Protein AF-E3CCR6-F1 (afdb_monomer)

Mean predicted aligned error: 16.91 Å

pLDDT: mean 85.1, std 14.4, range [33.31, 98.81]

Radius of gyration: 27.81 Å; Cα contacts (8 Å, |Δi|>4): 738; chains: 1; bounding box: 55×56×78 Å

Foldseek 3Di:
DFWDFQLLLCVQQPVDLDSVVSQVCLCVQQKAFLQPRHTHNHRRDIDPSLTAIDTVPDDDPFSGPVLLQVVCVCVVLVHAQAQFEEEEAQCFCNSVVRNSVVRHHQAYEYAELAPPRHRPVQVPDPRYDYHYNDDLLPDAQVVDPDAGQEYEEDDPLADCLSNLLSNLRRHDAQRKYKYKQFLLNQADPVQQDPPSEHDDVVSVVVSVVVNCVSNLVSQKHFPEKAWGPTADGSRHIIMITMITHHPDSDPDPDDPRVVVVVVVVVVVVVVLLVVLLVQLVVDLVVDFAQDLVVSQVSCVVVSHHDDSVRSVVSCVVQVWDWDADPVRGTTTDRDDDDPCLLVVLLVFFPDWDDDKQKIKTFGNFQCFVVSQVSCCVPLVVFFPDWDDDRGMIITGGPTRVSSVVSVCVNPVD

Nearest PDB structures (foldseek):
  3hp7-assembly1_A  TM=8.592E-01  e=1.326E-42  Streptococcus thermophilus LMG 18311
  3opn-assembly1_A  TM=9.310E-01  e=1.329E-29  Lactococcus lactis subsp. lactis
  5eov-assembly1_A  TM=9.357E-01  e=3.049E-20  Mycobacterium tuberculosis CDC1551
  7s0s-assembly1_B  TM=7.433E-01  e=8.438E-20  Mycobacterium tuberculosis
  1b4a-assembly1_B  TM=5.036E-01  e=2.448E-12  Geobacillus stearothermophilus

Secondary structure (DSSP, 8-state):
--EEEHHHHHHHTTSSSSHHHHHHHHHTT-EEETTT-PBP--TT-EEETT--EEETT---SSSSTTHHHHHHHHHHHT---TT-EEEEET-TTSHHHHHHHHTT-SEEEEE-SSSS-S-HHHHT-TTEEEETT--GGG--GGG-SS--SEEEE--SSS-GGGTHHHHHHHSPTT-EEEEEE-HHHHS-GGG--GGG----HHHHHHHHHHHHHHHHHTTEEEEEEEE-SS--GGG---EEEEEEE-SS--S---SHHHHHHHHHHHHHHHHHHHHHHHHHHHHHHHS-B--HHHHHHHHHHTT----HHHHHHHHHHTT-EEEEPTTS-EEEEPPP---TTHHHHHHHEEEEEEETTEEEEEESTT-HHHHHHHHHHHSTTTEEEEEE-SSEEEEEESSHHHHHHHHHHHHT-

Organism: NCBI:txid905067

InterPro domains:
  IPR001669 Arginine repressor [MF_00173] (270-413)
  IPR001669 Arginine repressor [PR01467] (291-304)
  IPR001669 Arginine repressor [PR01467] (307-322)
  IPR001669 Arginine repressor [PR01467] (383-398)
  IPR002877 Ribosomal RNA methyltransferase, FtsJ domain [PF01728] (62-244)
  IPR002942 RNA-binding S4 domain [SM00363] (4-71)
  IPR004538 Hemolysin A /rRNA methyltransferase TlyA [TIGR00478] (5-238)
  IPR020899 Arginine repressor, C-terminal [PF02863] (347-410)
  IPR020900 Arginine repressor, DNA-binding domain [PF01316] (273-337)
  IPR029063 S-adenosyl-L-methionine-dependent methyltransferase superfamily [G3DSA:3.40.50.150] (65-282)
  IPR029063 S-adenosyl-L-methionine-dependent methyltransferase superfamily [SSF53335] (60-265)
  IPR036251 Arginine repressor, C-terminal domain superfamily [SSF55252] (345-413)
  IPR036388 Winged helix-like DNA-binding domain superfamily [G3DSA:1.10.10.10] (283-336)
  IPR036390 Winged helix DNA-binding domain superfamily [SSF46785] (269-339)
  IPR036986 RNA-binding S4 domain superfamily [G3DSA:3.10.290.10] (1-64)
  IPR047048 16S/23S rRNA (cytidine-2'-O)-methyltransferase TlyA [PTHR32319] (2-252)

Sequence (413 aa):
MAKERVDVLAYKQGLFDTREQAKRGVMAGLVVAVINGERFDKPGEKIDEATELKLKGEKLKYVSRGGLKLEKALNQFGLSVEGKIAIDIGASTGGFTDVMLQNGASQVFSVDVGTNQLAWKLRNDPRVVSMEQFNFRYAEPDDFEATPSFASIDVSFISLDLILPALHRILAGNGQVVALVKPQFEAGREQIGKNGIIKDPKIHFAVLEKVAAFAGTHGFAVMGVDYSPIQGGHGNIEFLMYLEKKKRKQSQLQSSWRLLWSWHTRNLNMKSKNIRLEKIRRFIRDHEVGTQEEIVEHLKEEGISATQATVSRDIKELGIVKRPLKDMTYVYELPRKHHQGIGMIESNILSHRRMGEYVNFTMVPGTAPLVKRRLREIYKEHIFSIVADDDTILLIAYSAPEAENILKSIFGW

Structure (mmCIF, N/CA/C/O backbone):
data_AF-E3CCR6-F1
#
_entry.id   AF-E3CCR6-F1
#
loop_
_atom_site.group_PDB
_atom_site.id
_atom_site.type_symbol
_atom_site.label_atom_id
_atom_site.label_alt_id
_atom_site.label_comp_id
_atom_site.label_asym_id
_atom_site.label_entity_id
_atom_site.label_seq_id
_atom_site.pdbx_PDB_ins_code
_atom_site.Cartn_x
_atom_site.Cartn_y
_atom_site.Cartn_z
_atom_site.occupancy
_atom_site.B_iso_or_equiv
_atom_site.auth_seq_id
_atom_site.auth_comp_id
_atom_site.auth_asym_id
_atom_site.auth_atom_id
_atom_site.pdbx_PDB_model_num
ATOM 1 N N . MET A 1 1 ? 17.067 11.134 16.650 1.00 58.31 1 MET A N 1
ATOM 2 C CA . MET A 1 1 ? 16.337 10.821 15.404 1.00 58.31 1 MET A CA 1
ATOM 3 C C . MET A 1 1 ? 17.326 10.813 14.254 1.00 58.31 1 MET A C 1
ATOM 5 O O . MET A 1 1 ? 18.262 11.613 14.272 1.00 58.31 1 MET A O 1
ATOM 9 N N . ALA A 1 2 ? 17.197 9.854 13.337 1.00 75.88 2 ALA A N 1
ATOM 10 C CA . ALA A 1 2 ? 18.047 9.796 12.153 1.00 75.88 2 ALA A CA 1
ATOM 11 C C . ALA A 1 2 ? 17.770 11.028 11.281 1.00 75.88 2 ALA A C 1
ATOM 13 O O . ALA A 1 2 ? 16.620 11.434 11.134 1.00 75.88 2 ALA A O 1
ATOM 14 N N . LYS A 1 3 ? 18.827 11.648 10.750 1.00 88.00 3 LYS A N 1
ATOM 15 C CA . LYS A 1 3 ? 18.696 12.789 9.843 1.00 88.00 3 LYS A CA 1
ATOM 16 C C . LYS A 1 3 ? 19.135 12.401 8.444 1.00 88.00 3 LYS A C 1
ATOM 18 O O . LYS A 1 3 ? 20.185 11.776 8.287 1.00 88.00 3 LYS A O 1
ATOM 23 N N . GLU A 1 4 ? 18.390 12.849 7.447 1.00 89.06 4 GLU A N 1
ATOM 24 C CA . GLU A 1 4 ? 18.670 12.619 6.033 1.00 89.06 4 GLU A CA 1
ATOM 25 C C . GLU A 1 4 ? 18.721 13.949 5.279 1.00 89.06 4 GLU A C 1
ATOM 27 O O . GLU A 1 4 ? 18.105 14.937 5.681 1.00 89.06 4 GLU A O 1
ATOM 32 N N . ARG A 1 5 ? 19.496 13.996 4.194 1.00 95.06 5 ARG A N 1
ATOM 33 C CA . ARG A 1 5 ? 19.518 15.171 3.319 1.00 95.06 5 ARG A CA 1
ATOM 34 C C . ARG A 1 5 ? 18.157 15.372 2.652 1.00 95.06 5 ARG A C 1
ATOM 36 O O . ARG A 1 5 ? 17.580 14.393 2.183 1.00 95.06 5 ARG A O 1
ATOM 43 N N . VAL A 1 6 ? 17.689 16.615 2.528 1.00 94.62 6 VAL A N 1
ATOM 44 C CA . VAL A 1 6 ? 16.407 16.938 1.870 1.00 94.62 6 VAL A CA 1
ATOM 45 C C . VAL A 1 6 ? 16.312 16.306 0.478 1.00 94.62 6 VAL A C 1
ATOM 47 O O . VAL A 1 6 ? 15.298 15.696 0.152 1.00 94.62 6 VAL A O 1
ATOM 50 N N . ASP A 1 7 ? 17.364 16.402 -0.340 1.00 93.56 7 ASP A N 1
ATOM 51 C CA . ASP A 1 7 ? 17.361 15.826 -1.692 1.00 93.56 7 ASP A CA 1
ATOM 52 C C . ASP A 1 7 ? 17.251 14.296 -1.695 1.00 93.56 7 ASP A C 1
ATOM 54 O O . ASP A 1 7 ? 16.485 13.716 -2.469 1.00 93.56 7 ASP A O 1
ATOM 58 N N . VAL A 1 8 ? 17.978 13.628 -0.802 1.00 90.44 8 VAL A N 1
ATOM 59 C CA . VAL A 1 8 ? 17.909 12.175 -0.637 1.00 90.44 8 VAL A CA 1
ATOM 60 C C . VAL A 1 8 ? 16.538 11.759 -0.117 1.00 90.44 8 VAL A C 1
ATOM 62 O O . VAL A 1 8 ? 15.997 10.769 -0.609 1.00 90.44 8 VAL A O 1
ATOM 65 N N . LEU A 1 9 ? 15.964 12.499 0.833 1.00 88.50 9 LEU A N 1
ATOM 66 C CA . LEU A 1 9 ? 14.650 12.205 1.391 1.00 88.50 9 LEU A CA 1
ATOM 67 C C . LEU A 1 9 ? 13.541 12.404 0.350 1.00 88.50 9 LEU A C 1
ATOM 69 O O . LEU A 1 9 ? 12.710 11.516 0.179 1.00 88.50 9 LEU A O 1
ATOM 73 N N . ALA A 1 10 ? 13.580 13.494 -0.420 1.00 87.81 10 ALA A N 1
ATOM 74 C CA . ALA A 1 10 ? 12.632 13.753 -1.503 1.00 87.81 10 ALA A CA 1
ATOM 75 C C . ALA A 1 10 ? 12.688 12.664 -2.588 1.00 87.81 10 ALA A C 1
ATOM 77 O O . ALA A 1 10 ? 11.652 12.196 -3.061 1.00 87.81 10 ALA A O 1
ATOM 78 N N . TYR A 1 11 ? 13.892 12.207 -2.942 1.00 83.31 11 TYR A N 1
ATOM 79 C CA . TYR A 1 11 ? 14.072 11.055 -3.826 1.00 83.31 11 TYR A CA 1
ATOM 80 C C . TYR A 1 11 ? 13.519 9.758 -3.212 1.00 83.31 11 TYR A C 1
ATOM 82 O O . TYR A 1 11 ? 12.767 9.043 -3.867 1.00 83.31 11 TYR A O 1
ATOM 90 N N . LYS A 1 12 ? 13.853 9.453 -1.950 1.00 76.56 12 LYS A N 1
ATOM 91 C CA . LYS A 1 12 ? 13.375 8.249 -1.243 1.00 76.56 12 LYS A CA 1
ATOM 92 C C . LYS A 1 12 ? 11.849 8.200 -1.138 1.00 76.56 12 LYS A C 1
ATOM 94 O O . LYS A 1 12 ? 11.282 7.119 -1.226 1.00 76.56 12 LYS A O 1
ATOM 99 N N . GLN A 1 13 ? 11.203 9.351 -0.958 1.00 78.31 13 GLN A N 1
ATOM 100 C CA . GLN A 1 13 ? 9.746 9.485 -0.921 1.00 78.31 13 GLN A CA 1
ATOM 101 C C . GLN A 1 13 ? 9.115 9.497 -2.325 1.00 78.31 13 GLN A C 1
ATOM 103 O O . GLN A 1 13 ? 7.899 9.621 -2.455 1.00 78.31 13 GLN A O 1
ATOM 108 N N . GLY A 1 14 ? 9.908 9.382 -3.395 1.00 73.81 14 GLY A N 1
ATOM 109 C CA . GLY A 1 14 ? 9.409 9.318 -4.767 1.00 73.81 14 GLY A CA 1
ATOM 110 C C . GLY A 1 14 ? 8.793 10.628 -5.260 1.00 73.81 14 GLY A C 1
ATOM 111 O O . GLY A 1 14 ? 7.830 10.589 -6.019 1.00 73.81 14 GLY A O 1
ATOM 112 N N . LEU A 1 15 ? 9.295 11.784 -4.804 1.00 80.94 15 LEU A N 1
ATOM 113 C CA . LEU A 1 15 ? 8.950 13.085 -5.404 1.00 80.94 15 LEU A CA 1
ATOM 114 C C . LEU A 1 15 ? 9.679 13.289 -6.742 1.00 80.94 15 LEU A C 1
ATOM 116 O O . LEU A 1 15 ? 9.270 14.117 -7.549 1.00 80.94 15 LEU A O 1
ATOM 120 N N . PHE A 1 16 ? 10.774 12.555 -6.954 1.00 81.00 16 PHE A N 1
ATOM 121 C CA . PHE A 1 16 ? 11.623 12.629 -8.138 1.00 81.00 16 PHE A CA 1
ATOM 122 C C . PHE A 1 16 ? 12.160 11.239 -8.482 1.00 81.00 16 PHE A C 1
ATOM 124 O O . PHE A 1 16 ? 12.436 10.445 -7.580 1.00 81.00 16 PHE A O 1
ATOM 131 N N . ASP A 1 17 ? 12.403 10.974 -9.766 1.00 65.50 17 ASP A N 1
ATOM 132 C CA . ASP A 1 17 ? 12.847 9.658 -10.249 1.00 65.50 17 ASP A CA 1
ATOM 133 C C . ASP A 1 17 ? 14.324 9.378 -9.947 1.00 65.50 17 ASP A C 1
ATOM 135 O O . ASP A 1 17 ? 14.775 8.231 -9.944 1.00 65.50 17 ASP A O 1
ATOM 139 N N . THR A 1 18 ? 15.113 10.428 -9.697 1.00 75.94 18 THR A N 1
ATOM 140 C CA . THR A 1 18 ? 16.544 10.314 -9.390 1.00 75.94 18 THR A CA 1
ATOM 141 C C . THR A 1 18 ? 16.972 11.289 -8.299 1.00 75.94 18 THR A C 1
ATOM 143 O O . THR A 1 18 ? 16.382 12.355 -8.118 1.00 75.94 18 THR A O 1
ATOM 146 N N . ARG A 1 19 ? 18.071 10.966 -7.607 1.00 84.31 19 ARG A N 1
ATOM 147 C CA . ARG A 1 19 ? 18.689 11.880 -6.631 1.00 84.31 19 ARG A CA 1
ATOM 148 C C . ARG A 1 19 ? 19.111 13.209 -7.256 1.00 84.31 19 ARG A C 1
ATOM 150 O O . ARG A 1 19 ? 18.975 14.244 -6.617 1.00 84.31 19 ARG A O 1
ATOM 157 N N . GLU A 1 20 ? 19.594 13.190 -8.498 1.00 87.25 20 GLU A N 1
ATOM 158 C CA . GLU A 1 20 ? 20.028 14.413 -9.181 1.00 87.25 20 GLU A CA 1
ATOM 159 C C . GLU A 1 20 ? 18.837 15.301 -9.568 1.00 87.25 20 GLU A C 1
ATOM 161 O O . GLU A 1 20 ? 18.906 16.523 -9.444 1.00 87.25 20 GLU A O 1
ATOM 166 N N . GLN A 1 21 ? 17.711 14.704 -9.979 1.00 85.00 21 GLN A N 1
ATOM 167 C CA . GLN A 1 21 ? 16.456 15.443 -10.138 1.00 85.00 21 GLN A CA 1
ATOM 168 C C . GLN A 1 21 ? 15.981 16.025 -8.804 1.00 85.00 21 GLN A C 1
ATOM 170 O O . GLN A 1 21 ? 15.621 17.197 -8.769 1.00 85.00 21 GLN A O 1
ATOM 175 N N . ALA A 1 22 ? 16.039 15.260 -7.709 1.00 89.56 22 ALA A N 1
ATOM 176 C CA . ALA A 1 22 ? 15.644 15.753 -6.392 1.00 89.56 22 ALA A CA 1
ATOM 177 C C . ALA A 1 22 ? 16.503 16.932 -5.931 1.00 89.56 22 ALA A C 1
ATOM 179 O O . ALA A 1 22 ? 15.974 17.947 -5.486 1.00 89.56 22 ALA A O 1
ATOM 180 N N . LYS A 1 23 ? 17.823 16.853 -6.122 1.00 94.81 23 LYS A N 1
ATOM 181 C CA . LYS A 1 23 ? 18.746 17.957 -5.843 1.00 94.81 23 LYS A CA 1
ATOM 182 C C . LYS A 1 23 ? 18.372 19.215 -6.629 1.00 94.81 23 LYS A C 1
ATOM 184 O O . LYS A 1 23 ? 18.252 20.283 -6.031 1.00 94.81 23 LYS A O 1
ATOM 189 N N . ARG A 1 24 ? 18.124 19.091 -7.940 1.00 94.19 24 ARG A N 1
ATOM 190 C CA . ARG A 1 24 ? 17.649 20.206 -8.781 1.00 94.19 24 ARG A CA 1
ATOM 191 C C . ARG A 1 24 ? 16.289 20.736 -8.330 1.00 94.19 24 ARG A C 1
ATOM 193 O O . ARG A 1 24 ? 16.096 21.945 -8.311 1.00 94.19 24 ARG A O 1
ATOM 200 N N . GLY A 1 25 ? 15.373 19.857 -7.933 1.00 92.88 25 GLY A N 1
ATOM 201 C CA . GLY A 1 25 ? 14.049 20.224 -7.438 1.00 92.88 25 GLY A CA 1
ATOM 202 C C . GLY A 1 25 ? 14.099 21.027 -6.140 1.00 92.88 25 GLY A C 1
ATOM 203 O O . GLY A 1 25 ? 13.413 22.041 -6.027 1.00 92.88 25 GLY A O 1
ATOM 204 N N . VAL A 1 26 ? 14.959 20.636 -5.194 1.00 96.12 26 VAL A N 1
ATOM 205 C CA . VAL A 1 26 ? 15.203 21.415 -3.969 1.00 96.12 26 VAL A CA 1
ATOM 206 C C . VAL A 1 26 ? 15.817 22.775 -4.316 1.00 96.12 26 VAL A C 1
ATOM 208 O O . VAL A 1 26 ? 15.321 23.795 -3.855 1.00 96.12 26 VAL A O 1
ATOM 211 N N . MET A 1 27 ? 16.823 22.822 -5.199 1.00 93.25 27 MET A N 1
ATOM 212 C CA . MET A 1 27 ? 17.419 24.094 -5.650 1.00 93.25 27 MET A CA 1
ATOM 213 C C . MET A 1 27 ? 16.412 25.012 -6.361 1.00 93.25 27 MET A C 1
ATOM 215 O O . MET A 1 27 ? 16.516 26.230 -6.263 1.00 93.25 27 MET A O 1
ATOM 219 N N . ALA A 1 28 ? 15.430 24.439 -7.058 1.00 92.12 28 ALA A N 1
ATOM 220 C CA . ALA A 1 28 ? 14.342 25.167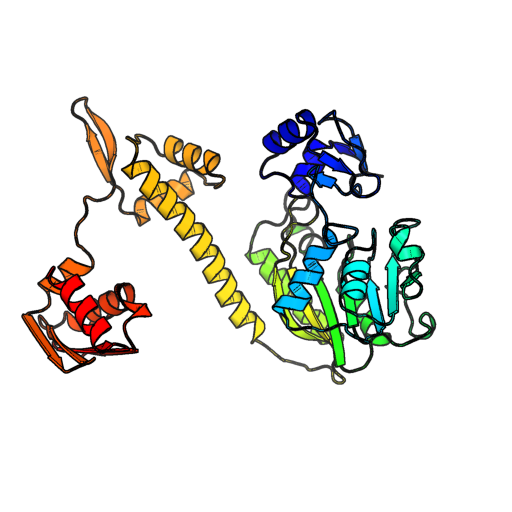 -7.707 1.00 92.12 28 ALA A CA 1
ATOM 221 C C . ALA A 1 28 ? 13.212 25.573 -6.735 1.00 92.12 28 ALA A C 1
ATOM 223 O O . ALA A 1 28 ? 12.203 26.137 -7.162 1.00 92.12 28 ALA A O 1
ATOM 224 N N . GLY A 1 29 ? 13.347 25.283 -5.435 1.00 91.88 29 GLY A N 1
ATOM 225 C CA . GLY A 1 29 ? 12.347 25.609 -4.419 1.00 91.88 29 GLY A CA 1
ATOM 226 C C . GLY A 1 29 ? 11.036 24.836 -4.583 1.00 91.88 29 GLY A C 1
ATOM 227 O O . GLY A 1 29 ? 9.977 25.331 -4.184 1.00 91.88 29 GLY A O 1
ATOM 228 N N . LEU A 1 30 ? 11.092 23.652 -5.205 1.00 92.06 30 LEU A N 1
ATOM 229 C CA . LEU A 1 30 ? 9.930 22.800 -5.457 1.00 92.06 30 LEU A CA 1
ATOM 230 C C . LEU A 1 30 ? 9.594 21.887 -4.282 1.00 92.06 30 LEU A C 1
ATOM 232 O O . LEU A 1 30 ? 8.520 21.307 -4.292 1.00 92.06 30 LEU A O 1
ATOM 236 N N . VAL A 1 31 ? 10.470 21.723 -3.293 1.00 94.06 31 VAL A N 1
ATOM 237 C CA . VAL A 1 31 ? 10.256 20.778 -2.189 1.00 94.06 31 VAL A CA 1
ATOM 238 C C . VAL A 1 31 ? 9.823 21.531 -0.942 1.00 94.06 31 VAL A C 1
ATOM 240 O O . VAL A 1 31 ? 10.517 22.444 -0.490 1.00 94.06 31 VAL A O 1
ATOM 243 N N . VAL A 1 32 ? 8.675 21.141 -0.388 1.00 92.69 32 VAL A N 1
ATOM 244 C CA . VAL A 1 32 ? 8.134 21.718 0.846 1.00 92.69 32 VAL A CA 1
ATOM 245 C C . VAL A 1 32 ? 7.747 20.624 1.837 1.00 92.69 32 VAL A C 1
ATOM 247 O O . VAL A 1 32 ? 7.338 19.532 1.434 1.00 92.69 32 VAL A O 1
ATOM 250 N N . ALA A 1 33 ? 7.845 20.915 3.130 1.00 88.94 33 ALA A N 1
ATOM 251 C CA . ALA A 1 33 ? 7.321 20.055 4.181 1.00 88.94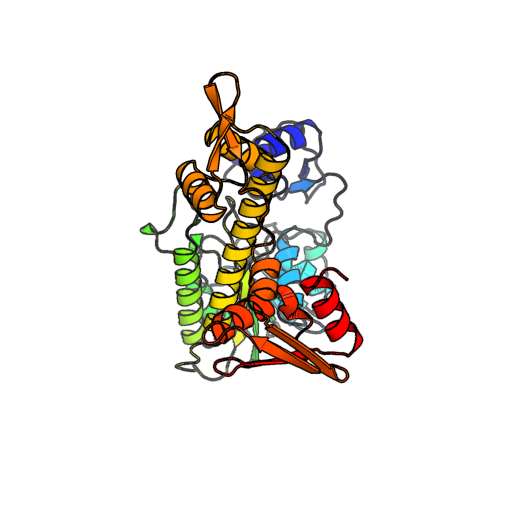 33 ALA A CA 1
ATOM 252 C C . ALA A 1 33 ? 5.786 20.028 4.139 1.00 88.94 33 ALA A C 1
ATOM 254 O O . ALA A 1 33 ? 5.122 21.052 3.955 1.00 88.94 33 ALA A O 1
ATOM 255 N N . VAL A 1 34 ? 5.205 18.844 4.323 1.00 84.19 34 VAL A N 1
ATOM 256 C CA . VAL A 1 34 ? 3.747 18.661 4.303 1.00 84.19 34 VAL A CA 1
ATOM 257 C C . VAL A 1 34 ? 3.078 19.369 5.483 1.00 84.19 34 VAL A C 1
ATOM 259 O O . VAL A 1 34 ? 2.043 20.006 5.295 1.00 84.19 34 VAL A O 1
ATOM 262 N N . ILE A 1 35 ? 3.688 19.292 6.669 1.00 78.19 35 ILE A N 1
ATOM 263 C CA . ILE A 1 35 ? 3.062 19.695 7.934 1.00 78.19 35 ILE A CA 1
ATOM 264 C C . ILE A 1 35 ? 2.898 21.214 8.093 1.00 78.19 35 ILE A C 1
ATOM 266 O O . ILE A 1 35 ? 1.870 21.671 8.581 1.00 78.19 35 ILE A O 1
ATOM 270 N N . ASN A 1 36 ? 3.894 21.997 7.674 1.00 80.75 36 ASN A N 1
ATOM 271 C CA . ASN A 1 36 ? 3.950 23.451 7.873 1.00 80.75 36 ASN A CA 1
ATOM 272 C C . ASN A 1 36 ? 4.099 24.236 6.555 1.00 80.75 36 ASN A C 1
ATOM 274 O O . ASN A 1 36 ? 4.035 25.463 6.567 1.00 80.75 36 ASN A O 1
ATOM 278 N N . GLY A 1 37 ? 4.291 23.556 5.417 1.00 84.25 37 GLY A N 1
ATOM 279 C CA . GLY A 1 37 ? 4.517 24.199 4.121 1.00 84.25 37 GLY A CA 1
ATOM 280 C C . GLY A 1 37 ? 5.891 24.857 3.970 1.00 84.25 37 GLY A C 1
ATOM 281 O O . GLY A 1 37 ? 6.099 25.589 3.000 1.00 84.25 37 GLY A O 1
ATOM 282 N N . GLU A 1 38 ? 6.819 24.617 4.899 1.00 90.25 38 GLU A N 1
ATOM 283 C CA . GLU A 1 38 ? 8.171 25.170 4.864 1.00 90.25 38 GLU A CA 1
ATOM 284 C C . GLU A 1 38 ? 8.912 24.700 3.614 1.00 90.25 38 GLU A C 1
ATOM 286 O O . GLU A 1 38 ? 8.938 23.511 3.299 1.00 90.25 38 GLU A O 1
ATOM 291 N N . ARG A 1 39 ? 9.500 25.648 2.881 1.00 93.44 39 ARG A N 1
ATOM 292 C CA . ARG A 1 39 ? 10.263 25.373 1.664 1.00 93.44 39 ARG A CA 1
ATOM 293 C C . ARG A 1 39 ? 11.714 25.091 2.012 1.00 93.44 39 ARG A C 1
ATOM 295 O O . ARG A 1 39 ? 12.339 25.877 2.715 1.00 93.44 39 ARG A O 1
ATOM 302 N N . PHE A 1 40 ? 12.262 24.033 1.426 1.00 95.00 40 PHE A N 1
ATOM 303 C CA . PHE A 1 40 ? 13.679 23.719 1.548 1.00 95.00 40 PHE A CA 1
ATOM 304 C C . PHE A 1 40 ? 14.463 24.288 0.369 1.00 95.00 40 PHE A C 1
ATOM 306 O O . PHE A 1 40 ? 14.157 23.992 -0.785 1.00 95.00 40 PHE A O 1
ATOM 313 N N . ASP A 1 41 ? 15.497 25.071 0.675 1.00 91.56 41 ASP A N 1
ATOM 314 C CA . ASP A 1 41 ? 16.342 25.741 -0.326 1.00 91.56 41 ASP A CA 1
ATOM 315 C C . ASP A 1 41 ? 17.698 25.040 -0.521 1.00 91.56 41 ASP A C 1
ATOM 317 O O . ASP A 1 41 ? 18.392 25.250 -1.518 1.00 91.56 41 ASP A O 1
ATOM 321 N N . LYS A 1 42 ? 18.105 24.191 0.432 1.00 96.19 42 LYS A N 1
ATOM 322 C CA . LYS A 1 42 ? 19.423 23.545 0.452 1.00 96.19 42 LYS A CA 1
ATOM 323 C C . LYS A 1 42 ? 19.282 22.025 0.317 1.00 96.19 42 LYS A C 1
ATOM 325 O O . LYS A 1 42 ? 18.896 21.366 1.278 1.00 96.19 42 LYS A O 1
ATOM 330 N N . PRO A 1 43 ? 19.701 21.420 -0.812 1.00 95.31 43 PRO A N 1
ATOM 331 C CA . PRO A 1 43 ? 19.626 19.968 -1.015 1.00 95.31 43 PRO A CA 1
ATOM 332 C C . PRO A 1 43 ? 20.295 19.150 0.094 1.00 95.31 43 PRO A C 1
ATOM 334 O O . PRO A 1 43 ? 19.795 18.105 0.492 1.00 95.31 43 PRO A O 1
ATOM 337 N N . GLY A 1 44 ? 21.435 19.639 0.594 1.00 95.44 44 GLY A N 1
ATOM 338 C CA . GLY A 1 44 ? 22.227 18.967 1.623 1.00 95.44 44 GLY A CA 1
ATOM 339 C C . GLY A 1 44 ? 21.841 19.270 3.061 1.00 95.44 44 GLY A C 1
ATOM 340 O O . GLY A 1 44 ? 22.532 18.797 3.964 1.00 95.44 44 GLY A O 1
ATOM 341 N N . GLU A 1 45 ? 20.788 20.053 3.279 1.00 95.94 45 GLU A N 1
ATOM 342 C CA . GLU A 1 45 ? 20.244 20.274 4.612 1.00 95.94 45 GLU A CA 1
ATOM 343 C C . GLU A 1 45 ? 19.771 18.950 5.209 1.00 95.94 45 GLU A C 1
ATOM 345 O O . GLU A 1 45 ? 19.142 18.145 4.529 1.00 95.94 45 GLU A O 1
ATOM 350 N N . LYS A 1 46 ? 20.129 18.699 6.470 1.00 94.69 46 LYS A N 1
ATOM 351 C CA . LYS A 1 46 ? 19.793 17.459 7.167 1.00 94.69 46 LYS A CA 1
ATOM 352 C C . LYS A 1 46 ? 18.541 17.660 8.010 1.00 94.69 46 LYS A C 1
ATOM 354 O O . LYS A 1 46 ? 18.614 18.290 9.068 1.00 94.69 46 LYS A O 1
ATOM 359 N N . ILE A 1 47 ? 17.447 17.062 7.566 1.00 91.88 47 ILE A N 1
ATOM 360 C CA . ILE A 1 47 ? 16.140 17.088 8.224 1.00 91.88 47 ILE A CA 1
ATOM 361 C C . ILE A 1 47 ? 15.823 15.724 8.831 1.00 91.88 47 ILE A C 1
ATOM 363 O O . ILE A 1 47 ? 16.557 14.761 8.606 1.00 91.88 47 ILE A O 1
ATOM 367 N N . ASP A 1 48 ? 14.776 15.652 9.648 1.00 85.88 48 ASP A N 1
ATOM 368 C CA . ASP A 1 48 ? 14.308 14.372 10.174 1.00 85.88 48 ASP A CA 1
ATOM 369 C C . ASP A 1 48 ? 13.919 13.435 9.020 1.00 85.88 48 ASP A C 1
ATOM 371 O O . ASP A 1 48 ? 13.264 13.859 8.068 1.00 85.88 48 ASP A O 1
ATOM 375 N N . GLU A 1 49 ? 14.329 12.166 9.076 1.00 82.00 49 GLU A N 1
ATOM 376 C CA . GLU A 1 49 ? 13.931 11.178 8.063 1.00 82.00 49 GLU A CA 1
ATOM 377 C C . GLU A 1 49 ? 12.413 10.914 8.081 1.00 82.00 49 GLU A C 1
ATOM 379 O O . GLU A 1 49 ? 11.854 10.489 7.069 1.00 82.00 49 GLU A O 1
ATOM 384 N N . ALA A 1 50 ? 11.735 11.224 9.191 1.00 76.25 50 ALA A N 1
ATOM 385 C CA . ALA A 1 50 ? 10.280 11.178 9.299 1.00 76.25 50 ALA A CA 1
ATOM 386 C C . ALA A 1 50 ? 9.570 12.391 8.664 1.00 76.25 50 ALA A C 1
ATOM 388 O O . ALA A 1 50 ? 8.345 12.380 8.548 1.00 76.25 50 ALA A O 1
ATOM 389 N N . THR A 1 51 ? 10.293 13.439 8.247 1.00 84.12 51 THR A N 1
ATOM 390 C CA . THR A 1 51 ? 9.672 14.622 7.636 1.00 84.12 51 THR A CA 1
ATOM 391 C C . THR A 1 51 ? 9.047 14.265 6.294 1.00 84.12 51 THR A C 1
ATOM 393 O O . THR A 1 51 ? 9.742 13.959 5.325 1.00 84.12 51 THR A O 1
ATOM 396 N N . GLU A 1 52 ? 7.728 14.373 6.195 1.00 83.94 52 GLU A N 1
ATOM 397 C CA . GLU A 1 52 ? 7.033 14.215 4.924 1.00 83.94 52 GLU A CA 1
ATOM 398 C C . GLU A 1 52 ? 7.203 15.430 4.015 1.00 83.94 52 GLU A C 1
ATOM 400 O O . GLU A 1 52 ? 6.998 16.580 4.422 1.00 83.94 52 GLU A O 1
ATOM 405 N N . LEU A 1 53 ? 7.534 15.157 2.755 1.00 87.81 53 LEU A N 1
ATOM 406 C CA . LEU A 1 53 ? 7.762 16.147 1.717 1.00 87.81 53 LEU A CA 1
ATOM 407 C C . LEU A 1 53 ? 6.697 16.030 0.623 1.00 87.81 53 LEU A C 1
ATOM 409 O O . LEU A 1 53 ? 6.204 14.946 0.300 1.00 87.81 53 LEU A O 1
ATOM 413 N N . LYS A 1 54 ? 6.382 17.165 0.006 1.00 87.44 54 LYS A N 1
ATOM 414 C CA . LYS A 1 54 ? 5.556 17.252 -1.203 1.00 87.44 54 LYS A CA 1
ATOM 415 C C . LYS A 1 54 ? 6.128 18.271 -2.176 1.00 87.44 54 LYS A C 1
ATOM 417 O O . LYS A 1 54 ? 7.001 19.070 -1.813 1.00 87.44 54 LYS A O 1
ATOM 422 N N . LEU A 1 55 ? 5.614 18.269 -3.401 1.00 87.62 55 LEU A N 1
ATOM 423 C CA . LEU A 1 55 ? 5.956 19.309 -4.359 1.00 87.62 55 LEU A CA 1
ATOM 424 C C . LEU A 1 55 ? 5.192 20.605 -4.050 1.00 87.62 55 LEU A C 1
ATOM 426 O O . LEU A 1 55 ? 4.041 20.614 -3.609 1.00 87.62 55 LEU A O 1
ATOM 430 N N . LYS A 1 56 ? 5.839 21.746 -4.272 1.00 87.75 56 LYS A N 1
ATOM 431 C CA . LYS A 1 56 ? 5.243 23.066 -4.083 1.00 87.75 56 LYS A CA 1
ATOM 432 C C . LYS A 1 56 ? 4.052 23.221 -5.029 1.00 87.75 56 LYS A C 1
ATOM 434 O O . LYS A 1 56 ? 4.174 23.012 -6.230 1.00 87.75 56 LYS A O 1
ATOM 439 N N . GLY A 1 57 ? 2.906 23.620 -4.479 1.00 80.38 57 GLY A N 1
ATOM 440 C CA . GLY A 1 57 ? 1.647 23.731 -5.225 1.00 80.38 57 GLY A CA 1
ATOM 441 C C . GLY A 1 57 ? 0.848 22.427 -5.301 1.00 80.38 57 GLY A C 1
ATOM 442 O O . GLY A 1 57 ? -0.320 22.465 -5.685 1.00 80.38 57 GLY A O 1
ATOM 443 N N . GLU A 1 58 ? 1.416 21.298 -4.867 1.00 79.12 58 GLU A N 1
ATOM 444 C CA . GLU A 1 58 ? 0.690 20.037 -4.749 1.00 79.12 58 GLU A CA 1
ATOM 445 C C . GLU A 1 58 ? -0.341 20.137 -3.614 1.00 79.12 58 GLU A C 1
ATOM 447 O O . GLU A 1 58 ? -0.013 20.294 -2.426 1.00 79.12 58 GLU A O 1
ATOM 452 N N . LYS A 1 59 ? -1.621 20.067 -3.988 1.00 76.44 59 LYS A N 1
ATOM 453 C CA . LYS A 1 59 ? -2.717 19.891 -3.037 1.00 76.44 59 LYS A CA 1
ATOM 454 C C . LYS A 1 59 ? -2.818 18.407 -2.717 1.00 76.44 59 LYS A C 1
ATOM 456 O O . LYS A 1 59 ? -3.337 17.635 -3.517 1.00 76.44 59 LYS A O 1
ATOM 461 N N . LEU A 1 60 ? -2.313 18.020 -1.549 1.00 80.00 60 LEU A N 1
ATOM 462 C CA . LEU A 1 60 ? -2.534 16.674 -1.042 1.00 80.00 60 LEU A CA 1
ATOM 463 C C . LEU A 1 60 ? -4.008 16.518 -0.669 1.00 80.00 60 LEU A C 1
ATOM 465 O O . LEU A 1 60 ? -4.584 17.384 -0.010 1.00 80.00 60 LEU A O 1
ATOM 469 N N . LYS A 1 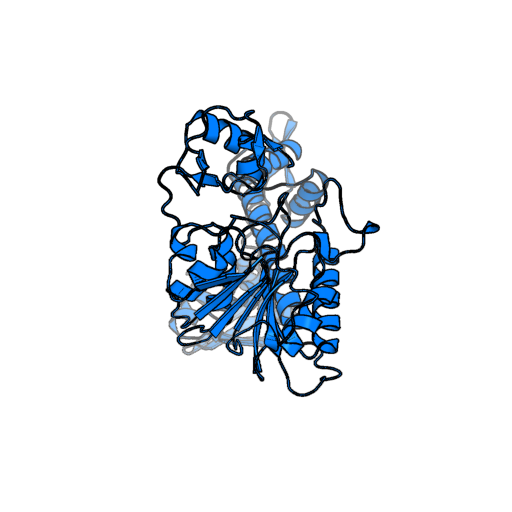61 ? -4.600 15.405 -1.099 1.00 87.00 61 LYS A N 1
ATOM 470 C CA . LYS A 1 61 ? -5.962 15.015 -0.724 1.00 87.00 61 LYS A CA 1
ATOM 471 C C . LYS A 1 61 ? -6.074 14.689 0.773 1.00 87.00 61 LYS A C 1
ATOM 473 O O . LYS A 1 61 ? -7.125 14.904 1.368 1.00 87.00 61 LYS A O 1
ATOM 478 N N . TYR A 1 62 ? -4.977 14.218 1.364 1.00 91.94 62 TYR A N 1
ATOM 479 C CA . TYR A 1 62 ? -4.879 13.793 2.758 1.00 91.94 62 TYR A CA 1
ATOM 480 C C . TYR A 1 62 ? -3.763 14.547 3.493 1.00 91.94 62 TYR A C 1
ATOM 482 O O . TYR A 1 62 ? -2.883 15.130 2.852 1.00 91.94 62 TYR A O 1
ATOM 490 N N . VAL A 1 63 ? -3.754 14.505 4.828 1.00 88.25 63 VAL A N 1
ATOM 491 C CA . VAL A 1 63 ? -2.692 15.111 5.662 1.00 88.25 63 VAL A CA 1
ATOM 492 C C . VAL A 1 63 ? -1.291 14.548 5.401 1.00 88.25 63 VAL A C 1
ATOM 494 O O . VAL A 1 63 ? -0.311 15.189 5.764 1.00 88.25 63 VAL A O 1
ATOM 497 N N . SER A 1 64 ? -1.194 13.381 4.761 1.00 87.81 64 SER A N 1
ATOM 498 C CA . SER A 1 64 ? 0.060 12.773 4.328 1.00 87.81 64 SER A CA 1
ATOM 499 C C . SER A 1 64 ? -0.078 11.995 3.031 1.00 87.81 64 SER A C 1
ATOM 501 O O . SER A 1 64 ? -1.166 11.554 2.645 1.00 87.81 64 SER A O 1
ATOM 503 N N . ARG A 1 65 ? 1.054 11.763 2.357 1.00 85.00 65 ARG A N 1
ATOM 504 C CA . ARG A 1 65 ? 1.082 10.917 1.147 1.00 85.00 65 ARG A CA 1
ATOM 505 C C . ARG A 1 65 ? 0.786 9.454 1.457 1.00 85.00 65 ARG A C 1
ATOM 507 O O . ARG A 1 65 ? 0.335 8.735 0.567 1.00 85.00 65 ARG A O 1
ATOM 514 N N . GLY A 1 66 ? 0.974 9.040 2.714 1.00 87.62 66 GLY A N 1
ATOM 515 C CA . GLY A 1 66 ? 0.559 7.732 3.212 1.00 87.62 66 GLY A CA 1
ATOM 516 C C . GLY A 1 66 ? -0.882 7.408 2.823 1.00 87.62 66 GLY A C 1
ATOM 517 O O . GLY A 1 66 ? -1.124 6.321 2.313 1.00 87.62 66 GLY A O 1
ATOM 518 N N . GLY A 1 67 ? -1.808 8.372 2.902 1.00 92.94 67 GLY A N 1
ATOM 519 C CA . GLY A 1 67 ? -3.224 8.157 2.576 1.00 92.94 67 GLY A CA 1
ATOM 520 C C . GLY A 1 67 ? -3.492 7.541 1.191 1.00 92.94 67 GLY A C 1
ATOM 521 O O . GLY A 1 67 ? -4.418 6.745 1.041 1.00 92.94 67 GLY A O 1
ATOM 522 N N . LEU A 1 68 ? -2.626 7.789 0.199 1.00 89.56 68 LEU A N 1
ATOM 523 C CA . LEU A 1 68 ? -2.746 7.198 -1.143 1.00 89.56 68 LEU A CA 1
ATOM 524 C C . LEU A 1 68 ? -2.722 5.660 -1.122 1.00 89.56 68 LEU A C 1
ATOM 526 O O . LEU A 1 68 ? -3.340 5.016 -1.972 1.00 89.56 68 LEU A O 1
ATOM 530 N N . LYS A 1 69 ? -2.022 5.047 -0.156 1.00 94.00 69 LYS A N 1
ATOM 531 C CA . LYS A 1 69 ? -1.953 3.585 -0.042 1.00 94.00 69 LYS A CA 1
ATOM 532 C C . LYS A 1 69 ? -3.310 2.997 0.355 1.00 94.00 69 LYS A C 1
ATOM 534 O O . LYS A 1 69 ? -3.773 2.060 -0.295 1.00 94.00 69 LYS A O 1
ATOM 539 N N . LEU A 1 70 ? -3.955 3.561 1.381 1.00 97.75 70 LEU A N 1
ATOM 540 C CA . LEU A 1 70 ? -5.269 3.099 1.832 1.00 97.75 70 LEU A CA 1
ATOM 541 C C . LEU A 1 70 ? -6.358 3.446 0.816 1.00 97.75 70 LEU A C 1
ATOM 543 O O . LEU A 1 70 ? -7.199 2.600 0.535 1.00 97.75 70 LEU A O 1
ATOM 547 N N . GLU A 1 71 ? -6.298 4.626 0.192 1.00 95.81 71 GLU A N 1
ATOM 548 C CA . GLU A 1 71 ? -7.198 4.994 -0.909 1.00 95.81 71 GLU A CA 1
ATOM 549 C C . GLU A 1 71 ? -7.175 3.944 -2.028 1.00 95.81 71 GLU A C 1
ATOM 551 O O . GLU A 1 71 ? -8.230 3.461 -2.451 1.00 95.81 71 GLU A O 1
ATOM 556 N N . LYS A 1 72 ? -5.978 3.534 -2.480 1.00 91.75 72 LYS A N 1
ATOM 557 C CA . LYS A 1 72 ? -5.856 2.467 -3.480 1.00 91.75 72 LYS A CA 1
ATOM 558 C C . LYS A 1 72 ? -6.497 1.171 -2.988 1.00 91.75 72 LYS A C 1
ATOM 560 O O . LYS A 1 72 ? -7.220 0.547 -3.757 1.00 91.75 72 LYS A O 1
ATOM 565 N N . ALA A 1 73 ? -6.247 0.760 -1.744 1.00 94.25 73 ALA A N 1
ATOM 566 C CA . ALA A 1 73 ? -6.821 -0.472 -1.206 1.00 94.25 73 ALA A CA 1
ATOM 567 C C . ALA A 1 73 ? -8.353 -0.438 -1.152 1.00 94.25 73 ALA A C 1
ATOM 569 O O . ALA A 1 73 ? -8.981 -1.413 -1.560 1.00 94.25 73 ALA A O 1
ATOM 570 N N . LEU A 1 74 ? -8.956 0.667 -0.697 1.00 93.19 74 LEU A N 1
ATOM 571 C CA . LEU A 1 74 ? -10.414 0.802 -0.647 1.00 93.19 74 LEU A CA 1
ATOM 572 C C . LEU A 1 74 ? -11.031 0.657 -2.044 1.00 93.19 74 LEU A C 1
ATOM 574 O O . LEU A 1 74 ? -11.944 -0.145 -2.232 1.00 93.19 74 LEU A O 1
ATOM 578 N N . ASN A 1 75 ? -10.463 1.347 -3.037 1.00 87.88 75 ASN A N 1
ATOM 579 C CA . ASN A 1 75 ? -10.935 1.296 -4.421 1.00 87.88 75 ASN A CA 1
ATOM 580 C C . ASN A 1 75 ? -10.729 -0.085 -5.059 1.00 87.88 75 ASN A C 1
ATOM 582 O O . ASN A 1 75 ? -11.647 -0.653 -5.645 1.00 87.88 75 ASN A O 1
ATOM 586 N N . GLN A 1 76 ? -9.521 -0.637 -4.942 1.00 84.56 76 GLN A N 1
ATOM 587 C CA . GLN A 1 76 ? -9.131 -1.875 -5.615 1.00 84.56 76 GLN A CA 1
ATOM 588 C C . GLN A 1 76 ? -9.845 -3.105 -5.048 1.00 84.56 76 GLN A C 1
ATOM 590 O O . GLN A 1 76 ? -10.138 -4.044 -5.788 1.00 84.56 76 GLN A O 1
ATOM 595 N N . PHE A 1 77 ? -10.106 -3.117 -3.740 1.00 85.81 77 PHE A N 1
ATOM 596 C CA . PHE A 1 77 ? -10.767 -4.231 -3.064 1.00 85.81 77 PHE A CA 1
ATOM 597 C C . PHE A 1 77 ? -12.273 -4.012 -2.866 1.00 85.81 77 PHE A C 1
ATOM 599 O O . PHE A 1 77 ? -12.934 -4.885 -2.308 1.00 85.81 77 PHE A O 1
ATOM 606 N N . GLY A 1 78 ? -12.825 -2.880 -3.324 1.00 89.31 78 GLY A N 1
ATOM 607 C CA . GLY A 1 78 ? -14.250 -2.565 -3.190 1.00 89.31 78 GLY A CA 1
ATOM 608 C C . GLY A 1 78 ? -14.702 -2.459 -1.731 1.00 89.31 78 GLY A C 1
ATOM 609 O O . GLY A 1 78 ? -15.778 -2.938 -1.376 1.00 89.31 78 GLY A O 1
ATOM 610 N N . LEU A 1 79 ? -13.859 -1.888 -0.868 1.00 94.00 79 LEU A N 1
ATOM 611 C CA . LEU A 1 79 ? -14.121 -1.761 0.564 1.00 94.00 79 LEU A CA 1
ATOM 612 C C . LEU A 1 79 ? -14.785 -0.419 0.862 1.00 94.00 79 LEU A C 1
ATOM 614 O O . LEU A 1 79 ? -14.388 0.614 0.333 1.00 94.00 79 LEU A O 1
ATOM 618 N N . SER A 1 80 ? -15.751 -0.436 1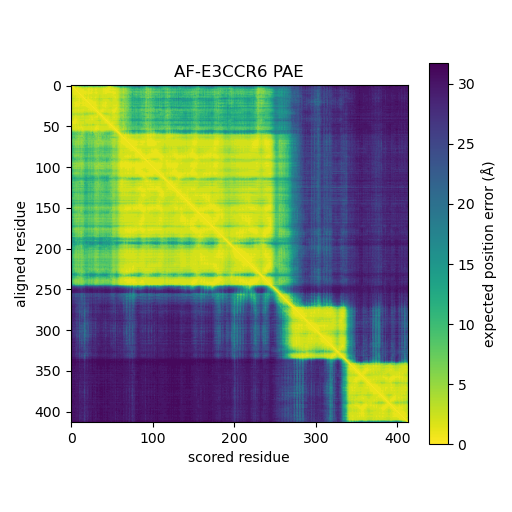.775 1.00 96.25 80 SER A N 1
ATOM 619 C CA . SER A 1 80 ? -16.365 0.773 2.321 1.00 96.25 80 SER A CA 1
ATOM 620 C C . SER A 1 80 ? -16.107 0.868 3.820 1.00 96.25 80 SER A C 1
ATOM 622 O O . SER A 1 80 ? -16.178 -0.141 4.532 1.00 96.25 80 SER A O 1
ATOM 624 N N . VAL A 1 81 ? -15.822 2.083 4.286 1.00 97.94 81 VAL A N 1
ATOM 625 C CA . VAL A 1 81 ? -15.714 2.442 5.708 1.00 97.94 81 VAL A CA 1
ATOM 626 C C . VAL A 1 81 ? -16.858 3.348 6.168 1.00 97.94 81 VAL A C 1
ATOM 628 O O . VAL A 1 81 ? -16.884 3.749 7.326 1.00 97.94 81 VAL A O 1
ATOM 631 N N . GLU A 1 82 ? -17.836 3.605 5.297 1.00 98.38 82 GLU A N 1
ATOM 632 C CA . GLU A 1 82 ? -19.007 4.436 5.583 1.00 98.38 82 GLU A CA 1
ATOM 633 C C . GLU A 1 82 ? -19.769 3.907 6.809 1.00 98.38 82 GLU A C 1
ATOM 635 O O . GLU A 1 82 ? -20.133 2.729 6.876 1.00 98.38 82 GLU A O 1
ATOM 640 N N . GLY A 1 83 ? -19.976 4.770 7.804 1.00 98.00 83 GLY A N 1
ATOM 641 C CA . GLY A 1 83 ? -20.649 4.461 9.065 1.00 98.00 83 GLY A CA 1
ATOM 642 C C . GLY A 1 83 ? -19.892 3.507 9.997 1.00 98.00 83 GLY A C 1
ATOM 643 O O . GLY A 1 83 ? -20.392 3.204 11.084 1.00 98.00 83 GLY A O 1
ATOM 644 N N . LYS A 1 84 ? -18.702 3.024 9.618 1.00 98.38 84 LYS A N 1
ATOM 645 C CA . LYS A 1 84 ? -17.940 2.054 10.413 1.00 98.38 84 LYS A CA 1
ATOM 646 C C . LYS A 1 84 ? -17.084 2.735 11.471 1.00 98.38 84 LYS A C 1
ATOM 648 O O . LYS A 1 84 ? -16.460 3.763 11.222 1.00 98.38 84 LYS A O 1
ATOM 653 N N . ILE A 1 85 ? -16.981 2.061 12.612 1.00 98.62 85 ILE A N 1
ATOM 654 C CA . ILE A 1 85 ? -15.913 2.281 13.584 1.00 98.62 85 ILE A CA 1
ATOM 655 C C . ILE A 1 85 ? -14.671 1.578 13.045 1.00 98.62 85 ILE A C 1
ATOM 657 O O . ILE A 1 85 ? -14.707 0.373 12.752 1.00 98.62 85 ILE A O 1
ATOM 661 N N . ALA A 1 86 ? -13.595 2.336 12.890 1.00 98.69 86 ALA A N 1
ATOM 662 C CA . ALA A 1 86 ? -12.340 1.876 12.332 1.00 98.69 86 ALA A CA 1
ATOM 663 C C . ALA A 1 86 ? -11.177 2.053 13.314 1.00 98.69 86 ALA A C 1
ATOM 665 O O . ALA A 1 86 ? -11.255 2.817 14.275 1.00 98.69 86 ALA A O 1
ATOM 666 N N . ILE A 1 87 ? -10.085 1.341 13.058 1.00 98.81 87 ILE A N 1
ATOM 667 C CA . ILE A 1 87 ? -8.828 1.480 13.792 1.00 98.81 87 ILE A CA 1
ATOM 668 C C . ILE A 1 87 ? -7.662 1.616 12.813 1.00 98.81 87 ILE A C 1
ATOM 670 O O . ILE A 1 87 ? -7.549 0.836 11.869 1.00 98.81 87 ILE A O 1
ATOM 674 N N . ASP A 1 88 ? -6.804 2.603 13.042 1.00 98.69 88 ASP A N 1
ATOM 675 C CA . ASP A 1 88 ? -5.567 2.834 12.304 1.00 98.69 88 ASP A CA 1
ATOM 676 C C . ASP A 1 88 ? -4.365 2.461 13.174 1.00 98.69 88 ASP A C 1
ATOM 678 O O . ASP A 1 88 ? -4.087 3.118 14.176 1.00 98.69 88 ASP A O 1
ATOM 682 N N . ILE A 1 89 ? -3.670 1.379 12.825 1.00 98.50 89 ILE A N 1
ATOM 683 C CA . ILE A 1 89 ? -2.538 0.850 13.590 1.00 98.50 89 ILE A CA 1
ATOM 684 C C . ILE A 1 89 ? -1.238 1.322 12.939 1.00 98.50 89 ILE A C 1
ATOM 686 O O . ILE A 1 89 ? -0.856 0.840 11.867 1.00 98.50 89 ILE A O 1
ATOM 690 N N . GLY A 1 90 ? -0.534 2.222 13.625 1.00 96.19 90 GLY A N 1
ATOM 691 C CA . GLY A 1 90 ? 0.603 2.964 13.077 1.00 96.19 90 GLY A CA 1
ATOM 692 C C . GLY A 1 90 ? 0.160 4.255 12.391 1.00 96.19 90 GLY A C 1
ATOM 693 O O . GLY A 1 90 ? 0.599 4.535 11.278 1.00 96.19 90 GLY A O 1
ATOM 694 N N . ALA A 1 91 ? -0.736 5.011 13.034 1.00 94.44 91 ALA A N 1
ATOM 695 C CA . ALA A 1 91 ? -1.385 6.176 12.435 1.00 94.44 91 ALA A CA 1
ATOM 696 C C . ALA A 1 91 ? -0.399 7.277 12.006 1.00 94.44 91 ALA A C 1
ATOM 698 O O . ALA A 1 91 ? -0.642 7.984 11.025 1.00 94.44 91 ALA A O 1
ATOM 699 N N . SER A 1 92 ? 0.726 7.419 12.711 1.00 91.62 92 SER A N 1
ATOM 700 C CA . SER A 1 92 ? 1.757 8.425 12.472 1.00 91.62 92 SER A CA 1
ATOM 701 C C . SER A 1 92 ? 1.181 9.834 12.253 1.00 91.62 92 SER A C 1
ATOM 703 O O . SER A 1 92 ? 0.504 10.372 13.127 1.00 91.62 92 SER A O 1
ATOM 705 N N . THR A 1 93 ? 1.413 10.447 11.089 1.00 90.75 93 THR A N 1
ATOM 706 C CA . THR A 1 93 ? 0.869 11.765 10.719 1.00 90.75 93 THR A CA 1
ATOM 707 C C . THR A 1 93 ? -0.653 11.766 10.519 1.00 90.75 93 THR A C 1
ATOM 709 O O . THR A 1 93 ? -1.279 12.827 10.595 1.00 90.75 93 THR A O 1
ATOM 712 N N . GLY A 1 94 ? -1.263 10.593 10.314 1.00 93.88 94 GLY A N 1
ATOM 713 C CA . GLY A 1 94 ? -2.710 10.373 10.229 1.00 93.88 94 GLY A CA 1
ATOM 714 C C . GLY A 1 94 ? -3.273 10.240 8.815 1.00 93.88 94 GLY A C 1
ATOM 715 O O . GLY A 1 94 ? -4.459 10.473 8.604 1.00 93.88 94 GLY A O 1
ATOM 716 N N . GLY A 1 95 ? -2.455 9.890 7.821 1.00 95.31 95 GLY A N 1
ATOM 717 C CA . GLY A 1 95 ? -2.914 9.775 6.429 1.00 95.31 95 GLY A CA 1
ATOM 718 C C . GLY A 1 95 ? -4.027 8.755 6.234 1.00 95.31 95 GLY A C 1
ATOM 719 O O . GLY A 1 95 ? -4.964 9.003 5.482 1.00 95.31 95 GLY A O 1
ATOM 720 N N . PHE A 1 96 ? -3.935 7.616 6.917 1.00 98.12 96 PHE A N 1
ATOM 721 C CA . PHE A 1 96 ? -4.934 6.551 6.864 1.00 98.12 96 PHE A CA 1
ATOM 722 C C . PHE A 1 96 ? -6.196 6.937 7.635 1.00 98.12 96 PHE A C 1
ATOM 724 O O . PHE A 1 96 ? -7.294 6.819 7.087 1.00 98.12 96 PHE A O 1
ATOM 731 N N . THR A 1 97 ? -6.051 7.503 8.834 1.00 98.50 97 THR A N 1
ATOM 732 C CA . THR A 1 97 ? -7.151 8.160 9.555 1.00 98.50 97 THR A CA 1
ATOM 733 C C . THR A 1 97 ? -7.915 9.153 8.677 1.00 98.50 97 THR A C 1
ATOM 735 O O . THR A 1 97 ? -9.136 9.055 8.571 1.00 98.50 97 THR A O 1
ATOM 738 N N . ASP A 1 98 ? -7.229 10.068 7.989 1.00 98.19 98 ASP A N 1
ATOM 739 C CA . ASP A 1 98 ? -7.867 11.069 7.123 1.00 98.19 98 ASP A CA 1
ATOM 740 C C . ASP A 1 98 ? -8.616 10.420 5.949 1.00 98.19 98 ASP A C 1
ATOM 742 O O . ASP A 1 98 ? -9.758 10.780 5.664 1.00 98.19 98 ASP A O 1
ATOM 746 N N . VAL A 1 99 ? -8.029 9.397 5.314 1.00 98.38 99 VAL A N 1
ATOM 747 C CA . VAL A 1 99 ? -8.722 8.602 4.284 1.00 98.38 99 VAL A CA 1
ATOM 748 C C . VAL A 1 99 ? -10.018 8.020 4.837 1.00 98.38 99 VAL A C 1
ATOM 750 O O . VAL A 1 99 ? -11.057 8.147 4.192 1.00 98.38 99 VAL A O 1
ATOM 753 N N . MET A 1 100 ? -9.986 7.399 6.016 1.00 98.62 100 MET A N 1
ATOM 754 C CA . MET A 1 100 ? -11.172 6.763 6.588 1.00 98.62 100 MET A CA 1
ATOM 755 C C . MET A 1 100 ? -12.262 7.779 6.941 1.00 98.62 100 MET A C 1
ATOM 757 O O . MET A 1 100 ? -13.425 7.569 6.599 1.00 98.62 100 MET A O 1
ATOM 761 N N . LEU A 1 101 ? -11.893 8.915 7.535 1.00 98.62 101 LEU A N 1
ATOM 762 C CA . LEU A 1 101 ? -12.831 9.994 7.864 1.00 98.62 101 LEU A CA 1
ATOM 763 C C . LEU A 1 101 ? -13.478 10.618 6.626 1.00 98.62 101 LEU A C 1
ATOM 765 O O . LEU A 1 101 ? -14.670 10.936 6.655 1.00 98.62 101 LEU A O 1
ATOM 769 N N . GLN A 1 102 ? -12.705 10.817 5.554 1.00 98.06 102 GLN A N 1
ATOM 770 C CA . GLN A 1 102 ? -13.211 11.348 4.285 1.00 98.06 102 GLN A CA 1
ATOM 771 C C . GLN A 1 102 ? -14.120 10.353 3.550 1.00 98.06 102 GLN A C 1
ATOM 773 O O . GLN A 1 102 ? -14.949 10.779 2.752 1.00 98.06 102 GLN A O 1
ATOM 778 N N . ASN A 1 103 ? -13.985 9.052 3.824 1.00 98.06 103 ASN A N 1
ATOM 779 C CA . ASN A 1 103 ? -14.835 7.983 3.283 1.00 98.06 103 ASN A CA 1
ATOM 780 C C . ASN A 1 103 ? -15.938 7.544 4.270 1.00 98.06 103 ASN A C 1
ATOM 782 O O . ASN A 1 103 ? -16.421 6.415 4.198 1.00 98.06 103 ASN A O 1
ATOM 786 N N . GLY A 1 104 ? -16.303 8.420 5.211 1.00 98.00 104 GLY A N 1
ATOM 787 C CA . GLY A 1 104 ? -17.507 8.266 6.026 1.00 98.00 104 GLY A CA 1
ATOM 788 C C . GLY A 1 104 ? -17.365 7.407 7.280 1.00 98.00 104 GLY A C 1
ATOM 789 O O . GLY A 1 104 ? -18.385 7.045 7.862 1.00 98.00 104 GLY A O 1
ATOM 790 N N . ALA A 1 105 ? -16.149 7.085 7.738 1.00 98.56 105 ALA A N 1
ATOM 791 C CA . ALA A 1 105 ? -15.979 6.423 9.034 1.00 98.56 105 ALA A CA 1
ATOM 792 C C . ALA A 1 105 ? -16.652 7.236 10.154 1.00 98.56 105 ALA A C 1
ATOM 794 O O . ALA A 1 105 ? -16.480 8.458 10.250 1.00 98.56 105 ALA A O 1
ATOM 795 N N . SER A 1 106 ? -17.429 6.550 10.994 1.00 98.31 106 SER A N 1
ATOM 796 C CA . SER A 1 106 ? -18.150 7.169 12.111 1.00 98.31 106 SER A CA 1
ATOM 797 C C . SER A 1 106 ? -17.218 7.479 13.279 1.00 98.31 106 SER A C 1
ATOM 799 O O . SER A 1 106 ? -17.422 8.472 13.974 1.00 98.31 106 SER A O 1
ATOM 801 N N . GLN A 1 107 ? -16.174 6.666 13.450 1.00 98.62 107 GLN A N 1
ATOM 802 C CA . GLN A 1 107 ? -15.115 6.862 14.431 1.00 98.62 107 GLN A CA 1
ATOM 803 C C . GLN A 1 107 ? -13.820 6.178 13.970 1.00 98.62 107 GLN A C 1
ATOM 805 O O . GLN A 1 107 ? -13.873 5.134 13.316 1.00 98.62 107 GLN A O 1
ATOM 810 N N . VAL A 1 108 ? -12.660 6.740 14.321 1.00 98.75 108 VAL A N 1
ATOM 811 C CA . VAL A 1 108 ? -11.340 6.157 14.050 1.00 98.75 108 VAL A CA 1
ATOM 812 C C . VAL A 1 108 ? -10.461 6.187 15.302 1.00 98.75 108 VAL A C 1
ATOM 814 O O . VAL A 1 108 ? -10.042 7.256 15.751 1.00 98.75 108 VAL A O 1
ATOM 817 N N . PHE A 1 109 ? -10.101 5.012 15.818 1.00 98.69 109 PHE A N 1
ATOM 818 C CA . PHE A 1 109 ? -9.028 4.867 16.807 1.00 98.69 109 PHE A CA 1
ATOM 819 C C . PHE A 1 109 ? -7.676 4.982 16.101 1.00 98.69 109 PHE A C 1
ATOM 821 O O . PHE A 1 109 ? -7.307 4.103 15.328 1.00 98.69 109 PHE A O 1
ATOM 828 N N . SER A 1 110 ? -6.945 6.070 16.326 1.00 98.25 110 SER A N 1
ATOM 829 C CA . SER A 1 110 ? -5.637 6.320 15.705 1.00 98.25 110 SER A CA 1
ATOM 830 C C . SER A 1 110 ? -4.530 5.925 16.674 1.00 98.25 110 SER A C 1
ATOM 832 O O . SER A 1 110 ? -4.213 6.681 17.592 1.00 98.25 110 SER A O 1
ATOM 834 N N . VAL A 1 111 ? -3.974 4.729 16.492 1.00 97.94 111 VAL A N 1
ATOM 835 C CA . VAL A 1 111 ? -3.019 4.109 17.415 1.00 97.94 111 VAL A CA 1
ATOM 836 C C . VAL A 1 111 ? -1.592 4.299 16.919 1.00 97.94 111 VAL A C 1
ATOM 838 O O . VAL A 1 111 ? -1.269 3.927 15.788 1.00 97.94 111 VAL A O 1
ATOM 841 N N . ASP A 1 112 ? -0.710 4.807 17.777 1.00 95.88 112 ASP A N 1
ATOM 842 C CA . ASP A 1 112 ? 0.715 4.932 17.468 1.00 95.88 112 ASP A CA 1
ATOM 843 C C . ASP A 1 112 ? 1.601 4.748 18.711 1.00 95.88 112 ASP A C 1
ATOM 845 O O . ASP A 1 112 ? 1.227 5.098 19.830 1.00 95.88 112 ASP A O 1
ATOM 849 N N . VAL A 1 113 ? 2.812 4.221 18.516 1.00 92.75 113 VAL A N 1
ATOM 850 C CA . VAL A 1 113 ? 3.824 4.091 19.584 1.00 92.75 113 VAL A CA 1
ATOM 851 C C . VAL A 1 113 ? 4.592 5.391 19.829 1.00 92.75 113 VAL A C 1
ATOM 853 O O . VAL A 1 113 ? 5.232 5.546 20.868 1.00 92.75 113 VAL A O 1
ATOM 856 N N . GLY A 1 114 ? 4.569 6.307 18.863 1.00 88.50 114 GLY A N 1
ATOM 857 C CA . GLY A 1 114 ? 5.191 7.617 18.917 1.00 88.50 114 GLY A CA 1
ATOM 858 C C . GLY A 1 114 ? 4.443 8.598 19.816 1.00 88.50 114 GLY A C 1
ATOM 859 O O . GLY A 1 114 ? 3.564 8.247 20.599 1.00 88.50 114 GLY A O 1
ATOM 860 N N . THR A 1 115 ? 4.833 9.866 19.743 1.00 83.94 115 THR A N 1
ATOM 861 C CA . THR A 1 115 ? 4.243 10.948 20.540 1.00 83.94 115 THR A CA 1
ATOM 862 C C . THR A 1 115 ? 4.152 12.202 19.692 1.00 83.94 115 THR A C 1
ATOM 864 O O . THR A 1 115 ? 5.122 12.544 19.015 1.00 83.94 115 THR A O 1
ATOM 867 N N . ASN A 1 116 ? 3.021 12.901 19.768 1.00 81.81 116 ASN A N 1
ATOM 868 C CA . ASN A 1 116 ? 2.748 14.142 19.048 1.00 81.81 116 ASN A CA 1
ATOM 869 C C . ASN A 1 116 ? 2.991 14.052 17.534 1.00 81.81 116 ASN A C 1
ATOM 871 O O . ASN A 1 116 ? 3.549 14.974 16.941 1.00 81.81 116 ASN A O 1
ATOM 875 N N . GLN A 1 117 ? 2.576 12.945 16.915 1.00 82.69 117 GLN A N 1
ATOM 876 C CA . GLN A 1 117 ? 2.716 12.727 15.473 1.00 82.69 117 GLN A CA 1
ATOM 877 C C . GLN A 1 117 ? 1.456 13.113 14.701 1.00 82.69 117 GLN A C 1
ATOM 879 O O . GLN A 1 117 ? 1.557 13.662 13.602 1.00 82.69 117 GLN A O 1
ATOM 884 N N . LEU A 1 118 ? 0.280 12.852 15.278 1.00 90.62 118 LEU A N 1
ATOM 885 C CA . LEU A 1 118 ? -0.982 13.031 14.570 1.00 90.62 118 LEU A CA 1
ATOM 886 C C . LEU A 1 118 ? -1.218 14.504 14.209 1.00 90.62 118 LEU A C 1
ATOM 888 O O . LEU A 1 118 ? -1.145 15.384 15.074 1.00 90.62 118 LEU A O 1
ATOM 892 N N . ALA A 1 119 ? -1.553 14.770 12.943 1.00 89.06 119 ALA A N 1
ATOM 893 C CA . ALA A 1 119 ? -1.803 16.123 12.459 1.00 89.06 119 ALA A CA 1
ATOM 894 C C . ALA A 1 119 ? -2.877 16.839 13.297 1.00 89.06 119 ALA A C 1
ATOM 896 O O . ALA A 1 119 ? -3.929 16.277 13.604 1.00 89.06 119 ALA A O 1
ATOM 897 N N . TRP A 1 120 ? -2.642 18.119 13.609 1.00 87.75 120 TRP A N 1
ATOM 898 C CA . TRP A 1 120 ? -3.497 18.902 14.511 1.00 87.75 120 TRP A CA 1
ATOM 899 C C . TRP A 1 120 ? -4.978 18.890 14.107 1.00 87.75 120 TRP A C 1
ATOM 901 O O . TRP A 1 120 ? -5.848 18.748 14.959 1.00 87.75 120 TRP A O 1
ATOM 911 N N . LYS A 1 121 ? -5.277 18.967 12.804 1.00 91.25 121 LYS A N 1
ATOM 912 C CA . LYS A 1 121 ? -6.654 18.891 12.294 1.00 91.25 121 LYS A CA 1
ATOM 913 C C . LYS A 1 121 ? -7.345 17.577 12.682 1.00 91.25 121 LYS A C 1
ATOM 915 O O . LYS A 1 121 ? -8.506 17.610 13.061 1.00 91.25 121 LYS A O 1
ATOM 920 N N . LEU A 1 122 ? -6.640 16.448 12.591 1.00 95.56 122 LEU A N 1
ATOM 921 C CA . LEU A 1 122 ? -7.188 15.130 12.922 1.00 95.56 122 LEU A CA 1
ATOM 922 C C . LEU A 1 122 ? -7.309 14.936 14.427 1.00 95.56 122 LEU A C 1
ATOM 924 O O . LEU A 1 122 ? -8.308 14.406 14.889 1.00 95.56 122 LEU A O 1
ATOM 928 N N . ARG A 1 123 ? -6.330 15.424 15.195 1.00 93.69 123 ARG A N 1
ATOM 929 C CA . ARG A 1 123 ? -6.363 15.381 16.663 1.00 93.69 123 ARG A CA 1
ATOM 930 C C . ARG A 1 123 ? -7.584 16.097 17.254 1.00 93.69 123 ARG A C 1
ATOM 932 O O . ARG A 1 123 ? -8.012 15.743 18.343 1.00 93.69 123 ARG A O 1
ATOM 939 N N . ASN A 1 124 ? -8.113 17.102 16.556 1.00 94.19 124 ASN A N 1
ATOM 940 C CA . ASN A 1 124 ? -9.294 17.858 16.976 1.00 94.19 124 ASN A CA 1
ATOM 941 C C . ASN A 1 124 ? -10.591 17.419 16.266 1.00 94.19 124 ASN A C 1
ATOM 943 O O . ASN A 1 124 ? -11.632 18.031 16.502 1.00 94.19 124 ASN A O 1
ATOM 947 N N . ASP A 1 125 ? -10.561 16.410 15.386 1.00 97.88 125 ASP A N 1
ATOM 948 C CA . ASP A 1 125 ? -11.790 15.879 14.783 1.00 97.88 125 ASP A CA 1
ATOM 949 C C . ASP A 1 125 ? -12.529 15.033 15.839 1.00 97.88 125 ASP A C 1
ATOM 951 O O . ASP A 1 125 ? -11.934 14.108 16.393 1.00 97.88 125 ASP A O 1
ATOM 955 N N . PRO A 1 126 ? -13.815 15.308 16.135 1.00 97.62 126 PRO A N 1
ATOM 956 C CA . PRO A 1 126 ? -14.557 14.611 17.190 1.00 97.62 126 PRO A CA 1
ATOM 957 C C . PRO A 1 126 ? -14.759 13.114 16.919 1.00 97.62 126 PRO A C 1
ATOM 959 O O . PRO A 1 126 ? -15.139 12.377 17.824 1.00 97.62 126 PRO A O 1
ATOM 962 N N . ARG A 1 127 ? -14.526 12.653 15.686 1.00 98.31 127 ARG A N 1
ATOM 963 C CA . ARG A 1 127 ? -14.596 11.234 15.313 1.00 98.31 127 ARG A CA 1
ATOM 964 C C . ARG A 1 127 ? -13.273 10.505 15.548 1.00 98.31 127 ARG A C 1
ATOM 966 O O . ARG A 1 127 ? -13.206 9.301 15.320 1.00 98.31 127 ARG A O 1
ATOM 973 N N . VAL A 1 128 ? -12.207 11.195 15.949 1.00 98.50 128 VAL A N 1
ATOM 974 C CA . VAL A 1 128 ? -10.879 10.599 16.127 1.00 98.50 128 VAL A CA 1
ATOM 975 C C . VAL A 1 128 ? -10.570 10.412 17.603 1.00 98.50 128 VAL A C 1
ATOM 977 O O . VAL A 1 128 ? -10.591 11.359 18.383 1.00 98.50 128 VAL A O 1
ATOM 980 N N . VAL A 1 129 ? -10.189 9.190 17.966 1.00 97.94 129 VAL A N 1
ATOM 981 C CA . VAL A 1 129 ? -9.640 8.870 19.286 1.00 97.94 129 VAL A CA 1
ATOM 982 C C . VAL A 1 129 ? -8.147 8.615 19.117 1.00 97.94 129 VAL A C 1
ATOM 984 O O . VAL A 1 129 ? -7.734 7.591 18.575 1.00 97.94 129 VAL A O 1
ATOM 987 N N . SER A 1 130 ? -7.323 9.580 19.525 1.00 97.25 130 SER A N 1
ATOM 988 C CA . SER A 1 130 ? -5.863 9.479 19.427 1.00 97.25 130 SER A CA 1
ATOM 989 C C . SER A 1 130 ? -5.304 8.648 20.582 1.00 97.25 130 SER A C 1
ATOM 991 O O . SER A 1 130 ? -5.390 9.059 21.736 1.00 97.25 130 SER A O 1
ATOM 993 N N . MET A 1 131 ? -4.667 7.524 20.265 1.00 96.69 131 MET A N 1
ATOM 994 C CA . MET A 1 131 ? -4.018 6.614 21.215 1.00 96.69 131 MET A CA 1
ATOM 995 C C . MET A 1 131 ? -2.512 6.568 20.917 1.00 96.69 131 MET A C 1
ATOM 997 O O . MET A 1 131 ? -1.998 5.612 20.339 1.00 96.69 131 MET A O 1
ATOM 1001 N N . GLU A 1 132 ? -1.810 7.652 21.254 1.00 93.75 132 GLU A N 1
ATOM 1002 C CA . GLU A 1 132 ? -0.346 7.736 21.142 1.00 93.75 132 GLU A CA 1
ATOM 1003 C C . GLU A 1 132 ? 0.339 7.071 22.348 1.00 93.75 132 GLU A C 1
ATOM 1005 O O . GLU A 1 132 ? -0.290 6.833 23.378 1.00 93.75 132 GLU A O 1
ATOM 1010 N N . GLN A 1 133 ? 1.640 6.780 22.234 1.00 95.75 133 GLN A N 1
ATOM 1011 C CA . GLN A 1 133 ? 2.412 6.012 23.223 1.00 95.75 133 GLN A CA 1
ATOM 1012 C C . GLN A 1 133 ? 1.812 4.631 23.534 1.00 95.75 133 GLN A C 1
ATOM 1014 O O . GLN A 1 133 ? 2.060 4.054 24.594 1.00 95.75 133 GLN A O 1
ATOM 1019 N N . PHE A 1 134 ? 1.055 4.071 22.592 1.00 96.75 134 PHE A N 1
ATOM 1020 C CA . PHE A 1 134 ? 0.317 2.834 22.781 1.00 96.75 134 PHE A CA 1
ATOM 1021 C C . PHE A 1 134 ? 0.893 1.723 21.900 1.00 96.75 134 PHE A C 1
ATOM 1023 O O . PHE A 1 134 ? 0.879 1.778 20.669 1.00 96.75 134 PHE A O 1
ATOM 1030 N N . ASN A 1 135 ? 1.418 0.675 22.535 1.00 96.94 135 ASN A N 1
ATOM 1031 C CA . ASN A 1 135 ? 1.968 -0.469 21.820 1.00 96.94 135 ASN A CA 1
ATOM 1032 C C . ASN A 1 135 ? 0.878 -1.497 21.524 1.00 96.94 135 ASN A C 1
ATOM 1034 O O . ASN A 1 135 ? 0.544 -2.325 22.371 1.00 96.94 135 ASN A O 1
ATOM 1038 N N . PHE A 1 136 ? 0.395 -1.490 20.281 1.00 98.00 136 PHE A N 1
ATOM 1039 C CA . PHE A 1 136 ? -0.731 -2.319 19.852 1.00 98.00 136 PHE A CA 1
ATOM 1040 C C . PHE A 1 136 ? -0.537 -3.835 20.057 1.00 98.00 136 PHE A C 1
ATOM 1042 O O . PHE A 1 136 ? -1.507 -4.583 20.130 1.00 98.00 136 PHE A O 1
ATOM 1049 N N . ARG A 1 137 ? 0.701 -4.324 20.209 1.00 96.69 137 ARG A N 1
ATOM 1050 C CA . ARG A 1 137 ? 0.969 -5.742 20.528 1.00 96.69 137 ARG A CA 1
ATOM 1051 C C . ARG A 1 137 ? 0.294 -6.204 21.821 1.00 96.69 137 ARG A C 1
ATOM 1053 O O . ARG A 1 137 ? -0.007 -7.389 21.955 1.00 96.69 137 ARG A O 1
ATOM 1060 N N . TYR A 1 138 ? 0.125 -5.283 22.765 1.00 97.12 138 TYR A N 1
ATOM 1061 C CA . TYR A 1 138 ? -0.438 -5.533 24.091 1.00 97.12 138 TYR A CA 1
ATOM 1062 C C . TYR A 1 138 ? -1.872 -5.021 24.221 1.00 97.12 138 TYR A C 1
ATOM 1064 O O . TYR A 1 138 ? -2.387 -4.977 25.328 1.00 97.12 138 TYR A O 1
ATOM 1072 N N . ALA A 1 139 ? -2.486 -4.625 23.105 1.00 97.44 139 ALA A N 1
ATOM 1073 C CA . ALA A 1 139 ? -3.841 -4.114 23.090 1.00 97.44 139 ALA A CA 1
ATOM 1074 C C . ALA A 1 139 ? -4.840 -5.207 23.478 1.00 97.44 139 ALA A C 1
ATOM 1076 O O . ALA A 1 139 ? -4.774 -6.334 22.968 1.00 97.44 139 ALA A O 1
ATOM 1077 N N . GLU A 1 140 ? -5.790 -4.843 24.323 1.00 97.38 140 GLU A N 1
ATOM 1078 C CA . GLU A 1 140 ? -6.916 -5.671 24.724 1.00 97.38 140 GLU A CA 1
ATOM 1079 C C . GLU A 1 140 ? -8.246 -4.998 24.353 1.00 97.38 140 GLU A C 1
ATOM 1081 O O . GLU A 1 140 ? -8.293 -3.789 24.127 1.00 97.38 140 GLU A O 1
ATOM 1086 N N . PRO A 1 141 ? -9.350 -5.760 24.241 1.00 96.94 141 PRO A N 1
ATOM 1087 C CA . PRO A 1 141 ? -10.653 -5.195 23.888 1.00 96.94 141 PRO A CA 1
ATOM 1088 C C . PRO A 1 141 ? -11.106 -4.047 24.801 1.00 96.94 141 PRO A C 1
ATOM 1090 O O . PRO A 1 141 ? -11.721 -3.107 24.309 1.00 96.94 141 PRO A O 1
ATOM 1093 N N . ASP A 1 142 ? -10.762 -4.105 26.090 1.00 97.00 142 ASP A N 1
ATOM 1094 C CA . ASP A 1 142 ? -11.163 -3.117 27.101 1.00 97.00 142 ASP A CA 1
ATOM 1095 C C . ASP A 1 142 ? -10.466 -1.752 26.931 1.00 97.00 142 ASP A C 1
ATOM 1097 O O . ASP A 1 142 ? -10.914 -0.762 27.506 1.00 97.00 142 ASP A O 1
ATOM 1101 N N . ASP A 1 143 ? -9.409 -1.671 26.114 1.00 97.31 143 ASP A N 1
ATOM 1102 C CA . ASP A 1 143 ? -8.743 -0.404 25.780 1.00 97.31 143 ASP A CA 1
ATOM 1103 C C . ASP A 1 143 ? -9.581 0.469 24.825 1.00 97.31 143 ASP A C 1
ATOM 1105 O O . ASP A 1 143 ? -9.265 1.643 24.615 1.00 97.31 143 ASP A O 1
ATOM 1109 N N . PHE A 1 144 ? -10.634 -0.094 24.219 1.00 97.06 144 PHE A N 1
ATOM 1110 C CA . PHE A 1 144 ? -11.451 0.560 23.200 1.00 97.06 144 PHE A CA 1
ATOM 1111 C C . PHE A 1 144 ? -12.903 0.677 23.663 1.00 97.06 144 PHE A C 1
ATOM 1113 O O . PHE A 1 144 ? -13.563 -0.312 23.969 1.00 97.06 144 PHE A O 1
ATOM 1120 N N . GLU A 1 145 ? -13.447 1.893 23.623 1.00 94.25 145 GLU A N 1
ATOM 1121 C CA . GLU A 1 145 ? -14.846 2.159 23.997 1.00 94.25 145 GLU A CA 1
ATOM 1122 C C . GLU A 1 145 ? -15.873 1.533 23.038 1.00 94.25 145 GLU A C 1
ATOM 1124 O O . GLU A 1 145 ? -17.058 1.432 23.361 1.00 94.25 145 GLU A O 1
ATOM 1129 N N . ALA A 1 146 ? -15.428 1.093 21.860 1.00 95.62 146 ALA A N 1
ATOM 1130 C CA . ALA A 1 146 ? -16.257 0.404 20.891 1.00 95.62 146 ALA A CA 1
ATOM 1131 C C . ALA A 1 146 ? -15.443 -0.569 20.032 1.00 95.62 146 ALA A C 1
ATOM 1133 O O . ALA A 1 146 ? -14.249 -0.391 19.796 1.00 95.62 146 ALA A O 1
ATOM 1134 N N . THR A 1 147 ? -16.108 -1.605 19.522 1.00 97.56 147 THR A N 1
ATOM 1135 C CA . THR A 1 147 ? -15.467 -2.642 18.707 1.00 97.56 147 THR A CA 1
ATOM 1136 C C . THR A 1 147 ? -15.313 -2.180 17.250 1.00 97.56 147 THR A C 1
ATOM 1138 O O . THR A 1 147 ? -16.326 -2.028 16.556 1.00 97.56 147 THR A O 1
ATOM 1141 N N . PRO A 1 148 ? -14.085 -2.008 16.725 1.00 98.25 148 PRO A N 1
ATOM 1142 C CA . PRO A 1 148 ? -13.889 -1.643 15.327 1.00 98.25 148 PRO A CA 1
ATOM 1143 C C . PRO A 1 148 ? -14.291 -2.791 14.392 1.00 98.25 148 PRO A C 1
ATOM 1145 O O . PRO A 1 148 ? -14.093 -3.971 14.687 1.00 98.25 148 PRO A O 1
ATOM 1148 N N . SER A 1 149 ? -14.833 -2.446 13.225 1.00 98.19 149 SER A N 1
ATOM 1149 C CA . SER A 1 149 ? -15.212 -3.398 12.162 1.00 98.19 149 SER A CA 1
ATOM 1150 C C . SER A 1 149 ? -14.340 -3.284 10.907 1.00 98.19 149 SER A C 1
ATOM 1152 O O . SER A 1 149 ? -14.409 -4.137 10.018 1.00 98.19 149 SER A O 1
ATOM 1154 N N . PHE A 1 150 ? -13.486 -2.263 10.854 1.00 98.75 150 PHE A N 1
ATOM 1155 C CA . PHE A 1 150 ? -12.455 -2.078 9.843 1.00 98.75 150 PHE A CA 1
ATOM 1156 C C . PHE A 1 150 ? -11.122 -1.743 10.516 1.00 98.75 150 PHE A C 1
ATOM 1158 O O . PHE A 1 150 ? -11.105 -0.996 11.492 1.00 98.75 150 PHE A O 1
ATOM 1165 N N . ALA A 1 151 ? -10.014 -2.264 9.998 1.00 98.81 151 ALA A N 1
ATOM 1166 C CA . ALA A 1 151 ? -8.680 -1.909 10.463 1.00 98.81 151 ALA A CA 1
ATOM 1167 C C . ALA A 1 151 ? -7.733 -1.601 9.305 1.00 98.81 151 ALA A C 1
ATOM 1169 O O . ALA A 1 151 ? -7.729 -2.295 8.286 1.00 98.81 151 ALA A O 1
ATOM 1170 N N . SER A 1 152 ? -6.871 -0.613 9.493 1.00 98.75 152 SER A N 1
ATOM 1171 C CA . SER A 1 152 ? -5.697 -0.392 8.660 1.00 98.75 152 SER A CA 1
ATOM 1172 C C . SER A 1 152 ? -4.420 -0.624 9.466 1.00 98.75 152 SER A C 1
ATOM 1174 O O . SER A 1 152 ? -4.381 -0.357 10.665 1.00 98.75 152 SER A O 1
ATOM 1176 N N . ILE A 1 153 ? -3.382 -1.176 8.831 1.00 98.62 153 ILE A N 1
ATOM 1177 C CA . ILE A 1 153 ? -2.084 -1.434 9.474 1.00 98.62 153 ILE A CA 1
ATOM 1178 C C . ILE A 1 153 ? -0.957 -0.884 8.592 1.00 98.62 153 ILE A C 1
ATOM 1180 O O . ILE A 1 153 ? -0.705 -1.437 7.519 1.00 98.62 153 ILE A O 1
ATOM 1184 N N . ASP A 1 154 ? -0.248 0.150 9.058 1.00 96.81 154 ASP A N 1
ATOM 1185 C CA . ASP A 1 154 ? 0.967 0.702 8.427 1.00 96.81 154 ASP A CA 1
ATOM 1186 C C . ASP A 1 154 ? 2.121 0.845 9.440 1.00 96.81 154 ASP A C 1
ATOM 1188 O O . ASP A 1 154 ? 2.670 1.916 9.684 1.00 96.81 154 ASP A O 1
ATOM 1192 N N . VAL A 1 155 ? 2.538 -0.270 10.040 1.00 95.00 155 VAL A N 1
ATOM 1193 C CA . VAL A 1 155 ? 3.616 -0.285 11.045 1.00 95.00 155 VAL A CA 1
ATOM 1194 C C . VAL A 1 155 ? 4.999 -0.479 10.422 1.00 95.00 155 VAL A C 1
ATOM 1196 O O . VAL A 1 155 ? 5.145 -1.046 9.338 1.00 95.00 155 VAL A O 1
ATOM 1199 N N . SER A 1 156 ? 6.045 0.002 11.094 1.00 91.06 156 SER A N 1
ATOM 1200 C CA . SER A 1 156 ? 7.446 -0.170 10.678 1.00 91.06 156 SER A CA 1
ATOM 1201 C C . SER A 1 156 ? 8.264 -0.847 11.778 1.00 91.06 156 SER A C 1
ATOM 1203 O O . SER A 1 156 ? 7.907 -0.764 12.950 1.00 91.06 156 SER A O 1
ATOM 1205 N N . PHE A 1 157 ? 9.370 -1.503 11.408 1.00 89.94 157 PHE A N 1
ATOM 1206 C CA . PHE A 1 157 ? 10.288 -2.197 12.335 1.00 89.94 157 PHE A CA 1
ATOM 1207 C C . PHE A 1 157 ? 9.671 -3.358 13.133 1.00 89.94 157 PHE A C 1
ATOM 1209 O O . PHE A 1 157 ? 10.259 -3.828 14.108 1.00 89.94 157 PHE A O 1
ATOM 1216 N N . ILE A 1 158 ? 8.507 -3.844 12.711 1.00 92.38 158 ILE A N 1
ATOM 1217 C CA . ILE A 1 158 ? 7.800 -4.962 13.326 1.00 92.38 158 ILE A CA 1
ATOM 1218 C C . ILE A 1 158 ? 7.127 -5.808 12.243 1.00 92.38 158 ILE A C 1
ATOM 1220 O O . ILE A 1 158 ? 6.701 -5.276 11.219 1.00 92.38 158 ILE A O 1
ATOM 1224 N N . SER A 1 159 ? 7.048 -7.118 12.477 1.00 96.69 159 SER A N 1
ATOM 1225 C CA . SER A 1 159 ? 6.299 -8.049 11.630 1.00 96.69 159 SER A CA 1
ATOM 1226 C C . SER A 1 159 ? 4.811 -8.032 11.984 1.00 96.69 159 SER A C 1
ATOM 1228 O O . SER A 1 159 ? 4.443 -7.961 13.163 1.00 96.69 159 SER A O 1
ATOM 1230 N N . LEU A 1 160 ? 3.955 -8.177 10.974 1.00 97.81 160 LEU A N 1
ATOM 1231 C CA . LEU A 1 160 ? 2.511 -8.347 11.135 1.00 97.81 160 LEU A CA 1
ATOM 1232 C C . LEU A 1 160 ? 2.157 -9.573 11.991 1.00 97.81 160 LEU A C 1
ATOM 1234 O O . LEU A 1 160 ? 1.101 -9.575 12.622 1.00 97.81 160 LEU A O 1
ATOM 1238 N N . ASP A 1 161 ? 3.039 -10.572 12.088 1.00 96.94 161 ASP A N 1
ATOM 1239 C CA . ASP A 1 161 ? 2.847 -11.764 12.929 1.00 96.94 161 ASP A CA 1
ATOM 1240 C C . ASP A 1 161 ? 2.652 -11.414 14.418 1.00 96.94 161 ASP A C 1
ATOM 1242 O O . ASP A 1 161 ? 1.965 -12.121 15.150 1.00 96.94 161 ASP A O 1
ATOM 1246 N N . LEU A 1 162 ? 3.188 -10.270 14.861 1.00 97.19 162 LEU A N 1
ATOM 1247 C CA . LEU A 1 162 ? 3.025 -9.761 16.228 1.00 97.19 162 LEU A CA 1
ATOM 1248 C C . LEU A 1 162 ? 1.804 -8.847 16.409 1.00 97.19 162 LEU A C 1
ATOM 1250 O O . LEU A 1 162 ? 1.423 -8.567 17.543 1.00 97.19 162 LEU A O 1
ATOM 1254 N N . ILE A 1 163 ? 1.210 -8.364 15.316 1.00 98.25 163 ILE A N 1
ATOM 1255 C CA . ILE A 1 163 ? 0.088 -7.413 15.327 1.00 98.25 163 ILE A CA 1
ATOM 1256 C C . ILE A 1 163 ? -1.245 -8.133 15.128 1.00 98.25 163 ILE A C 1
ATOM 1258 O O . ILE A 1 163 ? -2.210 -7.871 15.849 1.00 98.25 163 ILE A O 1
ATOM 1262 N N . LEU A 1 164 ? -1.305 -9.072 14.181 1.00 97.94 164 LEU A N 1
ATOM 1263 C CA . LEU A 1 164 ? -2.534 -9.791 13.840 1.00 97.94 164 LEU A CA 1
ATOM 1264 C C . LEU A 1 164 ? -3.169 -10.541 15.027 1.00 97.94 164 LEU A C 1
ATOM 1266 O O . LEU A 1 164 ? -4.395 -10.500 15.127 1.00 97.94 164 LEU A O 1
ATOM 1270 N N . PRO A 1 165 ? -2.424 -11.164 15.964 1.00 97.00 165 PRO A N 1
ATOM 1271 C CA . PRO A 1 165 ? -3.034 -11.808 17.130 1.00 97.00 165 PRO A CA 1
ATOM 1272 C C . PRO A 1 165 ? -3.781 -10.835 18.049 1.00 97.00 165 PRO A C 1
ATOM 1274 O O . PRO A 1 165 ? -4.853 -11.174 18.551 1.00 97.00 165 PRO A O 1
ATOM 1277 N N . ALA A 1 166 ? -3.227 -9.637 18.275 1.00 97.81 166 ALA A N 1
ATOM 1278 C CA . ALA A 1 166 ? -3.880 -8.582 19.054 1.00 97.81 166 ALA A CA 1
ATOM 1279 C C . ALA A 1 166 ? -5.110 -8.054 18.311 1.00 97.81 166 ALA A C 1
ATOM 1281 O O . ALA A 1 166 ? -6.216 -8.054 18.854 1.00 97.81 166 ALA A O 1
ATOM 1282 N N . LEU A 1 167 ? -4.960 -7.755 17.016 1.00 98.25 167 LEU A N 1
ATOM 1283 C CA . LEU A 1 167 ? -6.073 -7.301 16.185 1.00 98.25 167 LEU A CA 1
ATOM 1284 C C . LEU A 1 167 ? -7.212 -8.325 16.131 1.00 98.25 167 LEU A C 1
ATOM 1286 O O . LEU A 1 167 ? -8.381 -7.949 16.153 1.00 98.25 167 LEU A O 1
ATOM 1290 N N . HIS A 1 168 ? -6.901 -9.622 16.104 1.00 97.25 168 HIS A N 1
ATOM 1291 C CA . HIS A 1 168 ? -7.922 -10.662 16.127 1.00 97.25 168 HIS A CA 1
ATOM 1292 C C . HIS A 1 168 ? -8.777 -10.606 17.401 1.00 97.25 168 HIS A C 1
ATOM 1294 O O . HIS A 1 168 ? -9.961 -10.925 17.327 1.00 97.25 168 HIS A O 1
ATOM 1300 N N . ARG A 1 169 ? -8.238 -10.210 18.562 1.00 96.31 169 ARG A N 1
ATOM 1301 C CA . ARG A 1 169 ? -9.038 -10.071 19.795 1.00 96.31 169 ARG A CA 1
ATOM 1302 C C . ARG A 1 169 ? -9.994 -8.878 19.721 1.00 96.31 169 ARG A C 1
ATOM 1304 O O . ARG A 1 169 ? -11.144 -9.015 20.120 1.00 96.31 169 ARG A O 1
ATOM 1311 N N . ILE A 1 170 ? -9.538 -7.773 19.136 1.00 97.88 170 ILE A N 1
ATOM 1312 C CA . ILE A 1 170 ? -10.229 -6.473 19.134 1.00 97.88 170 ILE A CA 1
ATOM 1313 C C . ILE A 1 170 ? -11.249 -6.333 17.997 1.00 97.88 170 ILE A C 1
ATOM 1315 O O . ILE A 1 170 ? -12.318 -5.764 18.185 1.00 97.88 170 ILE A O 1
ATOM 1319 N N . LEU A 1 171 ? -10.942 -6.836 16.800 1.00 98.19 171 LEU A N 1
ATOM 1320 C CA . LEU A 1 171 ? -11.758 -6.593 15.609 1.00 98.19 171 LEU A CA 1
ATOM 1321 C C . LEU A 1 171 ? -13.090 -7.360 15.656 1.00 98.19 171 LEU A C 1
ATOM 1323 O O . LEU A 1 171 ? -13.126 -8.536 16.027 1.00 98.19 171 LEU A O 1
ATOM 1327 N N . ALA A 1 172 ? -14.182 -6.750 15.202 1.00 97.06 172 ALA A N 1
ATOM 1328 C CA . ALA A 1 172 ? -15.487 -7.401 15.099 1.00 97.06 172 ALA A CA 1
ATOM 1329 C C . ALA A 1 172 ? -15.454 -8.655 14.198 1.00 97.06 172 ALA A C 1
ATOM 1331 O O . ALA A 1 172 ? -14.595 -8.819 13.327 1.00 97.06 172 ALA A O 1
ATOM 1332 N N . GLY A 1 173 ? -16.409 -9.570 14.392 1.00 94.06 173 GLY A N 1
ATOM 1333 C CA . GLY A 1 173 ? -16.564 -10.733 13.510 1.00 94.06 173 GLY A CA 1
ATOM 1334 C C . GLY A 1 173 ? -16.833 -10.309 12.061 1.00 94.06 173 GLY A C 1
ATOM 1335 O O . GLY A 1 173 ? -17.612 -9.390 11.834 1.00 94.06 173 GLY A O 1
ATOM 1336 N N . ASN A 1 174 ? -16.195 -10.976 11.091 1.00 92.69 174 ASN A N 1
ATOM 1337 C CA . ASN A 1 174 ? -16.171 -10.571 9.676 1.00 92.69 174 ASN A CA 1
ATOM 1338 C C . ASN A 1 174 ? -15.575 -9.170 9.436 1.00 92.69 174 ASN A C 1
ATOM 1340 O O . ASN A 1 174 ? -15.760 -8.597 8.364 1.00 92.69 174 ASN A O 1
ATOM 1344 N N . GLY A 1 175 ? -14.861 -8.612 10.419 1.00 97.00 175 GLY A N 1
ATOM 1345 C CA . GLY A 1 175 ? -14.171 -7.342 10.266 1.00 97.00 175 GLY A CA 1
ATOM 1346 C C . GLY A 1 175 ? -13.104 -7.414 9.179 1.00 97.00 175 GLY A C 1
ATOM 1347 O O . GLY A 1 175 ? -12.442 -8.442 8.994 1.00 97.00 175 GLY A O 1
ATOM 1348 N N . GLN A 1 176 ? -12.960 -6.314 8.451 1.00 98.25 176 GLN A N 1
ATOM 1349 C CA . GLN A 1 176 ? -12.087 -6.203 7.284 1.00 98.25 176 GLN A CA 1
ATOM 1350 C C . GLN A 1 176 ? -10.791 -5.491 7.670 1.00 98.25 176 GLN A C 1
ATOM 1352 O O . GLN A 1 176 ? -10.809 -4.567 8.478 1.00 98.25 176 GLN A O 1
ATOM 1357 N N . VAL A 1 177 ? -9.668 -5.907 7.092 1.00 98.69 177 VAL A N 1
ATOM 1358 C CA . VAL A 1 177 ? -8.352 -5.333 7.383 1.00 98.69 177 VAL A CA 1
ATOM 1359 C C . VAL A 1 177 ? -7.616 -5.036 6.090 1.00 98.69 177 VAL A C 1
ATOM 1361 O O . VAL A 1 177 ? -7.519 -5.904 5.225 1.00 98.69 177 VAL A O 1
ATOM 1364 N N . VAL A 1 178 ? -7.037 -3.847 5.982 1.00 98.62 178 VAL A N 1
ATOM 1365 C CA . VAL A 1 178 ? -6.015 -3.531 4.981 1.00 98.62 178 VAL A CA 1
ATOM 1366 C C . VAL A 1 178 ? -4.670 -3.445 5.691 1.00 98.62 178 VAL A C 1
ATOM 1368 O O . VAL A 1 178 ? -4.420 -2.511 6.448 1.00 98.62 178 VAL A O 1
ATOM 1371 N N . ALA A 1 179 ? -3.790 -4.413 5.447 1.00 98.25 179 ALA A N 1
ATOM 1372 C CA . ALA A 1 179 ? -2.450 -4.436 6.024 1.00 98.25 179 ALA A CA 1
ATOM 1373 C C . ALA A 1 179 ? -1.388 -4.114 4.968 1.00 98.25 179 ALA A C 1
ATOM 1375 O O . ALA A 1 179 ? -1.386 -4.721 3.891 1.00 98.25 179 ALA A O 1
ATOM 1376 N N . LEU A 1 180 ? -0.458 -3.205 5.280 1.00 97.31 180 LEU A N 1
ATOM 1377 C CA . LEU A 1 180 ? 0.775 -3.079 4.510 1.00 97.31 180 LEU A CA 1
ATOM 1378 C C . LEU A 1 180 ? 1.741 -4.200 4.861 1.00 97.31 180 LEU A C 1
ATOM 1380 O O . LEU A 1 180 ? 2.248 -4.300 5.976 1.00 97.31 180 LEU A O 1
ATOM 1384 N N . VAL A 1 181 ? 2.069 -4.994 3.851 1.00 96.69 181 VAL A N 1
ATOM 1385 C CA . VAL A 1 181 ? 3.173 -5.940 3.891 1.00 96.69 181 VAL A CA 1
ATOM 1386 C C . VAL A 1 181 ? 4.425 -5.231 3.399 1.00 96.69 181 VAL A C 1
ATOM 1388 O O . VAL A 1 181 ? 4.536 -4.867 2.225 1.00 96.69 181 VAL A O 1
ATOM 1391 N N . LYS A 1 182 ? 5.379 -5.052 4.311 1.00 94.44 182 LYS A N 1
ATOM 1392 C CA . LYS A 1 182 ? 6.668 -4.403 4.064 1.00 94.44 182 LYS A CA 1
ATOM 1393 C C . LYS A 1 182 ? 7.774 -5.459 4.051 1.00 94.44 182 LYS A C 1
ATOM 1395 O O . LYS A 1 182 ? 8.216 -5.871 5.125 1.00 94.44 182 LYS A O 1
ATOM 1400 N N . PRO A 1 183 ? 8.241 -5.921 2.875 1.00 91.81 183 PRO A N 1
ATOM 1401 C CA . PRO A 1 183 ? 9.191 -7.028 2.783 1.00 91.81 183 PRO A CA 1
ATOM 1402 C C . PRO A 1 183 ? 10.427 -6.884 3.666 1.00 91.81 183 PRO A C 1
ATOM 1404 O O . PRO A 1 183 ? 10.864 -7.860 4.267 1.00 91.81 183 PRO A O 1
ATOM 1407 N N . GLN A 1 184 ? 10.953 -5.670 3.799 1.00 89.31 184 GLN A N 1
ATOM 1408 C CA . GLN A 1 184 ? 12.123 -5.358 4.615 1.00 89.31 184 GLN A CA 1
ATOM 1409 C C . GLN A 1 184 ? 11.946 -5.628 6.121 1.00 89.31 184 GLN A C 1
ATOM 1411 O O . GLN A 1 184 ? 12.944 -5.723 6.830 1.00 89.31 184 GLN A O 1
ATOM 1416 N N . PHE A 1 185 ? 10.710 -5.751 6.614 1.00 93.19 185 PHE A N 1
ATOM 1417 C CA . PHE A 1 185 ? 10.409 -6.081 8.014 1.00 93.19 185 PHE A CA 1
ATOM 1418 C C . PHE A 1 185 ? 9.902 -7.517 8.202 1.00 93.19 185 PHE A C 1
ATOM 1420 O O . PHE A 1 185 ? 9.800 -7.984 9.333 1.00 93.19 185 PHE A O 1
ATOM 1427 N N . GLU A 1 186 ? 9.622 -8.225 7.106 1.00 93.31 186 GLU A N 1
ATOM 1428 C CA . GLU A 1 186 ? 9.060 -9.581 7.123 1.00 93.31 186 GLU A CA 1
ATOM 1429 C C . GLU A 1 186 ? 10.050 -10.659 6.666 1.00 93.31 186 GLU A C 1
ATOM 1431 O O . GLU A 1 186 ? 9.948 -11.819 7.081 1.00 93.31 186 GLU A O 1
ATOM 1436 N N . ALA A 1 187 ? 10.993 -10.299 5.795 1.00 90.50 187 ALA A N 1
ATOM 1437 C CA . ALA A 1 187 ? 12.014 -11.200 5.279 1.00 90.50 187 ALA A CA 1
ATOM 1438 C C . ALA A 1 187 ? 13.065 -11.551 6.347 1.00 90.50 187 ALA A C 1
ATOM 1440 O O . ALA A 1 187 ? 13.291 -10.800 7.300 1.00 90.50 187 ALA A O 1
ATOM 1441 N N . GLY A 1 188 ? 13.732 -12.696 6.175 1.00 86.75 188 GLY A N 1
ATOM 1442 C CA . GLY A 1 188 ? 14.892 -13.057 6.995 1.00 86.75 188 GLY A CA 1
ATOM 1443 C C . GLY A 1 188 ? 16.044 -12.067 6.794 1.00 86.75 188 GLY A C 1
ATOM 1444 O O . GLY A 1 188 ? 16.174 -11.464 5.727 1.00 86.75 188 GLY A O 1
ATOM 1445 N N . ARG A 1 189 ? 16.901 -11.884 7.807 1.00 84.56 189 ARG A N 1
ATOM 1446 C CA . ARG A 1 189 ? 18.013 -10.909 7.756 1.00 84.56 189 ARG A CA 1
ATOM 1447 C C . ARG A 1 189 ? 18.950 -11.156 6.569 1.00 84.56 189 ARG A C 1
ATOM 1449 O O . ARG A 1 189 ? 19.466 -10.209 5.988 1.00 84.56 189 ARG A O 1
ATOM 1456 N N . GLU A 1 190 ? 19.131 -12.415 6.194 1.00 85.88 190 GLU A N 1
ATOM 1457 C CA . GLU A 1 190 ? 19.937 -12.888 5.069 1.00 85.88 190 GLU A CA 1
ATOM 1458 C C . GLU A 1 190 ? 19.352 -12.548 3.688 1.00 85.88 190 GLU A C 1
ATOM 1460 O O . GLU A 1 190 ? 20.073 -12.554 2.692 1.00 85.88 190 GLU A O 1
ATOM 1465 N N . GLN A 1 191 ? 18.057 -12.229 3.619 1.00 81.56 191 GLN A N 1
ATOM 1466 C CA . GLN A 1 191 ? 17.337 -11.889 2.386 1.00 81.56 191 GLN A CA 1
ATOM 1467 C C . GLN A 1 191 ? 17.286 -10.375 2.132 1.00 81.56 191 GLN A C 1
ATOM 1469 O O . GLN A 1 191 ? 16.840 -9.925 1.073 1.00 81.56 191 GLN A O 1
ATOM 1474 N N . ILE A 1 192 ? 17.733 -9.574 3.101 1.00 81.44 192 ILE A N 1
ATOM 1475 C CA . ILE A 1 192 ? 17.721 -8.118 3.027 1.00 81.44 192 ILE A CA 1
ATOM 1476 C C . ILE A 1 192 ? 18.999 -7.645 2.328 1.00 81.44 192 ILE A C 1
ATOM 1478 O O . ILE A 1 192 ? 20.116 -7.885 2.785 1.00 81.44 192 ILE A O 1
ATOM 1482 N N . GLY A 1 193 ? 18.838 -6.955 1.197 1.00 77.25 193 GLY A N 1
ATOM 1483 C CA . GLY A 1 193 ? 19.957 -6.407 0.436 1.00 77.25 193 GLY A CA 1
ATOM 1484 C C . GLY A 1 193 ? 20.644 -5.219 1.123 1.00 77.25 193 GLY A C 1
ATOM 1485 O O . GLY A 1 193 ? 20.269 -4.770 2.208 1.00 77.25 193 GLY A O 1
ATOM 1486 N N . LYS A 1 194 ? 21.651 -4.647 0.447 1.00 73.94 194 LYS A N 1
ATOM 1487 C CA . LYS A 1 194 ? 22.336 -3.429 0.918 1.00 73.94 194 LYS A CA 1
ATOM 1488 C C . LYS A 1 194 ? 21.319 -2.314 1.211 1.00 73.94 194 LYS A C 1
ATOM 1490 O O . LYS A 1 194 ? 20.423 -2.069 0.405 1.00 73.94 194 LYS A O 1
ATOM 1495 N N . ASN A 1 195 ? 21.507 -1.617 2.333 1.00 71.12 195 ASN A N 1
ATOM 1496 C CA . ASN A 1 195 ? 20.655 -0.520 2.816 1.00 71.12 195 ASN A CA 1
ATOM 1497 C C . ASN A 1 195 ? 19.197 -0.905 3.128 1.00 71.12 195 ASN A C 1
ATOM 1499 O O . ASN A 1 195 ? 18.327 -0.040 3.074 1.00 71.12 195 ASN A O 1
ATOM 1503 N N . GLY A 1 196 ? 18.908 -2.173 3.434 1.00 78.25 196 GLY A N 1
ATOM 1504 C CA . GLY A 1 196 ? 17.549 -2.566 3.817 1.00 78.25 196 GLY A CA 1
ATOM 1505 C C . GLY A 1 196 ? 16.582 -2.708 2.639 1.00 78.25 196 GLY A C 1
ATOM 1506 O O . GLY A 1 196 ? 15.372 -2.656 2.841 1.00 78.25 196 GLY A O 1
ATOM 1507 N N . ILE A 1 197 ? 17.091 -2.824 1.406 1.00 80.50 197 ILE A N 1
ATOM 1508 C CA . ILE A 1 197 ? 16.270 -2.830 0.188 1.00 80.50 197 ILE A CA 1
ATOM 1509 C C . ILE A 1 197 ? 16.136 -4.250 -0.352 1.00 80.50 197 ILE A C 1
ATOM 1511 O O . ILE A 1 197 ? 17.138 -4.918 -0.626 1.00 80.50 197 ILE A O 1
ATOM 1515 N N . ILE A 1 198 ? 14.899 -4.679 -0.595 1.00 82.19 198 ILE A N 1
ATOM 1516 C CA . ILE A 1 198 ? 14.596 -5.948 -1.258 1.00 82.19 198 ILE A CA 1
ATOM 1517 C C . ILE A 1 198 ? 14.130 -5.658 -2.683 1.00 82.19 198 ILE A C 1
ATOM 1519 O O . ILE A 1 198 ? 13.071 -5.071 -2.894 1.00 82.19 198 ILE A O 1
ATOM 1523 N N . LYS A 1 199 ? 14.932 -6.078 -3.668 1.00 75.94 199 LYS A N 1
ATOM 1524 C CA . LYS A 1 199 ? 14.629 -5.914 -5.102 1.00 75.94 199 LYS A CA 1
ATOM 1525 C C . LYS A 1 199 ? 14.196 -7.203 -5.791 1.00 75.94 199 LYS A C 1
ATOM 1527 O O . LYS A 1 199 ? 13.615 -7.123 -6.866 1.00 75.94 199 LYS A O 1
ATOM 1532 N N . ASP A 1 200 ? 14.527 -8.363 -5.223 1.00 78.38 200 ASP A N 1
ATOM 1533 C CA . ASP A 1 200 ? 14.238 -9.653 -5.848 1.00 78.38 200 ASP A CA 1
ATOM 1534 C C . ASP A 1 200 ? 12.736 -9.979 -5.728 1.00 78.38 200 ASP A C 1
ATOM 1536 O O . ASP A 1 200 ? 12.249 -10.195 -4.611 1.00 78.38 200 ASP A O 1
ATOM 1540 N N . PRO A 1 201 ? 12.000 -10.078 -6.854 1.00 80.12 201 PRO A N 1
ATOM 1541 C CA . PRO A 1 201 ? 10.582 -10.426 -6.840 1.00 80.12 201 PRO A CA 1
ATOM 1542 C C . PRO A 1 201 ? 10.290 -11.794 -6.212 1.00 80.12 201 PRO A C 1
ATOM 1544 O O . PRO A 1 201 ? 9.187 -12.016 -5.713 1.00 80.12 201 PRO A O 1
ATOM 1547 N N . LYS A 1 202 ? 11.256 -12.724 -6.212 1.00 81.75 202 LYS A N 1
ATOM 1548 C CA . LYS A 1 202 ? 11.102 -14.027 -5.549 1.00 81.75 202 LYS A CA 1
ATOM 1549 C C . LYS A 1 202 ? 11.023 -13.874 -4.035 1.00 81.75 202 LYS A C 1
ATOM 1551 O O . LYS A 1 202 ? 10.221 -14.554 -3.402 1.00 81.75 202 LYS A O 1
ATOM 1556 N N . ILE A 1 203 ? 11.815 -12.962 -3.469 1.00 85.38 203 ILE A N 1
ATOM 1557 C CA . ILE A 1 203 ? 11.785 -12.659 -2.035 1.00 85.38 203 ILE A CA 1
ATOM 1558 C C . ILE A 1 203 ? 10.467 -11.968 -1.688 1.00 85.38 203 ILE A C 1
ATOM 1560 O O . ILE A 1 203 ? 9.828 -12.340 -0.709 1.00 85.38 203 ILE A O 1
ATOM 1564 N N . HIS A 1 204 ? 10.006 -11.025 -2.518 1.00 85.69 204 HIS A N 1
ATOM 1565 C CA . HIS A 1 204 ? 8.689 -10.401 -2.338 1.00 85.69 204 HIS A CA 1
ATOM 1566 C C . HIS A 1 204 ? 7.562 -11.434 -2.301 1.00 85.69 204 HIS A C 1
ATOM 1568 O O . HIS A 1 204 ? 6.715 -11.390 -1.413 1.00 85.69 204 HIS A O 1
ATOM 1574 N N . PHE A 1 205 ? 7.573 -12.390 -3.232 1.00 83.50 205 PHE A N 1
ATOM 1575 C CA . PHE A 1 205 ? 6.577 -13.455 -3.266 1.00 83.50 205 PHE A CA 1
ATOM 1576 C C . PHE A 1 205 ? 6.646 -14.351 -2.024 1.00 83.50 205 PHE A C 1
ATOM 1578 O O . PHE A 1 205 ? 5.620 -14.583 -1.391 1.00 83.50 205 PHE A O 1
ATOM 1585 N N . ALA A 1 206 ? 7.846 -14.786 -1.630 1.00 85.56 206 ALA A N 1
ATOM 1586 C CA . ALA A 1 206 ? 8.038 -15.603 -0.433 1.00 85.56 206 ALA A CA 1
ATOM 1587 C C . ALA A 1 206 ? 7.551 -14.891 0.842 1.00 85.56 206 ALA A C 1
ATOM 1589 O O . ALA A 1 206 ? 6.935 -15.515 1.706 1.00 85.56 206 ALA A O 1
ATOM 1590 N N . VAL A 1 207 ? 7.769 -13.575 0.944 1.00 91.94 207 VAL A N 1
ATOM 1591 C CA . VAL A 1 207 ? 7.223 -12.755 2.033 1.00 91.94 207 VAL A CA 1
ATOM 1592 C C . VAL A 1 207 ? 5.696 -12.764 2.016 1.00 91.94 207 VAL A C 1
ATOM 1594 O O . VAL A 1 207 ? 5.087 -13.021 3.050 1.00 91.94 207 VAL A O 1
ATOM 1597 N N . LEU A 1 208 ? 5.063 -12.510 0.868 1.00 89.38 208 LEU A N 1
ATOM 1598 C CA . LEU A 1 208 ? 3.599 -12.511 0.766 1.00 89.38 208 LEU A CA 1
ATOM 1599 C C . LEU A 1 208 ? 3.003 -13.868 1.157 1.00 89.38 208 LEU A C 1
ATOM 1601 O O . LEU A 1 208 ? 1.995 -13.914 1.858 1.00 89.38 208 LEU A O 1
ATOM 1605 N N . GLU A 1 209 ? 3.642 -14.969 0.756 1.00 87.31 209 GLU A N 1
ATOM 1606 C CA . GLU A 1 209 ? 3.236 -16.321 1.150 1.00 87.31 209 GLU A CA 1
ATOM 1607 C C . GLU A 1 209 ? 3.377 -16.558 2.652 1.00 87.31 209 GLU A C 1
ATOM 1609 O O . GLU A 1 209 ? 2.458 -17.098 3.270 1.00 87.31 209 GLU A O 1
ATOM 1614 N N . LYS A 1 210 ? 4.495 -16.125 3.245 1.00 92.81 210 LYS A N 1
ATOM 1615 C CA . LYS A 1 210 ? 4.729 -16.198 4.691 1.00 92.81 210 LYS A CA 1
ATOM 1616 C C . LYS A 1 210 ? 3.649 -15.431 5.458 1.00 92.81 210 LYS A C 1
ATOM 1618 O O . LYS A 1 210 ? 3.060 -15.991 6.380 1.00 92.81 210 LYS A O 1
ATOM 1623 N N . VAL A 1 211 ? 3.360 -14.192 5.052 1.00 94.81 211 VAL A N 1
ATOM 1624 C CA . VAL A 1 211 ? 2.350 -13.339 5.699 1.00 94.81 211 VAL A CA 1
ATOM 1625 C C . VAL A 1 211 ? 0.950 -13.918 5.559 1.00 94.81 211 VAL A C 1
ATOM 1627 O O . VAL A 1 211 ? 0.232 -14.039 6.550 1.00 94.81 211 VAL A O 1
ATOM 1630 N N . ALA A 1 212 ? 0.576 -14.359 4.358 1.00 89.62 212 ALA A N 1
ATOM 1631 C CA . ALA A 1 212 ? -0.703 -15.023 4.129 1.00 89.62 212 ALA A CA 1
ATOM 1632 C C . ALA A 1 212 ? -0.867 -16.282 5.000 1.00 89.62 212 ALA A C 1
ATOM 1634 O O . ALA A 1 212 ? -1.954 -16.535 5.525 1.00 89.62 212 ALA A O 1
ATOM 1635 N N . ALA A 1 213 ? 0.205 -17.063 5.171 1.00 87.94 213 ALA A N 1
ATOM 1636 C CA . ALA A 1 213 ? 0.182 -18.280 5.972 1.00 87.94 213 ALA A CA 1
ATOM 1637 C C . ALA A 1 213 ? -0.074 -17.987 7.457 1.00 87.94 213 ALA A C 1
ATOM 1639 O O . ALA A 1 213 ? -1.011 -18.555 8.025 1.00 87.94 213 ALA A O 1
ATOM 1640 N N . PHE A 1 214 ? 0.700 -17.090 8.084 1.00 93.06 214 PHE A N 1
ATOM 1641 C CA . PHE A 1 214 ? 0.489 -16.796 9.506 1.00 93.06 214 PHE A CA 1
ATOM 1642 C C . PHE A 1 214 ? -0.806 -16.012 9.756 1.00 93.06 214 PHE A C 1
ATOM 1644 O O . PHE A 1 214 ? -1.477 -16.267 10.756 1.00 93.06 214 PHE A O 1
ATOM 1651 N N . ALA A 1 215 ? -1.246 -15.154 8.826 1.00 94.12 215 ALA A N 1
ATOM 1652 C CA . ALA A 1 215 ? -2.558 -14.507 8.911 1.00 94.12 215 ALA A CA 1
ATOM 1653 C C . ALA A 1 215 ? -3.684 -15.552 9.024 1.00 94.12 215 ALA A C 1
ATOM 1655 O O . ALA A 1 215 ? -4.549 -15.441 9.896 1.00 94.12 215 ALA A O 1
ATOM 1656 N N . GLY A 1 216 ? -3.602 -16.627 8.230 1.00 89.88 216 GLY A N 1
ATOM 1657 C CA . GLY A 1 216 ? -4.489 -17.788 8.335 1.00 89.88 216 GLY A CA 1
ATOM 1658 C C . GLY A 1 216 ? -4.457 -18.456 9.712 1.00 89.88 216 GLY A C 1
ATOM 1659 O O . GLY A 1 216 ? -5.510 -18.748 10.286 1.00 89.88 216 GLY A O 1
ATOM 1660 N N . THR A 1 217 ? -3.267 -18.654 10.290 1.00 91.31 217 THR A N 1
ATOM 1661 C CA . THR A 1 217 ? -3.134 -19.245 11.638 1.00 91.31 217 THR A CA 1
ATOM 1662 C C . THR A 1 217 ? -3.738 -18.377 12.745 1.00 91.31 217 THR A C 1
ATOM 1664 O O . THR A 1 217 ? -4.245 -18.918 13.736 1.00 91.31 217 THR A O 1
ATOM 1667 N N . HIS A 1 218 ? -3.765 -17.058 12.532 1.00 94.31 218 HIS A N 1
ATOM 1668 C CA . HIS A 1 218 ? -4.340 -16.057 13.435 1.00 94.31 218 HIS A CA 1
ATOM 1669 C C . HIS A 1 218 ? -5.827 -15.776 13.181 1.00 94.31 218 HIS A C 1
ATOM 1671 O O . HIS A 1 218 ? -6.387 -14.893 13.818 1.00 94.31 218 HIS A O 1
ATOM 1677 N N . GLY A 1 219 ? -6.493 -16.533 12.299 1.00 92.69 219 GLY A N 1
ATOM 1678 C CA . GLY A 1 219 ? -7.945 -16.437 12.086 1.00 92.69 219 GLY A CA 1
ATOM 1679 C C . GLY A 1 219 ? -8.386 -15.452 10.999 1.00 92.69 219 GLY A C 1
ATOM 1680 O O . GLY A 1 219 ? -9.562 -15.084 10.947 1.00 92.69 219 GLY A O 1
ATOM 1681 N N . PHE A 1 220 ? -7.480 -15.042 10.111 1.00 94.69 220 PHE A N 1
ATOM 1682 C CA . PHE A 1 220 ? -7.790 -14.166 8.983 1.00 94.69 220 PHE A CA 1
ATOM 1683 C C . PHE A 1 220 ? -7.769 -14.912 7.647 1.00 94.69 220 PHE A C 1
ATOM 1685 O O . PHE A 1 220 ? -6.851 -15.674 7.355 1.00 94.69 220 PHE A O 1
ATOM 1692 N N . ALA A 1 221 ? -8.762 -14.654 6.799 1.00 89.56 221 ALA A N 1
ATOM 1693 C CA . ALA A 1 221 ? -8.759 -15.084 5.405 1.00 89.56 221 ALA A CA 1
ATOM 1694 C C . ALA A 1 221 ? -8.148 -13.993 4.518 1.00 89.56 221 ALA A C 1
ATOM 1696 O O . ALA A 1 221 ? -8.510 -12.827 4.651 1.00 89.56 221 ALA A O 1
ATOM 1697 N N . VAL A 1 222 ? -7.260 -14.372 3.595 1.00 89.38 222 VAL A N 1
ATOM 1698 C CA . VAL A 1 222 ? -6.711 -13.454 2.585 1.00 89.38 222 VAL A CA 1
ATOM 1699 C C . VAL A 1 222 ? -7.698 -13.331 1.431 1.00 89.38 222 VAL A C 1
ATOM 1701 O O . VAL A 1 222 ? -7.933 -14.298 0.705 1.00 89.38 222 VAL A O 1
ATOM 1704 N N . MET A 1 223 ? -8.250 -12.137 1.256 1.00 87.56 223 MET A N 1
ATOM 1705 C CA . MET A 1 223 ? -9.276 -11.839 0.258 1.00 87.56 223 MET A CA 1
ATOM 1706 C C . MET A 1 223 ? -8.684 -11.199 -1.005 1.00 87.56 223 MET A C 1
ATOM 1708 O O . MET A 1 223 ? -9.205 -11.399 -2.100 1.00 87.56 223 MET A O 1
ATOM 1712 N N . GLY A 1 224 ? -7.566 -10.475 -0.878 1.00 84.19 224 GLY A N 1
ATOM 1713 C CA . GLY A 1 224 ? -6.890 -9.830 -2.004 1.00 84.19 224 GLY A CA 1
ATOM 1714 C C . GLY A 1 224 ? -5.479 -9.355 -1.667 1.00 84.19 224 GLY A C 1
ATOM 1715 O O . GLY A 1 224 ? -5.150 -9.131 -0.503 1.00 84.19 224 GLY A O 1
ATOM 1716 N N . VAL A 1 225 ? -4.641 -9.215 -2.697 1.00 85.62 225 VAL A N 1
ATOM 1717 C CA . VAL A 1 225 ? -3.282 -8.662 -2.598 1.00 85.62 225 VAL A CA 1
ATOM 1718 C C . VAL A 1 225 ? -3.031 -7.742 -3.790 1.00 85.62 225 VAL A C 1
ATOM 1720 O O . VAL A 1 225 ? -3.337 -8.112 -4.922 1.00 85.62 225 VAL A O 1
ATOM 1723 N N . ASP A 1 226 ? -2.448 -6.573 -3.542 1.00 83.69 226 ASP A N 1
ATOM 1724 C CA . ASP A 1 226 ? -1.999 -5.621 -4.564 1.00 83.69 226 ASP A CA 1
ATOM 1725 C C . ASP A 1 226 ? -0.676 -4.956 -4.121 1.00 83.69 226 ASP A C 1
ATOM 1727 O O . ASP A 1 226 ? -0.180 -5.208 -3.026 1.00 83.69 226 ASP A O 1
ATOM 1731 N N . TYR A 1 227 ? -0.062 -4.119 -4.951 1.00 84.62 227 TYR A N 1
ATOM 1732 C CA . TYR A 1 227 ? 1.093 -3.291 -4.594 1.00 84.62 227 TYR A CA 1
ATOM 1733 C C . TYR A 1 227 ? 0.657 -1.914 -4.067 1.00 84.62 227 TYR A C 1
ATOM 1735 O O . TYR A 1 227 ? -0.352 -1.358 -4.500 1.00 84.62 227 TYR A O 1
ATOM 1743 N N . SER A 1 228 ? 1.436 -1.315 -3.172 1.00 86.19 228 SER A N 1
ATOM 1744 C CA . SER A 1 228 ? 1.259 0.083 -2.759 1.00 86.19 228 SER A CA 1
ATOM 1745 C C . SER A 1 228 ? 1.532 1.033 -3.940 1.00 86.19 228 SER A C 1
ATOM 1747 O O . SER A 1 228 ? 2.487 0.803 -4.684 1.00 86.19 228 SER A O 1
ATOM 1749 N N . PRO A 1 229 ? 0.746 2.111 -4.141 1.00 78.50 229 PRO A N 1
ATOM 1750 C CA . PRO A 1 229 ? 0.967 3.059 -5.239 1.00 78.50 229 PRO A CA 1
ATOM 1751 C C . PRO A 1 229 ? 2.236 3.904 -5.065 1.00 78.50 229 PRO A C 1
ATOM 1753 O O . PRO A 1 229 ? 2.736 4.464 -6.037 1.00 78.50 229 PRO A O 1
ATOM 1756 N N . ILE A 1 230 ? 2.754 3.990 -3.839 1.00 80.38 230 ILE A N 1
ATOM 1757 C CA . ILE A 1 230 ? 3.994 4.687 -3.499 1.00 80.38 230 ILE A CA 1
ATOM 1758 C C . ILE A 1 230 ? 4.975 3.719 -2.839 1.00 80.38 230 ILE A C 1
ATOM 1760 O O . ILE A 1 230 ? 4.573 2.763 -2.170 1.00 80.38 230 ILE A O 1
ATOM 1764 N N . GLN A 1 231 ? 6.268 3.964 -3.033 1.00 75.94 231 GLN A N 1
ATOM 1765 C CA . GLN A 1 231 ? 7.318 3.181 -2.391 1.00 75.94 231 GLN A CA 1
ATOM 1766 C C . GLN A 1 231 ? 7.471 3.569 -0.918 1.00 75.94 231 GLN A C 1
ATOM 1768 O O . GLN A 1 231 ? 7.227 4.711 -0.528 1.00 75.94 231 GLN A O 1
ATOM 1773 N N . GLY A 1 232 ? 7.882 2.595 -0.112 1.00 73.38 232 GLY A N 1
ATOM 1774 C CA . GLY A 1 232 ? 8.227 2.784 1.289 1.00 73.38 232 GLY A CA 1
ATOM 1775 C C . GLY A 1 232 ? 9.635 3.335 1.491 1.00 73.38 232 GLY A C 1
ATOM 1776 O O . GLY A 1 232 ? 10.348 3.698 0.550 1.00 73.38 232 GLY A O 1
ATOM 1777 N N . GLY A 1 233 ? 10.077 3.326 2.750 1.00 68.25 233 GLY A N 1
ATOM 1778 C CA . GLY A 1 233 ? 11.420 3.760 3.135 1.00 68.25 233 GLY A CA 1
ATOM 1779 C C . GLY A 1 233 ? 12.521 3.121 2.278 1.00 68.25 233 GLY A C 1
ATOM 1780 O O . GLY A 1 233 ? 12.508 1.918 1.996 1.00 68.25 233 GLY A O 1
ATOM 1781 N N . HIS A 1 234 ? 13.482 3.948 1.859 1.00 66.38 234 HIS A N 1
ATOM 1782 C CA . HIS A 1 234 ? 14.611 3.566 0.999 1.00 66.38 234 HIS A CA 1
ATOM 1783 C C . HIS A 1 234 ? 14.222 2.999 -0.385 1.00 66.38 234 HIS A C 1
ATOM 1785 O O . HIS A 1 234 ? 15.065 2.385 -1.040 1.00 66.38 234 HIS A O 1
ATOM 1791 N N . GLY A 1 235 ? 12.988 3.226 -0.854 1.00 69.50 235 GLY A N 1
ATOM 1792 C CA . GLY A 1 235 ? 12.513 2.775 -2.168 1.00 69.50 235 GLY A CA 1
ATOM 1793 C C . GLY A 1 235 ? 12.040 1.318 -2.197 1.00 69.50 235 GLY A C 1
ATOM 1794 O O . GLY A 1 235 ? 12.015 0.698 -3.261 1.00 69.50 235 GLY A O 1
ATOM 1795 N N . ASN A 1 236 ? 11.707 0.736 -1.040 1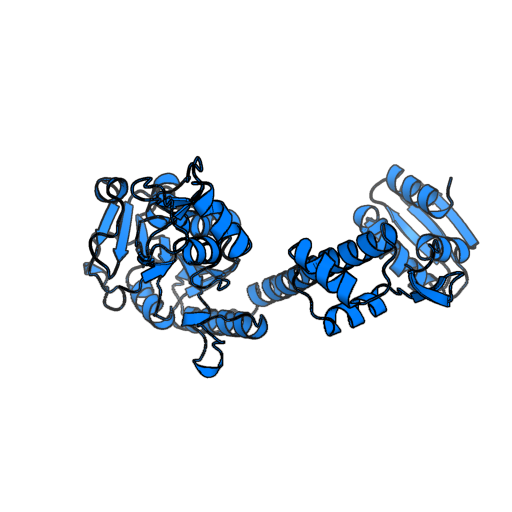.00 79.50 236 ASN A N 1
ATOM 1796 C CA . ASN A 1 236 ? 11.137 -0.610 -0.991 1.00 79.50 236 ASN A CA 1
ATOM 1797 C C . ASN A 1 236 ? 9.735 -0.629 -1.611 1.00 79.50 236 ASN A C 1
ATOM 1799 O O . ASN A 1 236 ? 8.911 0.250 -1.359 1.00 79.50 236 ASN A O 1
ATOM 1803 N N . ILE A 1 237 ? 9.455 -1.666 -2.399 1.00 83.62 237 ILE A N 1
ATOM 1804 C CA . ILE A 1 237 ? 8.091 -1.965 -2.836 1.00 83.62 237 ILE A CA 1
ATOM 1805 C C . ILE A 1 237 ? 7.335 -2.525 -1.630 1.00 83.62 237 ILE A C 1
ATOM 1807 O O . ILE A 1 237 ? 7.798 -3.469 -0.991 1.00 83.62 237 ILE A O 1
ATOM 1811 N N . GLU A 1 238 ? 6.178 -1.942 -1.337 1.00 90.12 238 GLU A N 1
ATOM 1812 C CA . GLU A 1 238 ? 5.255 -2.401 -0.297 1.00 90.12 238 GLU A CA 1
ATOM 1813 C C . GLU A 1 238 ? 4.007 -2.998 -0.953 1.00 90.12 238 GLU A C 1
ATOM 1815 O O . GLU A 1 238 ? 3.661 -2.642 -2.084 1.00 90.12 238 GLU A O 1
ATOM 1820 N N . PHE A 1 239 ? 3.318 -3.896 -0.253 1.00 92.75 239 PHE A N 1
ATOM 1821 C CA . PHE A 1 239 ? 2.123 -4.569 -0.762 1.00 92.75 239 PHE A CA 1
ATOM 1822 C C . PHE A 1 239 ? 0.920 -4.327 0.143 1.00 92.75 239 PHE A C 1
ATOM 1824 O O . PHE A 1 239 ? 1.053 -4.269 1.359 1.00 92.75 239 PHE A O 1
ATOM 1831 N N . LEU A 1 240 ? -0.256 -4.210 -0.458 1.00 94.81 240 LEU A N 1
ATOM 1832 C CA . LEU A 1 240 ? -1.546 -4.107 0.209 1.00 94.81 240 LEU A CA 1
ATOM 1833 C C . LEU A 1 240 ? -2.126 -5.515 0.327 1.00 94.81 240 LEU A C 1
ATOM 1835 O O . LEU A 1 240 ? -2.285 -6.192 -0.688 1.00 94.81 240 LEU A O 1
ATOM 1839 N N . MET A 1 241 ? -2.466 -5.954 1.534 1.00 96.19 241 MET A N 1
ATOM 1840 C CA . MET A 1 241 ? -3.135 -7.232 1.766 1.00 96.19 241 MET A CA 1
ATOM 1841 C C . MET A 1 241 ? -4.496 -6.992 2.420 1.00 96.19 241 MET A C 1
ATOM 1843 O O . MET A 1 241 ? -4.569 -6.459 3.527 1.00 96.19 241 MET A O 1
ATOM 1847 N N . TYR A 1 242 ? -5.567 -7.389 1.731 1.00 96.62 242 TYR A N 1
ATOM 1848 C CA . TYR A 1 242 ? -6.921 -7.385 2.276 1.00 96.62 242 TYR A CA 1
ATOM 1849 C C . TYR A 1 242 ? -7.177 -8.705 3.003 1.00 96.62 242 TYR A C 1
ATOM 1851 O O . TYR A 1 242 ? -7.152 -9.784 2.400 1.00 96.62 242 TYR A O 1
ATOM 1859 N N . LEU A 1 243 ? -7.430 -8.599 4.304 1.00 96.50 243 LEU A N 1
ATOM 1860 C CA . LEU A 1 243 ? -7.787 -9.702 5.179 1.00 96.50 243 LEU A CA 1
ATOM 1861 C C . LEU A 1 243 ? -9.213 -9.546 5.711 1.00 96.50 243 LEU A C 1
ATOM 1863 O O . LEU A 1 243 ? -9.700 -8.437 5.912 1.00 96.50 243 LEU A O 1
ATOM 1867 N N . GLU A 1 244 ? -9.859 -10.661 6.025 1.00 96.25 244 GLU A N 1
ATOM 1868 C CA . GLU A 1 244 ? -11.137 -10.670 6.736 1.00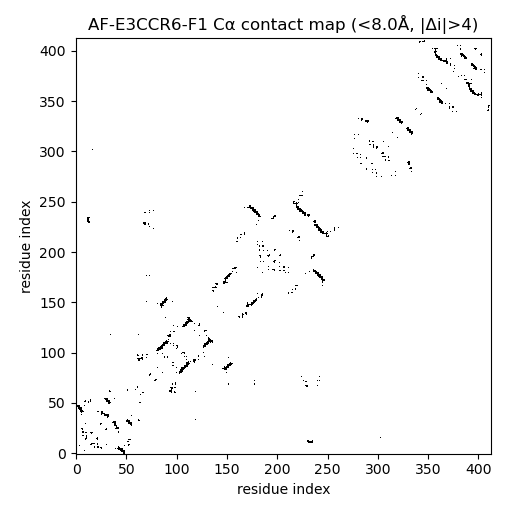 96.25 244 GLU A CA 1
ATOM 1869 C C . GLU A 1 244 ? -11.082 -11.630 7.923 1.00 96.25 244 GLU A C 1
ATOM 1871 O O . GLU A 1 244 ? -10.671 -12.786 7.777 1.00 96.25 244 GLU A O 1
ATOM 1876 N N . LYS A 1 245 ? -11.506 -11.174 9.105 1.00 95.69 245 LYS A N 1
ATOM 1877 C CA . LYS A 1 245 ? -11.570 -12.014 10.307 1.00 95.69 245 LYS A CA 1
ATOM 1878 C C . LYS A 1 245 ? -12.665 -13.068 10.153 1.00 95.69 245 LYS A C 1
ATOM 1880 O O . LYS A 1 245 ? -13.843 -12.732 10.038 1.00 95.69 245 LYS A O 1
ATOM 1885 N N . LYS A 1 246 ? -12.311 -14.351 10.227 1.00 87.38 246 LYS A N 1
ATOM 1886 C CA . LYS A 1 246 ? -13.268 -15.468 10.149 1.00 87.38 246 LYS A CA 1
ATOM 1887 C C . LYS A 1 246 ? -13.473 -16.112 11.521 1.00 87.38 246 LYS A C 1
ATOM 1889 O O . LYS A 1 246 ? -12.545 -16.254 12.305 1.00 87.38 246 LYS A O 1
ATOM 1894 N N . LYS A 1 247 ? -14.698 -16.581 11.798 1.00 70.19 247 LYS A N 1
ATOM 1895 C CA . LYS A 1 247 ? -15.045 -17.279 13.059 1.00 70.19 247 LYS A CA 1
ATOM 1896 C C . LYS A 1 247 ? -14.340 -18.634 13.254 1.00 70.19 247 LYS A C 1
ATOM 1898 O O . LYS A 1 247 ? -14.324 -19.153 14.364 1.00 70.19 247 LYS A O 1
ATOM 1903 N N . ARG A 1 248 ? -13.787 -19.236 12.196 1.00 61.84 248 ARG A N 1
ATOM 1904 C CA . ARG A 1 248 ? -13.085 -20.528 12.236 1.00 61.84 248 ARG A CA 1
ATOM 1905 C C . ARG A 1 248 ? -11.675 -20.338 11.694 1.00 61.84 248 ARG A C 1
ATOM 1907 O O . ARG A 1 248 ? -11.529 -19.768 10.615 1.00 61.84 248 ARG A O 1
ATOM 1914 N N . LYS A 1 249 ? -10.671 -20.891 12.387 1.00 55.56 249 LYS A N 1
ATOM 1915 C CA . LYS A 1 249 ? -9.350 -21.152 11.801 1.00 55.56 249 LYS A CA 1
ATOM 1916 C C . LYS A 1 249 ? -9.560 -22.097 10.620 1.00 55.56 249 LYS A C 1
ATOM 1918 O O . LYS A 1 249 ? -9.708 -23.302 10.807 1.00 55.56 249 LYS A O 1
ATOM 1923 N N . GLN A 1 250 ? -9.681 -21.555 9.414 1.00 49.31 250 GLN A N 1
ATOM 1924 C CA . GLN A 1 250 ? -9.708 -22.378 8.216 1.00 49.31 250 GLN A CA 1
ATOM 1925 C C . GLN A 1 250 ? -8.290 -22.895 7.997 1.00 49.31 250 GLN A C 1
ATOM 1927 O O . GLN A 1 250 ? -7.413 -22.171 7.532 1.00 49.31 250 GLN A O 1
ATOM 1932 N N . SER A 1 251 ? -8.056 -24.162 8.343 1.00 44.06 251 SER A N 1
ATOM 1933 C CA . SER A 1 251 ? -6.948 -24.890 7.744 1.00 44.06 251 SER A CA 1
ATOM 1934 C C . SER A 1 251 ? -7.263 -25.017 6.256 1.00 44.06 251 SER A C 1
ATOM 1936 O O . SER A 1 251 ? -8.278 -25.605 5.898 1.00 44.06 251 SER A O 1
ATOM 1938 N N . GLN A 1 252 ? -6.392 -24.461 5.416 1.00 43.41 252 GLN A N 1
ATOM 1939 C CA . GLN A 1 252 ? -6.429 -24.569 3.956 1.00 43.41 252 GLN A CA 1
ATOM 1940 C C . GLN A 1 252 ? -7.605 -23.862 3.263 1.00 43.41 252 GLN A C 1
ATOM 1942 O O . GLN A 1 252 ? -8.579 -24.473 2.840 1.00 43.41 252 GLN A O 1
ATOM 1947 N N . LEU A 1 253 ? -7.417 -22.574 2.977 1.00 43.97 253 LEU A N 1
ATOM 1948 C CA . LEU A 1 253 ? -7.840 -22.026 1.688 1.00 43.97 253 LEU A CA 1
ATOM 1949 C C . LEU A 1 253 ? -6.580 -21.650 0.910 1.00 43.97 253 LEU A C 1
ATOM 1951 O O . LEU A 1 253 ? -6.063 -20.536 0.949 1.00 43.97 253 LEU A O 1
ATOM 1955 N N . GLN A 1 254 ? -6.032 -22.674 0.265 1.00 45.66 254 GLN A N 1
ATOM 1956 C CA . GLN A 1 254 ? -5.008 -22.540 -0.753 1.00 45.66 254 GLN A CA 1
ATOM 1957 C C . GLN A 1 254 ? -5.631 -21.931 -2.030 1.00 45.66 254 GLN A C 1
ATOM 1959 O O . GLN A 1 254 ? -6.639 -22.417 -2.531 1.00 45.66 254 GLN A O 1
ATOM 1964 N N . SER A 1 255 ? -4.952 -20.917 -2.582 1.00 48.66 255 SER A N 1
ATOM 1965 C CA . SER A 1 255 ? -4.654 -20.786 -4.026 1.00 48.66 255 SER A CA 1
ATOM 1966 C C . SER A 1 255 ? -5.358 -19.759 -4.925 1.00 48.66 255 SER A C 1
ATOM 1968 O O . SER A 1 255 ? -4.828 -19.540 -6.013 1.00 48.66 255 SER A O 1
ATOM 1970 N N . SER A 1 256 ? -6.415 -19.034 -4.544 1.00 49.53 256 SER A N 1
ATOM 1971 C CA . SER A 1 256 ? -6.988 -18.050 -5.497 1.00 49.53 256 SER A CA 1
ATOM 1972 C C . SER A 1 256 ? -6.100 -16.812 -5.693 1.00 49.53 256 SER A C 1
ATOM 1974 O O . SER A 1 256 ? -5.809 -16.426 -6.826 1.00 49.53 256 SER A O 1
ATOM 1976 N N . TRP A 1 257 ? -5.568 -16.231 -4.610 1.00 53.53 257 TRP A N 1
ATOM 1977 C CA . TRP A 1 257 ? -4.680 -15.066 -4.720 1.00 53.53 257 TRP A CA 1
ATOM 1978 C C . TRP A 1 257 ? -3.314 -15.425 -5.326 1.00 53.53 257 TRP A C 1
ATOM 1980 O O . TRP A 1 257 ? -2.742 -14.612 -6.042 1.00 53.53 257 TRP A O 1
ATOM 1990 N N . ARG A 1 258 ? -2.809 -16.654 -5.115 1.00 53.75 258 ARG A N 1
ATOM 1991 C CA . ARG A 1 258 ? -1.565 -17.142 -5.745 1.00 53.75 258 ARG A CA 1
ATOM 1992 C C . ARG A 1 258 ? -1.680 -17.170 -7.270 1.00 53.75 258 ARG A C 1
ATOM 1994 O O . ARG A 1 258 ? -0.738 -16.772 -7.951 1.00 53.75 258 ARG A O 1
ATOM 2001 N N . LEU A 1 259 ? -2.823 -17.606 -7.806 1.00 45.38 259 LEU A N 1
ATOM 2002 C CA . LEU A 1 259 ? -3.088 -17.609 -9.248 1.00 45.38 259 LEU A CA 1
ATOM 2003 C C . LEU A 1 259 ? -3.213 -16.182 -9.798 1.00 45.38 259 LEU A C 1
ATOM 2005 O O . LEU A 1 259 ? -2.577 -15.861 -10.803 1.00 45.38 259 LEU A O 1
ATOM 2009 N N . LEU A 1 260 ? -3.948 -15.310 -9.100 1.00 44.62 260 LEU A N 1
ATOM 2010 C CA . LEU A 1 260 ? -4.091 -13.895 -9.462 1.00 44.62 260 LEU A CA 1
ATOM 2011 C C . LEU A 1 260 ? -2.747 -13.154 -9.420 1.00 44.62 260 LEU A C 1
ATOM 2013 O O . LEU A 1 260 ? -2.417 -12.425 -10.351 1.00 44.62 260 LEU A O 1
ATOM 2017 N N . TRP A 1 261 ? -1.925 -13.397 -8.398 1.00 48.78 261 TRP A N 1
ATOM 2018 C CA . TRP A 1 261 ? -0.609 -12.781 -8.254 1.00 48.78 261 TRP A CA 1
ATOM 2019 C C . TRP A 1 261 ? 0.416 -13.343 -9.238 1.00 48.78 261 TRP A C 1
ATOM 2021 O O . TRP A 1 261 ? 1.182 -12.576 -9.815 1.00 48.78 261 TRP A O 1
ATOM 2031 N N . SER A 1 262 ? 0.426 -14.657 -9.492 1.00 47.38 262 SER A N 1
ATOM 2032 C CA . SER A 1 262 ? 1.273 -15.273 -10.527 1.00 47.38 262 SER A CA 1
ATOM 2033 C C . SER A 1 262 ? 0.949 -14.718 -11.919 1.00 47.38 262 SER A C 1
ATOM 2035 O O . SER A 1 262 ? 1.851 -14.414 -12.702 1.00 47.38 262 SER A O 1
ATOM 2037 N N . TRP A 1 263 ? -0.336 -14.504 -12.210 1.00 39.44 263 TRP A N 1
ATOM 2038 C CA . TRP A 1 263 ? -0.788 -13.834 -13.428 1.00 39.44 263 TRP A CA 1
ATOM 2039 C C . TRP A 1 263 ? -0.355 -12.357 -13.464 1.00 39.44 263 TRP A C 1
ATOM 2041 O O . TRP A 1 263 ? 0.198 -11.896 -14.464 1.00 39.44 263 TRP A O 1
ATOM 2051 N N . HIS A 1 264 ? -0.515 -11.626 -12.358 1.00 42.22 264 HIS A N 1
ATOM 2052 C CA . HIS A 1 264 ? -0.175 -10.204 -12.265 1.00 42.22 264 HIS A CA 1
ATOM 2053 C C . HIS A 1 264 ? 1.344 -9.943 -12.348 1.00 42.22 264 HIS A C 1
ATOM 2055 O O . HIS A 1 264 ? 1.779 -9.073 -13.099 1.00 42.22 264 HIS A O 1
ATOM 2061 N N . THR A 1 265 ? 2.177 -10.741 -11.670 1.00 44.41 265 THR A N 1
ATOM 2062 C CA . THR A 1 265 ? 3.653 -10.654 -11.735 1.00 44.41 265 THR A CA 1
ATOM 2063 C C . THR A 1 265 ? 4.209 -11.039 -13.102 1.00 44.41 265 THR A C 1
ATOM 2065 O O . THR A 1 265 ? 5.128 -10.376 -13.591 1.00 44.41 265 THR A O 1
ATOM 2068 N N . ARG A 1 266 ? 3.634 -12.051 -13.769 1.00 40.00 266 ARG A N 1
ATOM 2069 C CA . ARG A 1 266 ? 3.953 -12.347 -15.177 1.00 40.00 266 ARG A CA 1
ATOM 2070 C C . ARG A 1 266 ? 3.625 -11.153 -16.073 1.00 40.00 266 ARG A C 1
ATOM 2072 O O . ARG A 1 266 ? 4.463 -10.763 -16.880 1.00 40.00 266 ARG A O 1
ATOM 2079 N N . ASN A 1 267 ? 2.469 -10.520 -15.885 1.00 33.31 267 ASN A N 1
ATOM 2080 C CA . ASN A 1 267 ? 2.054 -9.365 -16.682 1.00 33.31 267 ASN A CA 1
ATOM 2081 C C . ASN A 1 267 ? 2.866 -8.091 -16.404 1.00 33.31 267 ASN A C 1
ATOM 2083 O O . ASN A 1 267 ? 3.149 -7.350 -17.341 1.00 33.31 267 ASN A O 1
ATOM 2087 N N . LEU A 1 268 ? 3.288 -7.834 -15.164 1.00 38.44 268 LEU A N 1
ATOM 2088 C CA . LEU A 1 268 ? 4.132 -6.682 -14.817 1.00 38.44 268 LEU A CA 1
ATOM 2089 C C . LEU A 1 268 ? 5.552 -6.812 -15.387 1.00 38.44 268 LEU A C 1
ATOM 2091 O O . LEU A 1 268 ? 6.054 -5.868 -16.002 1.00 38.44 268 LEU A O 1
ATOM 2095 N N . ASN A 1 269 ? 6.172 -7.992 -15.270 1.00 40.91 269 ASN A N 1
ATOM 2096 C CA . ASN A 1 269 ? 7.469 -8.256 -15.901 1.00 40.91 269 ASN A CA 1
ATOM 2097 C C . ASN A 1 269 ? 7.374 -8.224 -17.433 1.00 40.91 269 ASN A C 1
ATOM 2099 O O . ASN A 1 269 ? 8.280 -7.701 -18.083 1.00 40.91 269 ASN A O 1
ATOM 2103 N N . MET A 1 270 ? 6.273 -8.716 -18.015 1.00 35.59 270 MET A N 1
ATOM 2104 C CA . MET A 1 270 ? 6.030 -8.578 -19.454 1.00 35.59 270 MET A CA 1
ATOM 2105 C C . MET A 1 270 ? 5.826 -7.117 -19.871 1.00 35.59 270 MET A C 1
ATOM 2107 O O . MET A 1 270 ? 6.402 -6.709 -20.870 1.00 35.59 270 MET A O 1
ATOM 2111 N N . LYS A 1 271 ? 5.098 -6.294 -19.105 1.00 38.94 271 LYS A N 1
ATOM 2112 C CA . LYS A 1 271 ? 4.919 -4.860 -19.405 1.00 38.94 271 LYS A CA 1
ATOM 2113 C C . LYS A 1 271 ? 6.241 -4.088 -19.356 1.00 38.94 271 LYS A C 1
ATOM 2115 O O . LYS A 1 271 ? 6.548 -3.373 -20.303 1.00 38.94 271 LYS A O 1
ATOM 2120 N N . SER A 1 272 ? 7.048 -4.265 -18.307 1.00 52.47 272 SER A N 1
ATOM 2121 C CA . SER A 1 272 ? 8.358 -3.599 -18.186 1.00 52.47 272 SER A CA 1
ATOM 2122 C C . SER A 1 272 ? 9.329 -4.026 -19.294 1.00 52.47 272 SER A C 1
ATOM 2124 O O . SER A 1 272 ? 10.018 -3.186 -19.878 1.00 52.47 272 SER A O 1
ATOM 2126 N N . LYS A 1 273 ? 9.339 -5.319 -19.644 1.00 62.47 273 LYS A N 1
ATOM 2127 C CA . LYS A 1 273 ? 10.127 -5.840 -20.765 1.00 62.47 273 LYS A CA 1
ATOM 2128 C C . LYS A 1 273 ? 9.641 -5.285 -22.105 1.00 62.47 273 LYS A C 1
ATOM 2130 O O . LYS A 1 273 ? 10.459 -4.774 -22.855 1.00 62.47 273 LYS A O 1
ATOM 2135 N N . ASN A 1 274 ? 8.339 -5.312 -22.382 1.00 56.34 274 ASN A N 1
ATOM 2136 C CA . ASN A 1 274 ? 7.775 -4.822 -23.643 1.00 56.34 274 ASN A CA 1
ATOM 2137 C C . ASN A 1 274 ? 8.040 -3.326 -23.853 1.00 56.34 274 ASN A C 1
ATOM 2139 O O . ASN A 1 274 ? 8.397 -2.925 -24.955 1.00 56.34 274 ASN A O 1
ATOM 2143 N N . ILE A 1 275 ? 7.948 -2.515 -22.794 1.00 60.78 275 ILE A N 1
ATOM 2144 C CA . ILE A 1 275 ? 8.310 -1.091 -22.847 1.00 60.78 275 ILE A CA 1
ATOM 2145 C C . ILE A 1 275 ? 9.797 -0.927 -23.187 1.00 60.78 275 ILE A C 1
ATOM 2147 O O . ILE A 1 275 ? 10.140 -0.134 -24.060 1.00 60.78 275 ILE A O 1
ATOM 2151 N N . ARG A 1 276 ? 10.685 -1.693 -22.538 1.00 79.00 276 ARG A N 1
ATOM 2152 C CA . ARG A 1 276 ? 12.128 -1.651 -22.820 1.00 79.00 276 ARG A CA 1
ATOM 2153 C C . ARG A 1 276 ? 12.443 -2.069 -24.258 1.00 79.00 276 ARG A C 1
ATOM 2155 O O . ARG A 1 276 ? 13.190 -1.368 -24.931 1.00 79.00 276 ARG A O 1
ATOM 2162 N N . LEU A 1 277 ? 11.850 -3.163 -24.735 1.00 71.19 277 LEU A N 1
ATOM 2163 C CA . LEU A 1 277 ? 12.012 -3.650 -26.107 1.00 71.19 277 LEU A CA 1
ATOM 2164 C C . LEU A 1 277 ? 11.543 -2.614 -27.138 1.00 71.19 277 LEU A C 1
ATOM 2166 O O . LEU A 1 277 ? 12.237 -2.384 -28.127 1.00 71.19 277 LEU A O 1
ATOM 2170 N N . GLU A 1 278 ? 10.415 -1.944 -26.890 1.00 64.25 278 GLU A N 1
ATOM 2171 C CA . GLU A 1 278 ? 9.908 -0.898 -27.783 1.00 64.25 278 GLU A CA 1
ATOM 2172 C C . GLU A 1 278 ? 10.808 0.345 -27.792 1.00 64.25 278 GLU A C 1
ATOM 2174 O O . GLU A 1 278 ? 11.059 0.906 -28.858 1.00 64.25 278 GLU A O 1
ATOM 2179 N N . LYS A 1 279 ? 11.371 0.749 -26.642 1.00 72.19 279 LYS A N 1
ATOM 2180 C CA . LYS A 1 279 ? 12.346 1.855 -26.598 1.00 72.19 279 LYS A CA 1
ATOM 2181 C C . LYS A 1 279 ? 13.632 1.520 -27.357 1.00 72.19 279 LYS A C 1
ATOM 2183 O O . LYS A 1 279 ? 14.072 2.337 -28.158 1.00 72.19 279 LYS A O 1
ATOM 2188 N N . ILE A 1 280 ? 14.181 0.311 -27.191 1.00 80.38 280 ILE A N 1
ATOM 2189 C CA . ILE A 1 280 ? 15.348 -0.153 -27.970 1.00 80.38 280 ILE A CA 1
ATOM 2190 C C . ILE A 1 280 ? 15.030 -0.118 -29.470 1.00 80.38 280 ILE A C 1
ATOM 2192 O O . ILE A 1 280 ? 15.819 0.389 -30.268 1.00 80.38 280 ILE A O 1
ATOM 2196 N N . ARG A 1 281 ? 13.852 -0.623 -29.858 1.00 75.38 281 ARG A N 1
ATOM 2197 C CA . ARG A 1 281 ? 13.399 -0.633 -31.250 1.00 75.38 281 ARG A CA 1
ATOM 2198 C C . ARG A 1 281 ? 13.300 0.779 -31.821 1.00 75.38 281 ARG A C 1
ATOM 2200 O O . ARG A 1 281 ? 13.789 1.030 -32.917 1.00 75.38 281 ARG A O 1
ATOM 2207 N N . ARG A 1 282 ? 12.677 1.700 -31.090 1.00 66.81 282 ARG A N 1
ATOM 2208 C CA . ARG A 1 282 ? 12.548 3.100 -31.500 1.00 66.81 282 ARG A CA 1
ATOM 2209 C C . ARG A 1 282 ? 13.909 3.776 -31.639 1.00 66.81 282 ARG A C 1
ATOM 2211 O O . ARG A 1 282 ? 14.147 4.422 -32.649 1.00 66.81 282 ARG A O 1
ATOM 2218 N N . PHE A 1 283 ? 14.809 3.563 -30.685 1.00 86.94 283 PHE A N 1
ATOM 2219 C CA . PHE A 1 283 ? 16.135 4.170 -30.701 1.00 86.94 283 PHE A CA 1
ATOM 2220 C C . PHE A 1 283 ? 16.946 3.772 -31.940 1.00 86.94 283 PHE A C 1
ATOM 2222 O O . PHE A 1 283 ? 17.406 4.648 -32.660 1.00 86.94 283 PHE A O 1
ATOM 2229 N N . ILE A 1 284 ? 17.017 2.473 -32.250 1.00 83.69 284 ILE A N 1
ATOM 2230 C CA . ILE A 1 284 ? 17.741 1.945 -33.424 1.00 83.69 284 ILE A CA 1
ATOM 2231 C C . ILE A 1 284 ? 17.056 2.319 -34.748 1.00 83.69 284 ILE A C 1
ATOM 2233 O O . ILE A 1 284 ? 17.702 2.389 -35.789 1.00 83.69 284 ILE A O 1
ATOM 2237 N N . ARG A 1 285 ? 15.736 2.534 -34.743 1.00 77.62 285 ARG A N 1
ATOM 2238 C CA . ARG A 1 285 ? 15.014 3.017 -35.929 1.00 77.62 285 ARG A CA 1
ATOM 2239 C C . ARG A 1 285 ? 15.323 4.482 -36.226 1.00 77.62 285 ARG A C 1
ATOM 2241 O O . ARG A 1 285 ? 15.412 4.849 -37.393 1.00 77.62 285 ARG A O 1
ATOM 2248 N N . ASP A 1 286 ? 15.407 5.290 -35.178 1.00 75.56 286 ASP A N 1
ATOM 2249 C CA . ASP A 1 286 ? 15.440 6.744 -35.286 1.00 75.56 286 ASP A CA 1
ATOM 2250 C C . ASP A 1 286 ? 16.894 7.289 -35.272 1.00 75.56 286 ASP A C 1
ATOM 2252 O O . ASP A 1 286 ? 17.105 8.442 -35.638 1.00 75.56 286 ASP A O 1
ATOM 2256 N N . HIS A 1 287 ? 17.895 6.473 -34.896 1.00 85.06 287 HIS A N 1
ATOM 2257 C CA . HIS A 1 287 ? 19.315 6.851 -34.782 1.00 85.06 287 HIS A CA 1
ATOM 2258 C C . HIS A 1 287 ? 20.258 5.772 -35.345 1.00 85.06 287 HIS A C 1
ATOM 2260 O O . HIS A 1 287 ? 19.949 4.580 -35.314 1.00 85.06 287 HIS A O 1
ATOM 2266 N N . GLU A 1 288 ? 21.446 6.174 -35.806 1.00 87.69 288 GLU A N 1
ATOM 2267 C CA . GLU A 1 288 ? 22.532 5.245 -36.144 1.00 87.69 288 GLU A CA 1
ATOM 2268 C C . GLU A 1 288 ? 23.278 4.834 -34.869 1.00 87.69 288 GLU A C 1
ATOM 2270 O O . GLU A 1 288 ? 24.026 5.622 -34.299 1.00 87.69 288 GLU A O 1
ATOM 2275 N N . VAL A 1 289 ? 23.047 3.601 -34.408 1.00 91.00 289 VAL A N 1
ATOM 2276 C CA . VAL A 1 289 ? 23.579 3.098 -33.131 1.00 91.00 289 VAL A CA 1
ATOM 2277 C C . VAL A 1 289 ? 24.686 2.081 -33.385 1.00 91.00 289 VAL A C 1
ATOM 2279 O O . VAL A 1 289 ? 24.434 1.049 -34.009 1.00 91.00 289 VAL A O 1
ATOM 2282 N N . GLY A 1 290 ? 25.901 2.321 -32.896 1.00 86.62 290 GLY A N 1
ATOM 2283 C CA . GLY A 1 290 ? 27.065 1.457 -33.151 1.00 86.62 290 GLY A CA 1
ATOM 2284 C C . GLY A 1 290 ? 27.327 0.410 -32.064 1.00 86.62 290 GLY A C 1
ATOM 2285 O O . GLY A 1 290 ? 27.812 -0.698 -32.341 1.00 86.62 290 GLY A O 1
ATOM 2286 N N . THR A 1 291 ? 26.995 0.736 -30.813 1.00 90.62 291 THR A N 1
ATOM 2287 C CA . THR A 1 291 ? 27.420 -0.030 -29.629 1.00 90.62 291 THR A CA 1
ATOM 2288 C C . THR A 1 291 ? 26.267 -0.386 -28.686 1.00 90.62 291 THR A C 1
ATOM 2290 O O . THR A 1 291 ? 25.165 0.153 -28.775 1.00 90.62 291 THR A O 1
ATOM 2293 N N . GLN A 1 292 ? 26.475 -1.382 -27.813 1.00 89.12 292 GLN A N 1
ATOM 2294 C CA . GLN A 1 292 ? 25.457 -1.739 -26.808 1.00 89.12 292 GLN A CA 1
ATOM 2295 C C . GLN A 1 292 ? 25.413 -0.697 -25.687 1.00 89.12 292 GLN A C 1
ATOM 2297 O O . GLN A 1 292 ? 24.363 -0.489 -25.084 1.00 89.12 292 GLN A O 1
ATOM 2302 N N . GLU A 1 293 ? 26.543 -0.044 -25.429 1.00 91.12 293 GLU A N 1
ATOM 2303 C CA . GLU A 1 293 ? 26.719 1.026 -24.456 1.00 91.12 293 GLU A CA 1
ATOM 2304 C C . GLU A 1 293 ? 25.806 2.217 -24.770 1.00 91.12 293 GLU A C 1
ATOM 2306 O O . GLU A 1 293 ? 25.101 2.670 -23.873 1.00 91.12 293 GLU A O 1
ATOM 2311 N N . GLU A 1 294 ? 25.711 2.628 -26.038 1.00 91.25 294 GLU A N 1
ATOM 2312 C CA . GLU A 1 294 ? 24.776 3.672 -26.493 1.00 91.25 294 GLU A CA 1
ATOM 2313 C C . GLU A 1 294 ? 23.310 3.320 -26.180 1.00 91.25 294 GLU A C 1
ATOM 2315 O O . GLU A 1 294 ? 22.539 4.164 -25.731 1.00 91.25 294 GLU A O 1
ATOM 2320 N N . ILE A 1 295 ? 22.915 2.052 -26.350 1.00 91.00 295 ILE A N 1
ATOM 2321 C CA . ILE A 1 295 ? 21.553 1.585 -26.030 1.00 91.00 295 ILE A CA 1
ATOM 2322 C C . ILE A 1 295 ? 21.318 1.603 -24.516 1.00 91.00 295 ILE A C 1
ATOM 2324 O O . ILE A 1 295 ? 20.236 1.969 -24.058 1.00 91.00 295 ILE A O 1
ATOM 2328 N N . VAL A 1 296 ? 22.314 1.200 -23.721 1.00 90.75 296 VAL A N 1
ATOM 2329 C CA . VAL A 1 296 ? 22.239 1.248 -22.253 1.00 90.75 296 VAL A CA 1
ATOM 2330 C C . VAL A 1 296 ? 22.109 2.691 -21.762 1.00 90.75 296 VAL A C 1
ATOM 2332 O O . VAL A 1 296 ? 21.308 2.953 -20.863 1.00 90.75 296 VAL A O 1
ATOM 2335 N N . GLU A 1 297 ? 22.873 3.615 -22.339 1.00 90.19 297 GLU A N 1
ATOM 2336 C CA . GLU A 1 297 ? 22.843 5.035 -21.991 1.00 90.19 297 GLU A CA 1
ATOM 2337 C C . GLU A 1 297 ? 21.504 5.674 -22.365 1.00 90.19 297 GLU A C 1
ATOM 2339 O O . GLU A 1 297 ? 20.856 6.257 -21.496 1.00 90.19 297 GLU A O 1
ATOM 2344 N N . HIS A 1 298 ? 21.005 5.425 -23.577 1.00 89.06 298 HIS A N 1
ATOM 2345 C CA . HIS A 1 298 ? 19.685 5.891 -24.001 1.00 89.06 298 HIS A CA 1
ATOM 2346 C C . HIS A 1 298 ? 18.557 5.353 -23.107 1.00 89.06 298 HIS A C 1
ATOM 2348 O O . HIS A 1 298 ? 17.688 6.100 -22.659 1.00 89.06 298 HIS A O 1
ATOM 2354 N N . LEU A 1 299 ? 18.577 4.056 -22.775 1.00 84.25 299 LEU A N 1
ATOM 2355 C CA . LEU A 1 299 ? 17.595 3.485 -21.849 1.00 84.25 299 LEU A CA 1
ATOM 2356 C C . LEU A 1 299 ? 17.654 4.159 -20.476 1.00 84.25 299 LEU A C 1
ATOM 2358 O O . LEU A 1 299 ? 16.606 4.402 -19.879 1.00 84.25 299 LEU A O 1
ATOM 2362 N N . LYS A 1 300 ? 18.852 4.491 -19.990 1.00 86.06 300 LYS A N 1
ATOM 2363 C CA . LYS A 1 300 ? 19.054 5.172 -18.709 1.00 86.06 300 LYS A CA 1
ATOM 2364 C C . LYS A 1 300 ? 18.522 6.608 -18.729 1.00 86.06 300 LYS A C 1
ATOM 2366 O O . LYS A 1 300 ? 17.907 7.013 -17.743 1.00 86.06 300 LYS A O 1
ATOM 2371 N N . GLU A 1 301 ? 18.721 7.350 -19.817 1.00 82.94 301 GLU A N 1
ATOM 2372 C CA . GLU A 1 301 ? 18.131 8.685 -20.030 1.00 82.94 301 GLU A CA 1
ATOM 2373 C C . GLU A 1 301 ? 16.600 8.631 -20.040 1.00 82.94 301 GLU A C 1
ATOM 2375 O O . GLU A 1 301 ? 15.927 9.466 -19.441 1.00 82.94 301 GLU A O 1
ATOM 2380 N N . GLU A 1 302 ? 16.056 7.569 -20.625 1.00 73.69 302 GLU A N 1
ATOM 2381 C CA . GLU A 1 302 ? 14.628 7.272 -20.713 1.00 73.69 302 GLU A CA 1
ATOM 2382 C C . GLU A 1 302 ? 14.040 6.630 -19.434 1.00 73.69 302 GLU A C 1
ATOM 2384 O O . GLU A 1 302 ? 12.909 6.123 -19.457 1.00 73.69 302 GLU A O 1
ATOM 2389 N N . GLY A 1 303 ? 14.801 6.627 -18.330 1.00 72.50 303 GLY A N 1
ATOM 2390 C CA . GLY A 1 303 ? 14.387 6.157 -17.001 1.00 72.50 303 GLY A CA 1
ATOM 2391 C C . GLY A 1 303 ? 14.407 4.635 -16.800 1.00 72.50 303 GLY A C 1
ATOM 2392 O O . GLY A 1 303 ? 13.909 4.135 -15.790 1.00 72.50 303 GLY A O 1
ATOM 2393 N N . ILE A 1 304 ? 14.971 3.868 -17.735 1.00 77.81 304 ILE A N 1
ATOM 2394 C CA . ILE A 1 304 ? 15.007 2.401 -17.725 1.00 77.81 304 ILE A CA 1
ATOM 2395 C C . ILE A 1 304 ? 16.408 1.906 -17.348 1.00 77.81 304 ILE A C 1
ATOM 2397 O O . ILE A 1 304 ? 17.373 2.045 -18.094 1.00 77.81 304 ILE A O 1
ATOM 2401 N N . SER A 1 305 ? 16.528 1.238 -16.198 1.00 80.50 305 SER A N 1
ATOM 2402 C CA . SER A 1 305 ? 17.787 0.595 -15.804 1.00 80.50 305 SER A CA 1
ATOM 2403 C C . SER A 1 305 ? 17.983 -0.734 -16.545 1.00 80.50 305 SER A C 1
ATOM 2405 O O . SER A 1 305 ? 17.201 -1.671 -16.376 1.00 80.50 305 SER A O 1
ATOM 2407 N N . ALA A 1 306 ? 19.047 -0.833 -17.343 1.00 82.75 306 ALA A N 1
ATOM 2408 C CA . ALA A 1 306 ? 19.470 -2.063 -18.007 1.00 82.75 306 ALA A CA 1
ATOM 2409 C C . ALA A 1 306 ? 20.998 -2.210 -17.945 1.00 82.75 306 ALA A C 1
ATOM 2411 O O . ALA A 1 306 ? 21.727 -1.223 -17.950 1.00 82.75 306 ALA A O 1
ATOM 2412 N N . THR A 1 307 ? 21.491 -3.447 -17.865 1.00 86.06 307 THR A N 1
ATOM 2413 C CA . THR A 1 307 ? 22.925 -3.749 -17.998 1.00 86.06 307 THR A CA 1
ATOM 2414 C C . THR A 1 307 ? 23.244 -4.123 -19.442 1.00 86.06 307 THR A C 1
ATOM 2416 O O . THR A 1 307 ? 22.350 -4.528 -20.190 1.00 86.06 307 THR A O 1
ATOM 2419 N N . GLN A 1 308 ? 24.525 -4.081 -19.815 1.00 80.06 308 GLN A N 1
ATOM 2420 C CA . GLN A 1 308 ? 24.985 -4.531 -21.132 1.00 80.06 308 GLN A CA 1
ATOM 2421 C C . GLN A 1 308 ? 24.540 -5.982 -21.429 1.00 80.06 308 GLN A C 1
ATOM 2423 O O . GLN A 1 308 ? 24.048 -6.283 -22.512 1.00 80.06 308 GLN A O 1
ATOM 2428 N N . ALA A 1 309 ? 24.575 -6.872 -20.426 1.00 76.44 309 ALA A N 1
ATOM 2429 C CA . ALA A 1 309 ? 24.098 -8.252 -20.557 1.00 76.44 309 ALA A CA 1
ATOM 2430 C C . ALA A 1 309 ? 22.580 -8.359 -20.815 1.00 76.44 309 ALA A C 1
ATOM 2432 O O . ALA A 1 309 ? 22.142 -9.258 -21.535 1.00 76.44 309 ALA A O 1
ATOM 2433 N N . THR A 1 310 ? 21.771 -7.463 -20.240 1.00 81.88 310 THR A N 1
ATOM 2434 C CA . THR A 1 310 ? 20.325 -7.393 -20.507 1.00 81.88 310 THR A CA 1
ATOM 2435 C C . THR A 1 310 ? 20.063 -6.906 -21.928 1.00 81.88 310 THR A C 1
ATOM 2437 O O . THR A 1 310 ? 19.330 -7.564 -22.663 1.00 81.88 310 THR A O 1
ATOM 2440 N N . VAL A 1 311 ? 20.724 -5.821 -22.341 1.00 87.75 311 VAL A N 1
ATOM 2441 C CA . VAL A 1 311 ? 20.616 -5.268 -23.701 1.00 87.75 311 VAL A CA 1
ATOM 2442 C C . VAL A 1 311 ? 21.057 -6.285 -24.755 1.00 87.75 311 VAL A C 1
ATOM 2444 O O . VAL A 1 311 ? 20.377 -6.451 -25.759 1.00 87.75 311 VAL A O 1
ATOM 2447 N N . SER A 1 312 ? 22.121 -7.047 -24.501 1.00 82.94 312 SER A N 1
ATOM 2448 C CA . SER A 1 312 ? 22.577 -8.123 -25.390 1.00 82.94 312 SER A CA 1
ATOM 2449 C C . SER A 1 312 ? 21.501 -9.195 -25.635 1.00 82.94 312 SER A C 1
ATOM 2451 O O . SER A 1 312 ? 21.282 -9.622 -26.772 1.00 82.94 312 SER A O 1
ATOM 2453 N N . ARG A 1 313 ? 20.765 -9.602 -24.589 1.00 74.44 313 ARG A N 1
ATOM 2454 C CA . ARG A 1 313 ? 19.642 -10.551 -24.724 1.00 74.44 313 ARG A CA 1
ATOM 2455 C C . ARG A 1 313 ? 18.467 -9.939 -25.481 1.00 74.44 313 ARG A C 1
ATOM 2457 O O . ARG A 1 313 ? 17.905 -10.608 -26.341 1.00 74.44 313 ARG A O 1
ATOM 2464 N N . ASP A 1 314 ? 18.133 -8.687 -25.186 1.00 82.94 314 ASP A N 1
ATOM 2465 C CA . ASP A 1 314 ? 17.029 -7.971 -25.827 1.00 82.94 314 ASP A CA 1
ATOM 2466 C C . ASP A 1 314 ? 17.310 -7.714 -27.325 1.00 82.94 314 ASP A C 1
ATOM 2468 O O . ASP A 1 314 ? 16.420 -7.888 -28.152 1.00 82.94 314 ASP A O 1
ATOM 2472 N N . ILE A 1 315 ? 18.557 -7.401 -27.705 1.00 82.44 315 ILE A N 1
ATOM 2473 C CA . ILE A 1 315 ? 19.018 -7.300 -29.106 1.00 82.44 315 ILE A CA 1
ATOM 2474 C C . ILE A 1 315 ? 18.779 -8.615 -29.849 1.00 82.44 315 ILE A C 1
ATOM 2476 O O . ILE A 1 315 ? 18.220 -8.619 -30.949 1.00 82.44 315 ILE A O 1
ATOM 2480 N N . LYS A 1 316 ? 19.170 -9.737 -29.230 1.00 75.50 316 LYS A N 1
ATOM 2481 C CA . LYS A 1 316 ? 18.968 -11.075 -29.795 1.00 75.50 316 LYS A CA 1
ATOM 2482 C C . LYS A 1 316 ? 17.481 -11.402 -29.948 1.00 75.50 316 LYS A C 1
ATOM 2484 O O . LYS A 1 316 ? 17.090 -11.999 -30.945 1.00 75.50 316 LYS A O 1
ATOM 2489 N N . GLU A 1 317 ? 16.662 -11.007 -28.980 1.00 72.12 317 GLU A N 1
ATOM 2490 C CA . GLU A 1 317 ? 15.213 -11.225 -28.992 1.00 72.12 317 GLU A CA 1
ATOM 2491 C C . GLU A 1 317 ? 14.488 -10.376 -30.045 1.00 72.12 317 GLU A C 1
ATOM 2493 O O . GLU A 1 317 ? 13.567 -10.861 -30.697 1.00 72.12 317 GLU A O 1
ATOM 2498 N N . LEU A 1 318 ? 14.933 -9.138 -30.261 1.00 65.50 318 LEU A N 1
ATOM 2499 C CA . LEU A 1 318 ? 14.412 -8.237 -31.293 1.00 65.50 318 LEU A CA 1
ATOM 2500 C C . LEU A 1 318 ? 14.884 -8.593 -32.710 1.00 65.50 318 LEU A C 1
ATOM 2502 O O . LEU A 1 318 ? 14.420 -7.981 -33.674 1.00 65.50 318 LEU A O 1
ATOM 2506 N N . GLY A 1 319 ? 15.806 -9.550 -32.848 1.00 70.50 319 GLY A N 1
ATOM 2507 C CA . GLY A 1 319 ? 16.393 -9.926 -34.135 1.00 70.50 319 GLY A CA 1
ATOM 2508 C C . GLY A 1 319 ? 17.220 -8.806 -34.771 1.00 70.50 319 GLY A C 1
ATOM 2509 O O . GLY A 1 319 ? 17.339 -8.758 -35.992 1.00 70.50 319 GLY A O 1
ATOM 2510 N N . ILE A 1 320 ? 17.751 -7.889 -33.959 1.00 79.75 320 ILE A N 1
ATOM 2511 C CA . ILE A 1 320 ? 18.610 -6.792 -34.412 1.00 79.75 320 ILE A CA 1
ATOM 2512 C C . ILE A 1 320 ? 19.929 -7.367 -34.932 1.00 79.75 320 ILE A C 1
ATOM 2514 O O . ILE A 1 320 ? 20.555 -8.211 -34.286 1.00 79.75 320 ILE A O 1
ATOM 2518 N N . VAL A 1 321 ? 20.368 -6.878 -36.088 1.00 82.06 321 VAL A N 1
ATOM 2519 C CA . VAL A 1 321 ? 21.606 -7.304 -36.753 1.00 82.06 321 VAL A CA 1
ATOM 2520 C C . VAL A 1 321 ? 22.569 -6.131 -36.889 1.00 82.06 321 VAL A C 1
ATOM 2522 O O . VAL A 1 321 ? 22.165 -4.977 -36.786 1.00 82.06 321 VAL A O 1
ATOM 2525 N N . LYS A 1 322 ? 23.857 -6.406 -37.111 1.00 81.69 322 LYS A N 1
ATOM 2526 C CA . LYS A 1 322 ? 24.838 -5.365 -37.446 1.00 81.69 322 LYS A CA 1
ATOM 2527 C C . LYS A 1 322 ? 24.951 -5.234 -38.961 1.00 81.69 322 LYS A C 1
ATOM 2529 O O . LYS A 1 322 ? 25.284 -6.210 -39.631 1.00 81.69 322 LYS A O 1
ATOM 2534 N N . ARG A 1 323 ? 24.713 -4.034 -39.486 1.00 82.69 323 ARG A N 1
ATOM 2535 C CA . ARG A 1 323 ? 24.897 -3.684 -40.895 1.00 82.69 323 ARG A CA 1
ATOM 2536 C C . ARG A 1 323 ? 26.191 -2.878 -41.067 1.00 82.69 323 ARG A C 1
ATOM 2538 O O . ARG A 1 323 ? 26.372 -1.892 -40.353 1.00 82.69 323 ARG A O 1
ATOM 2545 N N . PRO A 1 324 ? 27.065 -3.244 -42.018 1.00 76.31 324 PRO A N 1
ATOM 2546 C CA . PRO A 1 324 ? 28.233 -2.436 -42.349 1.00 76.31 324 PRO A CA 1
ATOM 2547 C C . PRO A 1 324 ? 27.842 -1.145 -43.095 1.00 76.31 324 PRO A C 1
ATOM 2549 O O . PRO A 1 324 ? 26.933 -1.133 -43.937 1.00 76.31 324 PRO A O 1
ATOM 2552 N N . LEU A 1 325 ? 28.537 -0.053 -42.786 1.00 75.19 325 LEU A N 1
ATOM 2553 C CA . LEU A 1 325 ? 28.503 1.232 -43.482 1.00 75.19 325 LEU A CA 1
ATOM 2554 C C . LEU A 1 325 ? 29.623 1.311 -44.535 1.00 75.19 325 LEU A C 1
ATOM 2556 O O . LEU A 1 325 ? 30.517 0.468 -44.597 1.00 75.19 325 LEU A O 1
ATOM 2560 N N . LYS A 1 326 ? 29.556 2.328 -45.406 1.00 77.44 326 LYS A N 1
ATOM 2561 C CA . LYS A 1 326 ? 30.515 2.523 -46.514 1.00 77.44 326 LYS A CA 1
ATOM 2562 C C . LYS A 1 326 ? 31.948 2.795 -46.037 1.00 77.44 326 LYS A C 1
ATOM 2564 O O . LYS A 1 326 ? 32.883 2.590 -46.800 1.00 77.44 326 LYS A O 1
ATOM 2569 N N . ASP A 1 327 ? 32.104 3.244 -44.799 1.00 81.31 327 ASP A N 1
ATOM 2570 C CA . ASP A 1 327 ? 33.373 3.535 -44.132 1.00 81.31 327 ASP A CA 1
ATOM 2571 C C . ASP A 1 327 ? 33.914 2.347 -43.310 1.00 81.31 327 ASP A C 1
ATOM 2573 O O . ASP A 1 327 ? 34.820 2.526 -42.502 1.00 81.31 327 ASP A O 1
ATOM 2577 N N . MET A 1 328 ? 33.372 1.135 -43.507 1.00 72.38 328 MET A N 1
ATOM 2578 C CA . MET A 1 328 ? 33.722 -0.092 -42.770 1.00 72.38 328 MET A CA 1
ATOM 2579 C C . MET A 1 328 ? 33.346 -0.086 -41.277 1.00 72.38 328 MET A C 1
ATOM 2581 O O . MET A 1 328 ? 33.725 -1.008 -40.547 1.00 72.38 328 MET A O 1
ATOM 2585 N N . THR A 1 329 ? 32.564 0.890 -40.809 1.00 77.25 329 THR A N 1
ATOM 2586 C CA . THR A 1 329 ? 31.956 0.848 -39.471 1.00 77.25 329 THR A CA 1
ATOM 2587 C C . THR A 1 329 ? 30.665 0.020 -39.477 1.00 77.25 329 THR A C 1
ATOM 2589 O O . THR A 1 329 ? 30.146 -0.344 -40.533 1.00 77.25 329 THR A O 1
ATOM 2592 N N . TYR A 1 330 ? 30.153 -0.344 -38.298 1.00 79.81 330 TYR A N 1
ATOM 2593 C CA . TYR A 1 330 ? 28.939 -1.153 -38.162 1.00 79.81 330 TYR A CA 1
ATOM 2594 C C . TYR A 1 330 ? 27.903 -0.421 -37.326 1.00 79.81 330 TYR A C 1
ATOM 2596 O O . TYR A 1 330 ? 28.221 0.068 -36.245 1.00 79.81 330 TYR A O 1
ATOM 2604 N N . VAL A 1 331 ? 26.655 -0.454 -37.782 1.00 86.06 331 VAL A N 1
ATOM 2605 C CA . VAL A 1 331 ? 25.501 0.042 -37.029 1.00 86.06 331 VAL A CA 1
ATOM 2606 C C . VAL A 1 331 ? 24.502 -1.078 -36.805 1.00 86.06 331 VAL A C 1
ATOM 2608 O O . VAL A 1 331 ? 24.369 -1.990 -37.624 1.00 86.06 331 VAL A O 1
ATOM 2611 N N . TYR A 1 332 ? 23.796 -1.032 -35.685 1.00 85.94 332 TYR A N 1
ATOM 2612 C CA . TYR A 1 332 ? 22.636 -1.869 -35.465 1.00 85.94 332 TYR A CA 1
ATOM 2613 C C . TYR A 1 332 ? 21.529 -1.461 -36.428 1.00 85.94 332 TYR A C 1
ATOM 2615 O O . TYR A 1 332 ? 21.189 -0.292 -36.570 1.00 85.94 332 TYR A O 1
ATOM 2623 N N . GLU A 1 333 ? 20.959 -2.454 -37.089 1.00 79.44 333 GLU A N 1
ATOM 2624 C CA . GLU A 1 333 ? 19.797 -2.309 -37.942 1.00 79.44 333 GLU A CA 1
ATOM 2625 C C . GLU A 1 333 ? 18.711 -3.204 -37.356 1.00 79.44 333 GLU A C 1
ATOM 2627 O O . GLU A 1 333 ? 18.933 -4.382 -37.039 1.00 79.44 333 GLU A O 1
ATOM 2632 N N . LEU A 1 334 ? 17.512 -2.644 -37.208 1.00 69.12 334 LEU A N 1
ATOM 2633 C CA . LEU A 1 334 ? 16.344 -3.489 -37.036 1.00 69.12 334 LEU A CA 1
ATOM 2634 C C . LEU A 1 334 ? 16.233 -4.415 -38.246 1.00 69.12 334 LEU A C 1
ATOM 2636 O O . LEU A 1 334 ? 16.533 -3.986 -39.362 1.00 69.12 334 LEU A O 1
ATOM 2640 N N . PRO A 1 335 ? 15.757 -5.654 -38.067 1.00 63.69 335 PRO A N 1
ATOM 2641 C CA . PRO A 1 335 ? 15.497 -6.517 -39.205 1.00 63.69 335 PRO A CA 1
ATOM 2642 C C . PRO A 1 335 ? 14.611 -5.748 -40.191 1.00 63.69 335 PRO A C 1
ATOM 2644 O O . PRO A 1 335 ? 13.537 -5.258 -39.816 1.00 63.69 335 PRO A O 1
ATOM 2647 N N . ARG A 1 336 ? 15.099 -5.571 -41.430 1.00 52.16 336 ARG A N 1
ATOM 2648 C CA . ARG A 1 336 ? 14.345 -4.908 -42.502 1.00 52.16 336 ARG A CA 1
ATOM 2649 C C . ARG A 1 336 ? 12.960 -5.522 -42.511 1.00 52.16 336 ARG A C 1
ATOM 2651 O O . ARG A 1 336 ? 12.862 -6.746 -42.548 1.00 52.16 336 ARG A O 1
ATOM 2658 N N . LYS A 1 337 ? 11.919 -4.686 -42.396 1.00 41.59 337 LYS A N 1
ATOM 2659 C CA . LYS A 1 337 ? 10.519 -5.121 -42.317 1.00 41.59 337 LYS A CA 1
ATOM 2660 C C . LYS A 1 337 ? 10.265 -6.185 -43.382 1.00 41.59 337 LYS A C 1
ATOM 2662 O O . LYS A 1 337 ? 9.958 -5.861 -44.525 1.00 41.59 337 LYS A O 1
ATOM 2667 N N . HIS A 1 338 ? 10.292 -7.450 -42.993 1.00 36.81 338 HIS A N 1
ATOM 2668 C CA . HIS A 1 338 ? 9.382 -8.369 -43.615 1.00 36.81 338 HIS A CA 1
ATOM 2669 C C . HIS A 1 338 ? 8.022 -8.092 -43.002 1.00 36.81 338 HIS A C 1
ATOM 2671 O O . HIS A 1 338 ? 7.862 -7.977 -41.785 1.00 36.81 338 HIS A O 1
ATOM 2677 N N . HIS A 1 339 ? 7.036 -8.041 -43.877 1.00 43.16 339 HIS A N 1
ATOM 2678 C CA . HIS A 1 339 ? 5.653 -8.383 -43.619 1.00 43.16 339 HIS A CA 1
ATOM 2679 C C . HIS A 1 339 ? 5.561 -9.822 -43.055 1.00 43.16 339 HIS A C 1
ATOM 2681 O O . HIS A 1 339 ? 4.877 -10.666 -43.602 1.00 43.16 339 HIS A O 1
ATOM 2687 N N . GLN A 1 340 ? 6.313 -10.182 -42.013 1.00 45.31 340 GLN A N 1
ATOM 2688 C CA . GLN A 1 340 ? 6.578 -11.584 -41.677 1.00 45.31 340 GLN A CA 1
ATOM 2689 C C . GLN A 1 340 ? 5.447 -12.216 -40.856 1.00 45.31 340 GLN A C 1
ATOM 2691 O O . GLN A 1 340 ? 5.381 -13.433 -40.755 1.00 45.31 340 GLN A O 1
ATOM 2696 N N . GLY A 1 341 ? 4.541 -11.405 -40.296 1.00 53.88 341 GLY A N 1
ATOM 2697 C CA . GLY A 1 341 ? 3.285 -11.884 -39.715 1.00 53.88 341 GLY A CA 1
ATOM 2698 C C . GLY A 1 341 ? 2.214 -12.073 -40.787 1.00 53.88 341 GLY A C 1
ATOM 2699 O O . GLY A 1 341 ? 1.784 -13.191 -41.036 1.00 53.88 341 GLY A O 1
ATOM 2700 N N . ILE A 1 342 ? 1.832 -10.979 -41.454 1.00 62.00 342 ILE A N 1
ATOM 2701 C CA . ILE A 1 342 ? 0.752 -10.974 -42.452 1.00 62.00 342 ILE A CA 1
ATOM 2702 C C . ILE A 1 342 ? 1.159 -11.661 -43.758 1.00 62.00 342 ILE A C 1
ATOM 2704 O O . ILE A 1 342 ? 0.428 -12.515 -44.224 1.00 62.00 342 ILE A O 1
ATOM 2708 N N . GLY A 1 343 ? 2.344 -11.390 -44.301 1.00 60.09 343 GLY A N 1
ATOM 2709 C CA . GLY A 1 343 ? 2.837 -12.043 -45.519 1.00 60.09 343 GLY A CA 1
ATOM 2710 C C . GLY A 1 343 ? 3.047 -13.552 -45.349 1.00 60.09 343 GLY A C 1
ATOM 2711 O O . GLY A 1 343 ? 2.861 -14.310 -46.293 1.00 60.09 343 GLY A O 1
ATOM 2712 N N . MET A 1 344 ? 3.377 -14.024 -44.139 1.00 75.81 344 MET A N 1
ATOM 2713 C CA . MET A 1 344 ? 3.383 -15.461 -43.823 1.00 75.81 344 MET A CA 1
ATOM 2714 C C . MET A 1 344 ? 1.968 -16.053 -43.782 1.00 75.81 344 MET A C 1
ATOM 2716 O O . MET A 1 344 ? 1.776 -17.180 -44.222 1.00 75.81 344 MET A O 1
ATOM 2720 N N . ILE A 1 345 ? 0.975 -15.311 -43.292 1.00 83.31 345 ILE A N 1
ATOM 2721 C CA . ILE A 1 345 ? -0.433 -15.718 -43.369 1.00 83.31 345 ILE A CA 1
ATOM 2722 C C . ILE A 1 345 ? -0.876 -15.755 -44.840 1.00 83.31 345 ILE A C 1
ATOM 2724 O O . ILE A 1 345 ? -1.314 -16.797 -45.311 1.00 83.31 345 ILE A O 1
ATOM 2728 N N . GLU A 1 346 ? -0.680 -14.660 -45.573 1.00 84.75 346 GLU A N 1
ATOM 2729 C CA . GLU A 1 346 ? -1.070 -14.475 -46.973 1.00 84.75 346 GLU A CA 1
ATOM 2730 C C . GLU A 1 346 ? -0.450 -15.539 -47.891 1.00 84.75 346 GLU A C 1
ATOM 2732 O O . GLU A 1 346 ? -1.180 -16.247 -48.575 1.00 84.75 346 GLU A O 1
ATOM 2737 N N . SER A 1 347 ? 0.874 -15.733 -47.840 1.00 77.06 347 SER A N 1
ATOM 2738 C CA . SER A 1 347 ? 1.595 -16.723 -48.668 1.00 77.06 347 SER A CA 1
ATOM 2739 C C . SER A 1 347 ? 1.187 -18.179 -48.438 1.00 77.06 347 SER A C 1
ATOM 2741 O O . SER A 1 347 ? 1.485 -19.026 -49.276 1.00 77.06 347 SER A O 1
ATOM 2743 N N . ASN A 1 348 ? 0.530 -18.486 -47.316 1.00 84.31 348 ASN A N 1
ATOM 2744 C CA . ASN A 1 348 ? 0.057 -19.833 -47.010 1.00 84.31 348 ASN A CA 1
ATOM 2745 C C . ASN A 1 348 ? -1.452 -19.994 -47.248 1.00 84.31 348 ASN A C 1
ATOM 2747 O O . ASN A 1 348 ? -1.941 -21.118 -47.158 1.00 84.31 348 ASN A O 1
ATOM 2751 N N . ILE A 1 349 ? -2.186 -18.921 -47.571 1.00 90.12 349 ILE A N 1
ATOM 2752 C CA . ILE A 1 349 ? -3.598 -18.988 -47.962 1.00 90.12 349 ILE A CA 1
ATOM 2753 C C . ILE A 1 349 ? -3.682 -19.232 -49.473 1.00 90.12 349 ILE A C 1
ATOM 2755 O O . ILE A 1 349 ? -3.285 -18.395 -50.276 1.00 90.12 349 ILE A O 1
ATOM 2759 N N . LEU A 1 350 ? -4.261 -20.366 -49.866 1.00 83.62 350 LEU A N 1
ATOM 2760 C CA . LEU A 1 350 ? -4.565 -20.691 -51.261 1.00 83.62 350 LEU A CA 1
ATOM 2761 C C . LEU A 1 350 ? -5.844 -19.997 -51.744 1.00 83.62 350 LEU A C 1
ATOM 2763 O O . LEU A 1 350 ? -5.922 -19.552 -52.885 1.00 83.62 350 LEU A O 1
ATOM 2767 N N . SER A 1 351 ? -6.869 -19.918 -50.890 1.00 89.56 351 SER A N 1
ATOM 2768 C CA . SER A 1 351 ? -8.112 -19.197 -51.188 1.00 89.56 351 SER A CA 1
ATOM 2769 C C . SER A 1 351 ? -8.875 -18.835 -49.914 1.00 89.56 351 SER A C 1
ATOM 2771 O O . SER A 1 351 ? -8.603 -19.371 -48.839 1.00 89.56 351 SER A O 1
ATOM 2773 N N . HIS A 1 352 ? -9.847 -17.929 -50.024 1.00 94.69 352 HIS A N 1
ATOM 2774 C CA . HIS A 1 352 ? -10.715 -17.555 -48.912 1.00 94.69 352 HIS A CA 1
ATOM 2775 C C . HIS A 1 352 ? -12.159 -17.323 -49.374 1.00 94.69 352 HIS A C 1
ATOM 2777 O O . HIS A 1 352 ? -12.405 -16.902 -50.504 1.00 94.69 352 HIS A O 1
ATOM 2783 N N . ARG A 1 353 ? -13.129 -17.585 -48.492 1.00 94.56 353 ARG A N 1
ATOM 2784 C CA . ARG A 1 353 ? -14.546 -17.223 -48.668 1.00 94.56 353 ARG A CA 1
ATOM 2785 C C . ARG A 1 353 ? -15.089 -16.597 -47.393 1.00 94.56 353 ARG A C 1
ATOM 2787 O O . ARG A 1 353 ? -14.857 -17.119 -46.307 1.00 94.56 353 ARG A O 1
ATOM 2794 N N . ARG A 1 354 ? -15.847 -15.510 -47.535 1.00 94.56 354 ARG A N 1
ATOM 2795 C CA . ARG A 1 354 ? -16.519 -14.819 -46.428 1.00 94.56 354 ARG A CA 1
ATOM 2796 C C . ARG A 1 354 ? -18.034 -14.957 -46.547 1.00 94.56 354 ARG A C 1
ATOM 2798 O O . ARG A 1 354 ? -18.580 -14.786 -47.633 1.00 94.56 354 ARG A O 1
ATOM 2805 N N . MET A 1 355 ? -18.700 -15.192 -45.421 1.00 94.56 355 MET A N 1
ATOM 2806 C CA . MET A 1 355 ? -20.153 -15.103 -45.264 1.00 94.56 355 MET A CA 1
ATOM 2807 C C . MET A 1 355 ? -20.440 -14.380 -43.944 1.00 94.56 355 MET A C 1
ATOM 2809 O O . MET A 1 355 ? -20.274 -14.967 -42.885 1.00 94.56 355 MET A O 1
ATOM 2813 N N . GLY A 1 356 ? -20.810 -13.095 -43.986 1.00 95.56 356 GLY A N 1
ATOM 2814 C CA . GLY A 1 356 ? -20.998 -12.294 -42.767 1.00 95.56 356 GLY A CA 1
ATOM 2815 C C . GLY A 1 356 ? -19.706 -12.139 -41.951 1.00 95.56 356 GLY A C 1
ATOM 2816 O O . GLY A 1 356 ? -18.701 -11.627 -42.458 1.00 95.56 356 GLY A O 1
ATOM 2817 N N . GLU A 1 357 ? -19.750 -12.565 -40.692 1.00 96.81 357 GLU A N 1
ATOM 2818 C CA . GLU A 1 357 ? -18.651 -12.626 -39.718 1.00 96.81 357 GLU A CA 1
ATOM 2819 C C . GLU A 1 357 ? -17.757 -13.872 -39.855 1.00 96.81 357 GLU A C 1
ATOM 2821 O O . GLU A 1 357 ? -16.714 -13.963 -39.201 1.00 96.81 357 GLU A O 1
ATOM 2826 N N . TYR A 1 358 ? -18.145 -14.825 -40.707 1.00 97.12 358 TYR A N 1
ATOM 2827 C CA . TYR A 1 358 ? -17.418 -16.070 -40.937 1.00 97.12 358 TYR A CA 1
ATOM 2828 C C . TYR A 1 358 ? -16.453 -15.930 -42.115 1.00 97.12 358 TYR A C 1
ATOM 2830 O O . TYR A 1 358 ? -16.834 -15.475 -43.199 1.00 97.12 358 TYR A O 1
ATOM 2838 N N . VAL A 1 359 ? -15.214 -16.383 -41.929 1.00 97.06 359 VAL A N 1
ATOM 2839 C CA . VAL A 1 359 ? -14.185 -16.451 -42.971 1.00 97.06 359 VAL A CA 1
ATOM 2840 C C . VAL A 1 359 ? -13.588 -17.850 -42.994 1.00 97.06 359 VAL A C 1
ATOM 2842 O O . VAL A 1 359 ? -13.001 -18.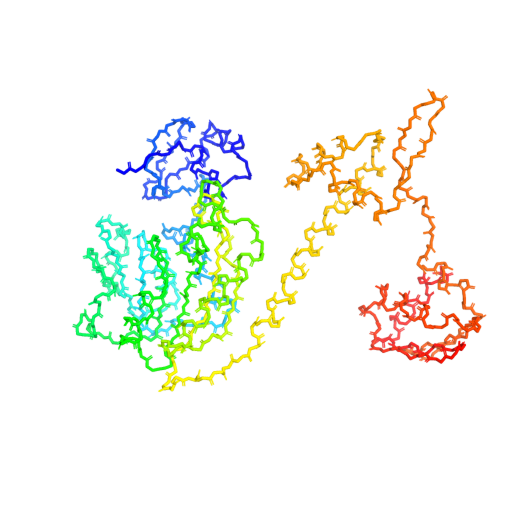302 -42.013 1.00 97.06 359 VAL A O 1
ATOM 2845 N N . ASN A 1 360 ? -13.720 -18.533 -44.124 1.00 97.25 360 ASN A N 1
ATOM 2846 C CA . ASN A 1 360 ? -13.084 -19.821 -44.360 1.00 97.25 360 ASN A CA 1
ATOM 2847 C C . ASN A 1 360 ? -11.851 -19.635 -45.246 1.00 97.25 360 ASN A C 1
ATOM 2849 O O . ASN A 1 360 ? -11.983 -19.157 -46.374 1.00 97.25 360 ASN A O 1
ATOM 2853 N N . PHE A 1 361 ? -10.683 -20.041 -44.758 1.00 96.88 361 PHE A N 1
ATOM 2854 C CA . PHE A 1 361 ? -9.429 -20.065 -45.506 1.00 96.88 361 PHE A CA 1
ATOM 2855 C C . PHE A 1 361 ? -9.078 -21.497 -45.903 1.00 96.88 361 PHE A C 1
ATOM 2857 O O . PHE A 1 361 ? -9.097 -22.396 -45.062 1.00 96.88 361 PHE A O 1
ATOM 2864 N N . THR A 1 362 ? -8.705 -21.684 -47.164 1.00 93.44 362 THR A N 1
ATOM 2865 C CA . THR A 1 362 ? -8.012 -22.884 -47.638 1.00 93.44 362 THR A CA 1
ATOM 2866 C C . THR A 1 362 ? -6.523 -22.585 -47.654 1.00 93.44 362 THR A C 1
ATOM 2868 O O . THR A 1 362 ? -6.101 -21.570 -48.209 1.00 93.44 362 THR A O 1
ATOM 2871 N N . MET A 1 363 ? -5.740 -23.457 -47.041 1.00 92.25 363 MET A N 1
ATOM 2872 C CA . MET A 1 363 ? -4.331 -23.271 -46.724 1.00 92.25 363 MET A CA 1
ATOM 2873 C C . MET A 1 363 ? -3.459 -24.241 -47.517 1.00 92.25 363 MET A C 1
ATOM 2875 O O . MET A 1 363 ? -3.923 -25.272 -47.998 1.00 92.25 363 MET A O 1
ATOM 2879 N N . VAL A 1 364 ? -2.161 -23.958 -47.588 1.00 81.88 364 VAL A N 1
ATOM 2880 C CA . VAL A 1 364 ? -1.169 -24.977 -47.949 1.00 81.88 364 VAL A CA 1
ATOM 2881 C C . VAL A 1 364 ? -1.215 -26.095 -46.886 1.00 81.88 364 VAL A C 1
ATOM 2883 O O . VAL A 1 364 ? -1.136 -25.777 -45.691 1.00 81.88 364 VAL A O 1
ATOM 2886 N N . PRO A 1 365 ? -1.333 -27.384 -47.265 1.00 80.88 365 PRO A N 1
ATOM 2887 C CA . PRO A 1 365 ? -1.451 -28.486 -46.308 1.00 80.88 365 PRO A CA 1
ATOM 2888 C C . PRO A 1 365 ? -0.345 -28.495 -45.244 1.00 80.88 365 PRO A C 1
ATOM 2890 O O . PRO A 1 365 ? 0.833 -28.306 -45.554 1.00 80.88 365 PRO A O 1
ATOM 2893 N N . GLY A 1 366 ? -0.718 -28.696 -43.976 1.00 74.62 366 GLY A N 1
ATOM 2894 C CA . GLY A 1 366 ? 0.219 -28.746 -42.844 1.00 74.62 366 GLY A CA 1
ATOM 2895 C C . GLY A 1 366 ? 0.606 -27.381 -42.264 1.00 74.62 366 GLY A C 1
ATOM 2896 O O . GLY A 1 366 ? 1.315 -27.314 -41.258 1.00 74.62 366 GLY A O 1
ATOM 2897 N N . THR A 1 367 ? 0.129 -26.275 -42.843 1.00 83.25 367 THR A N 1
ATOM 2898 C CA . THR A 1 367 ? 0.459 -24.913 -42.376 1.00 83.25 367 THR A CA 1
ATOM 2899 C C . THR A 1 367 ? -0.619 -24.301 -41.476 1.00 83.25 367 THR A C 1
ATOM 2901 O O . THR A 1 367 ? -0.361 -23.321 -40.765 1.00 83.25 367 THR A O 1
ATOM 2904 N N . ALA A 1 368 ? -1.811 -24.905 -41.434 1.00 87.25 368 ALA A N 1
ATOM 2905 C CA . ALA A 1 368 ? -2.978 -24.376 -40.737 1.00 87.25 368 ALA A CA 1
ATOM 2906 C C . ALA A 1 368 ? -2.770 -24.132 -39.221 1.00 87.25 368 ALA A C 1
ATOM 2908 O O . ALA A 1 368 ? -3.155 -23.058 -38.743 1.00 87.25 368 ALA A O 1
ATOM 2909 N N . PRO A 1 369 ? -2.091 -25.002 -38.438 1.00 85.44 369 PRO A N 1
ATOM 2910 C CA . PRO A 1 369 ? -1.817 -24.725 -37.022 1.00 85.44 369 PRO A CA 1
ATOM 2911 C C . PRO A 1 369 ? -0.936 -23.487 -36.808 1.00 85.44 369 PRO A C 1
ATOM 2913 O O . PRO A 1 369 ? -1.152 -22.705 -35.874 1.00 85.44 369 PRO A O 1
ATOM 2916 N N . LEU A 1 370 ? 0.046 -23.286 -37.692 1.00 83.62 370 LEU A N 1
ATOM 2917 C CA . LEU A 1 370 ? 0.977 -22.164 -37.626 1.00 83.62 370 LEU A CA 1
ATOM 2918 C C . LEU A 1 370 ? 0.269 -20.849 -37.967 1.00 83.62 370 LEU A C 1
ATOM 2920 O O . LEU A 1 370 ? 0.397 -19.875 -37.220 1.00 83.62 370 LEU A O 1
ATOM 2924 N N . VAL A 1 371 ? -0.518 -20.839 -39.044 1.00 87.25 371 VAL A N 1
ATOM 2925 C CA . VAL A 1 371 ? -1.280 -19.660 -39.477 1.00 87.25 371 VAL A CA 1
ATOM 2926 C C . VAL A 1 371 ? -2.379 -19.307 -38.475 1.00 87.25 371 VAL A C 1
ATOM 2928 O O . VAL A 1 371 ? -2.506 -18.140 -38.107 1.00 87.25 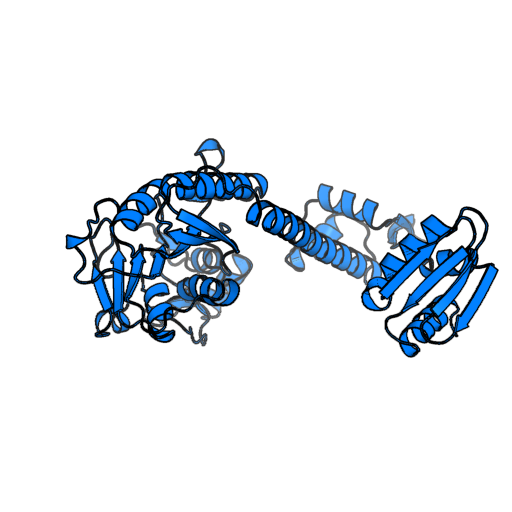371 VAL A O 1
ATOM 2931 N N . LYS A 1 372 ? -3.096 -20.294 -37.918 1.00 94.06 372 LYS A N 1
ATOM 2932 C CA . LYS A 1 372 ? -4.084 -20.080 -36.845 1.00 94.06 372 LYS A CA 1
ATOM 2933 C C . LYS A 1 372 ? -3.481 -19.360 -35.641 1.00 94.06 372 LYS A C 1
ATOM 2935 O O . LYS A 1 372 ? -4.094 -18.433 -35.108 1.00 94.06 372 LYS A O 1
ATOM 2940 N N . ARG A 1 373 ? -2.291 -19.778 -35.193 1.00 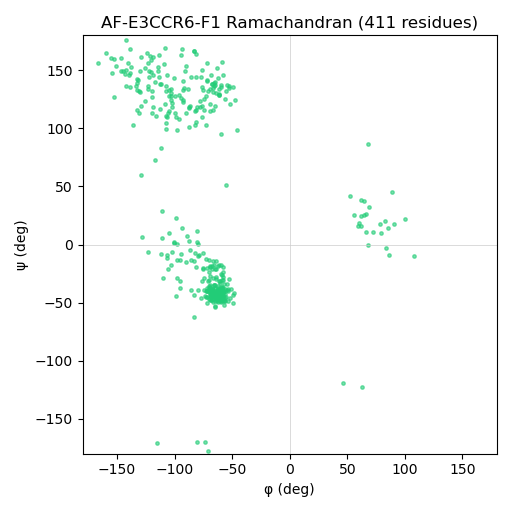87.62 373 ARG A N 1
ATOM 2941 C CA . ARG A 1 373 ? -1.600 -19.133 -34.065 1.00 87.62 373 ARG A CA 1
ATOM 2942 C C . ARG A 1 373 ? -1.297 -17.669 -34.377 1.00 87.62 373 ARG A C 1
ATOM 2944 O O . ARG A 1 373 ? -1.563 -16.812 -33.541 1.00 87.62 373 ARG A O 1
ATOM 2951 N N . ARG A 1 374 ? -0.813 -17.378 -35.587 1.00 87.19 374 ARG A N 1
ATOM 2952 C CA . ARG A 1 374 ? -0.508 -16.007 -36.020 1.00 87.19 374 ARG A CA 1
ATOM 2953 C C . ARG A 1 374 ? -1.753 -15.136 -36.158 1.00 87.19 374 ARG A C 1
ATOM 2955 O O . ARG A 1 374 ? -1.748 -14.016 -35.662 1.00 87.19 374 ARG A O 1
ATOM 2962 N N . LEU A 1 375 ? -2.834 -15.658 -36.737 1.00 90.62 375 LEU A N 1
ATOM 2963 C CA . LEU A 1 375 ? -4.119 -14.957 -36.813 1.00 90.62 375 LEU A CA 1
ATOM 2964 C C . LEU A 1 375 ? -4.638 -14.584 -35.416 1.00 90.62 375 LEU A C 1
ATOM 2966 O O . LEU A 1 375 ? -5.048 -13.445 -35.205 1.00 90.62 375 LEU A O 1
ATOM 2970 N N . ARG A 1 376 ? -4.548 -15.501 -34.438 1.00 91.00 376 ARG A N 1
ATOM 2971 C CA . ARG A 1 376 ? -4.914 -15.209 -33.038 1.00 91.00 376 ARG A CA 1
ATOM 2972 C C . ARG A 1 376 ? -4.008 -14.179 -32.371 1.00 91.00 376 ARG A C 1
ATOM 2974 O O . ARG A 1 376 ? -4.491 -13.440 -31.525 1.00 91.00 376 ARG A O 1
ATOM 2981 N N . GLU A 1 377 ? -2.716 -14.160 -32.688 1.00 85.44 377 GLU A N 1
ATOM 2982 C CA . GLU A 1 377 ? -1.769 -13.188 -32.124 1.00 85.44 377 GLU A CA 1
ATOM 2983 C C . GLU A 1 377 ? -2.029 -11.773 -32.651 1.00 85.44 377 GLU A C 1
ATOM 2985 O O . GLU A 1 377 ? -1.996 -10.821 -31.877 1.00 85.44 377 GLU A O 1
ATOM 2990 N N . ILE A 1 378 ? -2.297 -11.642 -33.953 1.00 85.25 378 ILE A N 1
ATOM 2991 C CA . ILE A 1 378 ? -2.424 -10.343 -34.626 1.00 85.25 378 ILE A CA 1
ATOM 2992 C C . ILE A 1 378 ? -3.826 -9.753 -34.444 1.00 85.25 378 ILE A C 1
ATOM 2994 O O . ILE A 1 378 ? -3.956 -8.571 -34.139 1.00 85.25 378 ILE A O 1
ATOM 2998 N N . TYR A 1 379 ? -4.874 -10.567 -34.591 1.00 89.75 379 TYR A N 1
ATOM 2999 C CA . TYR A 1 379 ? -6.268 -10.108 -34.628 1.00 89.75 379 TYR A CA 1
ATOM 3000 C C . TYR A 1 379 ? -7.068 -10.543 -33.395 1.00 89.75 379 TYR A C 1
ATOM 3002 O O . TYR A 1 379 ? -8.278 -10.741 -33.469 1.00 89.75 379 TYR A O 1
ATOM 3010 N N . LYS A 1 380 ? -6.395 -10.714 -32.249 1.00 89.56 380 LYS A N 1
ATOM 3011 C CA . LYS A 1 380 ? -6.982 -11.247 -31.008 1.00 89.56 380 LYS A CA 1
ATOM 3012 C C . LYS A 1 380 ? -8.295 -10.568 -30.606 1.00 89.56 380 LYS A C 1
ATOM 3014 O O . LYS A 1 380 ? -9.233 -11.253 -30.217 1.00 89.56 380 LYS A O 1
ATOM 3019 N N . GLU A 1 381 ? -8.343 -9.243 -30.701 1.00 89.06 381 GLU A N 1
ATOM 3020 C CA . GLU A 1 381 ? -9.484 -8.433 -30.259 1.00 89.06 381 GLU A CA 1
ATOM 3021 C C . GLU A 1 381 ? -10.643 -8.426 -31.275 1.00 89.06 381 GLU A C 1
ATOM 3023 O O . GLU A 1 381 ? -11.737 -7.997 -30.939 1.00 89.06 381 GLU A O 1
ATOM 3028 N N . HIS A 1 382 ? -10.425 -8.948 -32.488 1.00 91.00 382 HIS A N 1
ATOM 3029 C CA . HIS A 1 382 ? -11.417 -9.003 -33.570 1.00 91.00 382 HIS A CA 1
ATOM 3030 C C . HIS A 1 382 ? -11.976 -10.415 -33.811 1.00 91.00 382 HIS A C 1
ATOM 3032 O O . HIS A 1 382 ? -12.939 -10.589 -34.554 1.00 91.00 382 HIS A O 1
ATOM 3038 N N . ILE A 1 383 ? -11.362 -11.445 -33.218 1.00 95.06 383 ILE A N 1
ATOM 3039 C CA . ILE A 1 383 ? -11.735 -12.852 -33.407 1.00 95.06 383 ILE A CA 1
ATOM 3040 C C . ILE A 1 383 ? -12.538 -13.336 -32.198 1.00 95.06 383 ILE A C 1
ATOM 3042 O O . ILE A 1 383 ? -12.006 -13.444 -31.093 1.00 95.06 383 ILE A O 1
ATOM 3046 N N . PHE A 1 384 ? -13.785 -13.739 -32.435 1.00 96.31 384 PHE A N 1
ATOM 3047 C CA . PHE A 1 384 ? -14.594 -14.468 -31.462 1.00 96.31 384 PHE A CA 1
ATOM 3048 C C . PHE A 1 384 ? -14.083 -15.908 -31.300 1.00 96.31 384 PHE A C 1
ATOM 3050 O O . PHE A 1 384 ? -13.817 -16.378 -30.192 1.00 96.31 384 PHE A O 1
ATOM 3057 N N . SER A 1 385 ? -13.885 -16.622 -32.413 1.00 96.25 385 SER A N 1
ATOM 3058 C CA . SER A 1 385 ? -13.359 -17.991 -32.404 1.00 96.25 385 SER A CA 1
ATOM 3059 C C . SER A 1 385 ? -12.619 -18.336 -33.694 1.00 96.25 385 SER A C 1
ATOM 3061 O O . SER A 1 385 ? -12.797 -17.706 -34.727 1.00 96.25 385 SER A O 1
ATOM 3063 N N . ILE A 1 386 ? -11.758 -19.351 -33.637 1.00 96.31 386 ILE A N 1
ATOM 3064 C CA . ILE A 1 386 ? -11.046 -19.859 -34.813 1.00 96.31 386 ILE A CA 1
ATOM 3065 C C . ILE A 1 386 ? -10.712 -21.338 -34.624 1.00 96.31 386 ILE A C 1
ATOM 3067 O O . ILE A 1 386 ? -10.110 -21.741 -33.613 1.00 96.31 386 ILE A O 1
ATOM 3071 N N . VAL A 1 387 ? -11.108 -22.129 -35.614 1.00 93.56 387 VAL A N 1
ATOM 3072 C CA . VAL A 1 387 ? -10.973 -23.585 -35.703 1.00 93.56 387 VAL A CA 1
ATOM 3073 C C . VAL A 1 387 ? -10.109 -23.899 -36.921 1.00 93.56 387 VAL A C 1
ATOM 3075 O O . VAL A 1 387 ? -10.118 -23.148 -37.891 1.00 93.56 387 VAL A O 1
ATOM 3078 N N . ALA A 1 388 ? -9.304 -24.954 -36.843 1.00 93.19 388 ALA A N 1
ATOM 3079 C CA . ALA A 1 388 ? -8.462 -25.375 -37.955 1.00 93.19 388 ALA A CA 1
ATOM 3080 C C . ALA A 1 388 ? -8.452 -26.896 -38.057 1.00 93.19 388 ALA A C 1
ATOM 3082 O O . ALA A 1 388 ? -8.493 -27.561 -37.019 1.00 93.19 388 ALA A O 1
ATOM 3083 N N . ASP A 1 389 ? -8.368 -27.366 -39.292 1.00 90.50 389 ASP A N 1
ATOM 3084 C CA . ASP A 1 389 ? -8.052 -28.731 -39.705 1.00 90.50 389 ASP A CA 1
ATOM 3085 C C . ASP A 1 389 ? -6.709 -28.715 -40.473 1.00 90.50 389 ASP A C 1
ATOM 3087 O O . ASP A 1 389 ? -6.032 -27.681 -40.481 1.00 90.50 389 ASP A O 1
ATOM 3091 N N . ASP A 1 390 ? -6.300 -29.813 -41.107 1.00 80.69 390 ASP A N 1
ATOM 3092 C CA . ASP A 1 390 ? -4.983 -29.952 -41.759 1.00 80.69 390 ASP A CA 1
ATOM 3093 C C . ASP A 1 390 ? -4.672 -28.880 -42.825 1.00 80.69 390 ASP A C 1
ATOM 3095 O O . ASP A 1 390 ? -3.543 -28.373 -42.899 1.00 80.69 390 ASP A O 1
ATOM 3099 N N . ASP A 1 391 ? -5.662 -28.505 -43.637 1.00 89.38 391 ASP A N 1
ATOM 3100 C CA . ASP A 1 391 ? -5.533 -27.536 -44.734 1.00 89.38 391 ASP A CA 1
ATOM 3101 C C . ASP A 1 391 ? -6.584 -26.413 -44.691 1.00 89.38 391 ASP A C 1
ATOM 3103 O O . ASP A 1 391 ? -6.658 -25.593 -45.604 1.00 89.38 391 ASP A O 1
ATOM 3107 N N . THR A 1 392 ? -7.400 -26.345 -43.640 1.00 93.06 392 THR A N 1
ATOM 3108 C CA . THR A 1 392 ? -8.548 -25.433 -43.588 1.00 93.06 392 THR A CA 1
ATOM 3109 C C . THR A 1 392 ? -8.596 -24.679 -42.264 1.00 93.06 392 THR A C 1
ATOM 3111 O O . THR A 1 392 ? -8.369 -25.247 -41.197 1.00 93.06 392 THR A O 1
ATOM 3114 N N . ILE A 1 393 ? -8.912 -23.383 -42.312 1.00 97.44 393 ILE A N 1
ATOM 3115 C CA . ILE A 1 393 ? -9.143 -22.547 -41.128 1.00 97.44 393 ILE A CA 1
ATOM 3116 C C . ILE A 1 393 ? -10.510 -21.875 -41.239 1.00 97.44 393 ILE A C 1
ATOM 3118 O O . ILE A 1 393 ? -10.745 -21.097 -42.159 1.00 97.44 393 ILE A O 1
ATOM 3122 N N . LEU A 1 394 ? -11.369 -22.092 -40.242 1.00 97.50 394 LEU A N 1
ATOM 3123 C CA . LEU A 1 394 ? -12.598 -21.327 -40.048 1.00 97.50 394 LEU A CA 1
ATOM 3124 C C . LEU A 1 394 ? -12.375 -20.269 -38.964 1.00 97.50 394 LEU A C 1
ATOM 3126 O O . LEU A 1 394 ? -12.191 -20.600 -37.790 1.00 97.50 394 LEU A O 1
ATOM 3130 N N . LEU A 1 395 ? -12.406 -18.998 -39.355 1.00 97.75 395 LEU A N 1
ATOM 3131 C CA . LEU A 1 395 ? -12.329 -17.829 -38.483 1.00 97.75 395 LEU A CA 1
ATOM 3132 C C . LEU A 1 395 ? -13.725 -17.220 -38.309 1.00 97.75 395 LEU A C 1
ATOM 3134 O O . LEU A 1 395 ? -14.451 -17.028 -39.280 1.00 97.75 395 LEU A O 1
ATOM 3138 N N . ILE A 1 396 ? -14.080 -16.897 -37.067 1.00 97.56 396 ILE A N 1
ATOM 3139 C CA . ILE A 1 396 ? -15.330 -16.236 -36.680 1.00 97.56 396 ILE A CA 1
ATOM 3140 C C . ILE A 1 396 ? -14.957 -14.915 -36.002 1.00 97.56 396 ILE A C 1
ATOM 3142 O O . ILE A 1 396 ? -14.343 -14.930 -34.930 1.00 97.56 396 ILE A O 1
ATOM 3146 N N . ALA A 1 397 ? -15.286 -13.786 -36.627 1.00 96.75 397 ALA A N 1
ATOM 3147 C CA . ALA A 1 397 ? -15.086 -12.451 -36.055 1.00 96.75 397 ALA A CA 1
ATOM 3148 C C . ALA A 1 397 ? -16.246 -12.057 -35.116 1.00 96.75 397 ALA A C 1
ATOM 3150 O O . ALA A 1 397 ? -17.288 -12.710 -35.144 1.00 96.75 397 ALA A O 1
ATOM 3151 N N . TYR A 1 398 ? -16.111 -11.002 -34.296 1.00 94.06 398 TYR A N 1
ATOM 3152 C CA . TYR A 1 398 ? -17.256 -10.527 -33.490 1.00 94.06 398 TYR A CA 1
ATOM 3153 C C . TYR A 1 398 ? -18.325 -9.829 -34.338 1.00 94.06 398 TYR A C 1
ATOM 3155 O O . TYR A 1 398 ? -19.469 -9.701 -33.904 1.00 94.06 398 TYR A O 1
ATOM 3163 N N . SER A 1 399 ? -17.973 -9.366 -35.540 1.00 95.50 399 SER A N 1
ATOM 3164 C CA . SER A 1 399 ? -18.919 -8.743 -36.464 1.00 95.50 399 SER A CA 1
ATOM 3165 C C . SER A 1 399 ? -18.476 -8.852 -37.925 1.00 95.50 399 SER A C 1
ATOM 3167 O O . SER A 1 399 ? -17.296 -9.044 -38.235 1.00 95.50 399 SER A O 1
ATOM 3169 N N . ALA A 1 400 ? -19.422 -8.682 -38.853 1.00 94.38 400 ALA A N 1
ATOM 3170 C CA . ALA A 1 400 ? -19.125 -8.682 -40.282 1.00 94.38 400 ALA A CA 1
ATOM 3171 C C . ALA A 1 400 ? -18.099 -7.600 -40.703 1.00 94.38 400 ALA A C 1
ATOM 3173 O O . ALA A 1 400 ? -17.223 -7.935 -41.503 1.00 94.38 400 ALA A O 1
ATOM 3174 N N . PRO A 1 401 ? -18.130 -6.349 -40.193 1.00 95.62 401 PRO A N 1
ATOM 3175 C CA . PRO A 1 401 ? -17.100 -5.349 -40.497 1.00 95.62 401 PRO A CA 1
ATOM 3176 C C . PRO A 1 401 ? -15.695 -5.746 -40.031 1.00 95.62 401 PRO A C 1
ATOM 3178 O O . PRO A 1 401 ? -14.714 -5.468 -40.714 1.00 95.62 401 PRO A O 1
ATOM 3181 N N . GLU A 1 402 ? -15.573 -6.433 -38.897 1.00 92.25 402 GLU A N 1
ATOM 3182 C CA . GLU A 1 402 ? -14.270 -6.894 -38.413 1.00 92.25 402 GLU A CA 1
ATOM 3183 C C . GLU A 1 402 ? -13.690 -8.016 -39.267 1.00 92.25 402 GLU A C 1
ATOM 3185 O O . GLU A 1 402 ? -12.502 -7.979 -39.587 1.00 92.25 402 GLU A O 1
ATOM 3190 N N . ALA A 1 403 ? -14.523 -8.966 -39.703 1.00 93.81 403 ALA A N 1
ATOM 3191 C CA . ALA A 1 403 ? -14.112 -9.977 -40.676 1.00 93.81 403 ALA A CA 1
ATOM 3192 C C . ALA A 1 403 ? -13.568 -9.329 -41.963 1.00 93.81 403 ALA A C 1
ATOM 3194 O O . ALA A 1 403 ? -12.574 -9.787 -42.527 1.00 93.81 403 ALA A O 1
ATOM 3195 N N . GLU A 1 404 ? -14.182 -8.231 -42.409 1.00 92.25 404 GLU A N 1
ATOM 3196 C CA . GLU A 1 404 ? -13.721 -7.467 -43.569 1.00 92.25 404 GLU A CA 1
ATOM 3197 C C . GLU A 1 404 ? -12.396 -6.742 -43.319 1.00 92.25 404 GLU A C 1
ATOM 3199 O O . GLU A 1 404 ? -11.505 -6.796 -44.164 1.00 92.25 404 GLU A O 1
ATOM 3204 N N . ASN A 1 405 ? -12.236 -6.110 -42.156 1.00 89.50 405 ASN A N 1
ATOM 3205 C CA . ASN A 1 405 ? -10.993 -5.433 -41.781 1.00 89.50 405 ASN A CA 1
ATOM 3206 C C . ASN A 1 405 ? -9.814 -6.410 -41.691 1.00 89.50 405 ASN A C 1
ATOM 3208 O O . ASN A 1 405 ? -8.715 -6.085 -42.140 1.00 89.50 405 ASN A O 1
ATOM 3212 N N . ILE A 1 406 ? -10.042 -7.619 -41.163 1.00 90.44 406 ILE A N 1
ATOM 3213 C CA . ILE A 1 406 ? -9.036 -8.689 -41.134 1.00 90.44 406 ILE A CA 1
ATOM 3214 C C . ILE A 1 406 ? -8.619 -9.057 -42.564 1.00 90.44 406 ILE A C 1
ATOM 3216 O O . ILE A 1 406 ? -7.428 -9.092 -42.857 1.00 90.44 406 ILE A O 1
ATOM 3220 N N . LEU A 1 407 ? -9.575 -9.279 -43.473 1.00 90.88 407 LEU A N 1
ATOM 3221 C CA . LEU A 1 407 ? -9.278 -9.634 -44.866 1.00 90.88 407 LEU A CA 1
ATOM 3222 C C . LEU A 1 407 ? -8.532 -8.521 -45.613 1.00 90.88 407 LEU A C 1
ATOM 3224 O O . LEU A 1 407 ? -7.510 -8.802 -46.238 1.00 90.88 407 LEU A O 1
ATOM 3228 N N . LYS A 1 408 ? -8.981 -7.264 -45.497 1.00 84.75 408 LYS A N 1
ATOM 3229 C CA . LYS A 1 408 ? -8.293 -6.101 -46.088 1.00 84.75 408 LYS A CA 1
ATOM 3230 C C . LYS A 1 408 ? -6.874 -5.962 -45.556 1.00 84.75 408 LYS A C 1
ATOM 3232 O O . LYS A 1 408 ? -5.946 -5.710 -46.315 1.00 84.75 408 LYS A O 1
ATOM 3237 N N . SER A 1 409 ? -6.689 -6.199 -44.257 1.00 83.88 409 SER A N 1
ATOM 3238 C CA . SER A 1 409 ? -5.367 -6.192 -43.640 1.00 83.88 409 SER A CA 1
ATOM 3239 C C . SER A 1 409 ? -4.468 -7.325 -44.139 1.00 83.88 409 SER A C 1
ATOM 3241 O O . SER A 1 409 ? -3.261 -7.103 -44.195 1.00 83.88 409 SER A O 1
ATOM 3243 N N . ILE A 1 410 ? -5.010 -8.510 -44.443 1.00 83.50 410 ILE A N 1
ATOM 3244 C CA . ILE A 1 410 ? -4.224 -9.668 -44.898 1.00 83.50 410 ILE A CA 1
ATOM 3245 C C . ILE A 1 410 ? -3.813 -9.526 -46.364 1.00 83.50 410 ILE A C 1
ATOM 3247 O O . ILE A 1 410 ? -2.654 -9.770 -46.679 1.00 83.50 410 ILE A O 1
ATOM 3251 N N . PHE A 1 411 ? -4.744 -9.133 -47.236 1.00 77.81 411 PHE A N 1
ATOM 3252 C CA . PHE A 1 411 ? -4.541 -9.098 -48.692 1.00 77.81 411 PHE A CA 1
ATOM 3253 C C . PHE A 1 411 ? -4.234 -7.701 -49.248 1.00 77.81 411 PHE A C 1
ATOM 3255 O O . PHE A 1 411 ? -4.100 -7.536 -50.458 1.00 77.81 411 PHE A O 1
ATOM 3262 N N . GLY A 1 412 ? -4.146 -6.686 -48.383 1.00 64.19 412 GLY A N 1
ATOM 3263 C CA . GLY A 1 412 ? -3.776 -5.322 -48.763 1.00 64.19 412 GLY A CA 1
ATOM 3264 C C . GLY A 1 412 ? -4.771 -4.632 -49.701 1.00 64.19 412 GLY A C 1
ATOM 3265 O O . GLY A 1 412 ? -4.335 -3.928 -50.609 1.00 64.19 412 GLY A O 1
ATOM 3266 N N . TRP A 1 413 ? -6.076 -4.866 -49.512 1.00 44.38 413 TRP A N 1
ATOM 3267 C CA . TRP A 1 413 ? -7.156 -4.291 -50.334 1.00 44.38 413 TRP A CA 1
ATOM 3268 C C . TRP A 1 413 ? -7.523 -2.860 -49.951 1.00 44.38 413 TRP A C 1
ATOM 3270 O O . TRP A 1 413 ? -7.634 -2.582 -48.731 1.00 44.38 413 TRP A O 1
#

Solvent-accessible surface area (backbone atoms only — not comparable to full-atom values): 22322 Å² total; per-residue (Å²): 131,68,66,34,31,45,13,55,47,36,21,33,65,62,80,27,99,36,55,68,53,16,32,52,35,15,63,69,54,33,33,18,35,58,90,80,60,51,69,41,67,51,31,79,43,71,39,58,66,84,63,55,68,40,54,62,90,63,79,67,94,35,79,33,80,64,13,54,42,52,53,49,49,31,66,75,70,72,56,82,42,59,70,30,37,29,33,26,40,41,26,50,53,25,9,53,50,43,44,37,52,76,47,41,29,57,27,34,42,34,27,19,64,55,73,93,47,52,38,68,74,55,70,69,34,92,44,42,46,80,36,60,64,36,63,60,62,76,49,55,57,87,82,42,101,63,72,23,43,35,36,40,36,59,65,75,95,52,45,63,83,58,39,47,57,23,47,53,69,38,43,34,87,67,15,38,33,45,34,57,47,48,44,72,47,61,50,57,80,91,66,47,40,83,86,59,31,58,82,56,66,67,58,51,50,52,34,52,52,52,50,54,51,53,39,24,76,49,22,29,45,82,78,44,75,50,69,39,86,58,54,39,80,76,56,21,69,29,29,38,34,35,32,31,34,44,99,56,69,59,81,79,83,82,57,69,63,59,53,55,46,54,51,48,54,53,50,49,55,47,50,58,48,52,54,51,53,49,51,54,53,50,49,38,71,78,40,93,37,67,54,66,64,60,54,36,50,53,34,45,76,73,74,40,91,61,49,66,73,54,50,54,52,51,38,61,72,65,52,48,41,77,42,78,47,98,84,76,46,54,28,45,34,64,60,76,84,64,58,63,67,46,49,52,42,44,75,36,47,76,47,74,51,74,61,70,26,36,36,40,34,37,33,45,76,76,42,23,70,62,42,52,52,50,51,51,69,76,41,48,95,43,46,70,47,74,52,69,50,62,34,32,34,44,37,31,26,76,37,41,70,45,36,48,52,52,49,30,67,48,73,71,106